Protein AF-A0A4W5REM6-F1 (afdb_monomer_lite)

Radius of gyration: 26.36 Å; chains: 1; bounding box: 73×65×70 Å

Organism: NCBI:txid62062

Sequence (400 aa):
MSTVNQCFFTDKALYVVIWNLALGEEAVASLQSWLLNIEARAPNSAVVVVGTHLDLIDTKFRTERVATLRAYILALCRSPSGARASGYPDITWKHLHEVSCKTQEGLDGLKRLIFQVACYMKDNSSSSASGHKLVGRLIPKSYLTLQQAVLDERGRRDSEDEVQYLTDTQLDLVIEQNPGSDIRDYEDLQTAISFLIETGTLLHFPDTSHGLCTLYFLCPVWLSECLERIIHLKSSRSVAWNGVIRAEDLRMLLVGTGFTQQTEEQYFQFLAKFEIALPVASDSYLLPHLLPPKPAMDIHGFRQETANTIQRLFKMSFVPAGFWERFIARMLISLTEMDLQSFEPKRNAKSERRRTTVIYSFAGSGSQQRNRCSTFRVRRRQTIYWREGLLVTFDGGYLR

Structure (mmCIF, N/CA/C/O backbone):
data_AF-A0A4W5REM6-F1
#
_entry.id   AF-A0A4W5REM6-F1
#
loop_
_atom_site.group_PDB
_atom_site.id
_atom_site.type_symbol
_atom_site.label_atom_id
_atom_site.label_alt_id
_atom_site.label_comp_id
_atom_site.label_asym_id
_atom_site.label_entity_id
_atom_site.label_seq_id
_atom_site.pdbx_PDB_ins_code
_atom_site.Cartn_x
_atom_site.Cartn_y
_atom_site.Cartn_z
_atom_site.occupancy
_atom_site.B_iso_or_equiv
_atom_site.auth_seq_id
_atom_site.auth_comp_id
_atom_site.auth_asym_id
_atom_site.auth_atom_id
_atom_site.pdbx_PDB_model_num
ATOM 1 N N . MET A 1 1 ? -3.409 -4.889 -9.148 1.00 39.50 1 MET A N 1
ATOM 2 C CA . MET A 1 1 ? -2.389 -5.117 -8.100 1.00 39.50 1 MET A CA 1
ATOM 3 C C . MET A 1 1 ? -1.877 -3.831 -7.428 1.00 39.50 1 MET A C 1
ATOM 5 O O . MET A 1 1 ? -1.510 -3.910 -6.271 1.00 39.50 1 MET A O 1
ATOM 9 N N . SER A 1 2 ? -1.824 -2.647 -8.065 1.00 51.25 2 SER A N 1
ATOM 10 C CA . SER A 1 2 ? -1.124 -1.473 -7.480 1.00 51.25 2 SER A CA 1
ATOM 11 C C . SER A 1 2 ? -1.948 -0.531 -6.580 1.00 51.25 2 SER A C 1
ATOM 13 O O . SER A 1 2 ? -1.358 0.316 -5.895 1.00 51.25 2 SER A O 1
ATOM 15 N N . THR A 1 3 ? -3.282 -0.629 -6.598 1.00 52.09 3 THR A N 1
ATOM 16 C CA . THR A 1 3 ? -4.188 0.311 -5.915 1.00 52.09 3 THR A CA 1
ATOM 17 C C . THR A 1 3 ? -4.436 -0.033 -4.450 1.00 52.09 3 THR A C 1
ATOM 19 O O . THR A 1 3 ? -4.282 0.855 -3.620 1.00 52.09 3 THR A O 1
ATOM 22 N N . VAL A 1 4 ? -4.695 -1.307 -4.125 1.00 54.19 4 VAL A N 1
ATOM 23 C CA . VAL A 1 4 ? -4.955 -1.783 -2.746 1.00 54.19 4 VAL A CA 1
ATOM 24 C C . VAL A 1 4 ? -3.804 -1.491 -1.802 1.00 54.19 4 VAL A C 1
ATOM 26 O O . VAL A 1 4 ? -4.020 -1.012 -0.699 1.00 54.19 4 VAL A O 1
ATOM 29 N N . ASN A 1 5 ? -2.567 -1.749 -2.236 1.00 62.09 5 ASN A N 1
ATOM 30 C CA . ASN A 1 5 ? -1.439 -1.746 -1.308 1.00 62.09 5 ASN A CA 1
ATOM 31 C C . ASN A 1 5 ? -1.240 -0.390 -0.616 1.00 62.09 5 ASN A C 1
ATOM 33 O O . ASN A 1 5 ? -0.608 -0.356 0.427 1.00 62.09 5 ASN A O 1
ATOM 37 N N . GLN A 1 6 ? -1.770 0.712 -1.166 1.00 67.19 6 GLN A N 1
ATOM 38 C CA . GLN A 1 6 ? -1.641 2.053 -0.589 1.00 67.19 6 GLN A CA 1
ATOM 39 C C . GLN A 1 6 ? -2.099 2.150 0.860 1.00 67.19 6 GLN A C 1
ATOM 41 O O . GLN A 1 6 ? -1.419 2.812 1.636 1.00 67.19 6 GLN A O 1
ATOM 46 N N . CYS A 1 7 ? -3.200 1.493 1.227 1.00 71.62 7 CYS A N 1
ATOM 47 C CA . CYS A 1 7 ? -3.720 1.564 2.591 1.00 71.62 7 CYS A CA 1
ATOM 48 C C . CYS A 1 7 ? -2.921 0.714 3.592 1.00 71.62 7 CYS A C 1
ATOM 50 O O . CYS A 1 7 ? -3.198 0.783 4.782 1.00 71.62 7 CYS A O 1
ATOM 52 N N . PHE A 1 8 ? -1.930 -0.060 3.132 1.00 78.69 8 PHE A N 1
ATOM 53 C CA . PHE A 1 8 ? -1.137 -0.972 3.962 1.00 78.69 8 PHE A CA 1
ATOM 54 C C . PHE A 1 8 ? 0.340 -0.566 4.107 1.00 78.69 8 PHE A C 1
ATOM 56 O O . PHE A 1 8 ? 1.085 -1.237 4.819 1.00 78.69 8 PHE A O 1
ATOM 63 N N . PHE A 1 9 ? 0.791 0.510 3.449 1.00 81.19 9 PHE A N 1
ATOM 64 C CA . PHE A 1 9 ? 2.159 1.005 3.639 1.00 81.19 9 PHE A CA 1
ATOM 65 C C . PHE A 1 9 ? 2.289 1.751 4.968 1.00 81.19 9 PHE A C 1
ATOM 67 O O . PHE A 1 9 ? 1.507 2.645 5.275 1.00 81.19 9 PHE A O 1
ATOM 74 N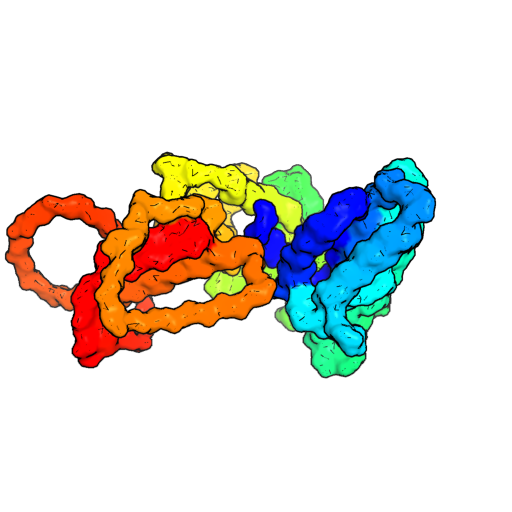 N . THR A 1 10 ? 3.334 1.415 5.716 1.00 83.00 10 THR A N 1
ATOM 75 C CA . THR A 1 10 ? 3.762 2.119 6.926 1.00 83.00 10 THR A CA 1
ATOM 76 C C . THR A 1 10 ? 5.280 2.275 6.949 1.00 83.00 10 THR A C 1
ATOM 78 O O . THR A 1 10 ? 6.017 1.414 6.457 1.00 83.00 10 THR A O 1
ATOM 81 N N . ASP A 1 11 ? 5.747 3.371 7.547 1.00 84.19 11 ASP A N 1
ATOM 82 C CA . ASP A 1 11 ? 7.165 3.649 7.803 1.00 84.19 11 ASP A CA 1
ATOM 83 C C . ASP A 1 11 ? 7.784 2.681 8.822 1.00 84.19 11 ASP A C 1
ATOM 85 O O . ASP A 1 11 ? 9.000 2.523 8.879 1.00 84.19 11 ASP A O 1
ATOM 89 N N . LYS A 1 12 ? 6.954 2.001 9.617 1.00 84.88 12 LYS A N 1
ATOM 90 C CA . LYS A 1 12 ? 7.396 1.113 10.701 1.00 84.88 12 LYS A CA 1
ATOM 91 C C . LYS A 1 12 ? 7.455 -0.363 10.278 1.00 84.88 12 LYS A C 1
ATOM 93 O O . LYS A 1 12 ? 7.620 -1.238 11.121 1.00 84.88 12 LYS A O 1
ATOM 98 N N . ALA A 1 13 ? 7.378 -0.638 8.973 1.00 88.38 13 ALA A N 1
ATOM 99 C CA . ALA A 1 13 ? 7.500 -1.974 8.388 1.00 88.38 13 ALA A CA 1
ATOM 100 C C . ALA A 1 13 ? 8.866 -2.211 7.721 1.00 88.38 13 ALA A C 1
ATOM 102 O O . ALA A 1 13 ? 9.543 -1.285 7.267 1.00 88.38 13 ALA A O 1
ATOM 103 N N . LEU A 1 14 ? 9.249 -3.488 7.647 1.00 92.25 14 LEU A N 1
ATOM 104 C CA . LEU A 1 14 ? 10.382 -3.974 6.866 1.00 92.25 14 LEU A CA 1
ATOM 105 C C . LEU A 1 14 ? 9.873 -4.530 5.533 1.00 92.25 14 LEU A C 1
ATOM 107 O O . LEU A 1 14 ? 9.180 -5.546 5.508 1.00 92.25 14 LEU A O 1
ATOM 111 N N . TYR A 1 15 ? 10.255 -3.904 4.423 1.00 93.94 15 TYR A N 1
ATOM 112 C CA . TYR A 1 15 ? 9.898 -4.367 3.084 1.00 93.94 15 TYR A CA 1
ATOM 113 C C . TYR A 1 15 ? 10.987 -5.282 2.532 1.00 93.94 15 TYR A C 1
ATOM 115 O O . TYR A 1 15 ? 12.151 -4.896 2.422 1.00 93.94 15 TYR A O 1
ATOM 123 N N . VAL A 1 16 ? 10.603 -6.498 2.145 1.00 95.62 16 VAL A N 1
ATOM 124 C CA . VAL A 1 16 ? 11.501 -7.461 1.501 1.00 95.62 16 VAL A CA 1
ATOM 125 C C . VAL A 1 16 ? 11.163 -7.520 0.015 1.00 95.62 16 VAL A C 1
ATOM 127 O O . VAL A 1 16 ? 10.128 -8.056 -0.375 1.00 95.62 16 VAL A O 1
ATOM 130 N N . VAL A 1 17 ? 12.031 -6.954 -0.822 1.00 95.00 17 VAL A N 1
ATOM 131 C CA . VAL A 1 17 ? 11.848 -6.917 -2.276 1.00 95.00 17 VAL A CA 1
ATOM 132 C C . VAL A 1 17 ? 12.582 -8.095 -2.898 1.00 95.00 17 VAL A C 1
ATOM 134 O O . VAL A 1 17 ? 13.808 -8.165 -2.856 1.00 95.00 17 VAL A O 1
ATOM 137 N N . ILE A 1 18 ? 11.828 -9.025 -3.475 1.00 94.75 18 ILE A N 1
ATOM 138 C CA . ILE A 1 18 ? 12.358 -10.274 -4.027 1.00 94.75 18 ILE A CA 1
ATOM 139 C C . ILE A 1 18 ? 12.437 -10.163 -5.549 1.00 94.75 18 ILE A C 1
ATOM 141 O O . ILE A 1 18 ? 11.486 -9.716 -6.188 1.00 94.75 18 ILE A O 1
ATOM 145 N N . TRP A 1 19 ? 13.547 -10.601 -6.143 1.00 94.62 19 TRP A N 1
ATOM 146 C CA . TRP A 1 19 ? 13.726 -10.582 -7.595 1.00 94.62 19 TRP A CA 1
ATOM 147 C C . TRP A 1 19 ? 14.533 -11.769 -8.109 1.00 94.62 19 TRP A C 1
ATOM 149 O O . TRP A 1 19 ? 15.313 -12.374 -7.381 1.00 94.62 19 TRP A O 1
ATOM 159 N N . ASN A 1 20 ? 14.340 -12.115 -9.379 1.00 93.88 20 ASN A N 1
ATOM 160 C CA . ASN A 1 20 ? 15.003 -13.254 -10.003 1.00 93.88 20 ASN A CA 1
ATOM 161 C C . ASN A 1 20 ? 16.355 -12.850 -10.611 1.00 93.88 20 ASN A C 1
ATOM 163 O O . ASN A 1 20 ? 16.393 -12.130 -11.609 1.00 93.88 20 ASN A O 1
ATOM 167 N N . LEU A 1 21 ? 17.450 -13.378 -10.055 1.00 92.56 21 LEU A N 1
ATOM 168 C CA . LEU A 1 21 ? 18.812 -13.114 -10.529 1.00 92.56 21 LEU A CA 1
ATOM 169 C C . LEU A 1 21 ? 19.062 -13.621 -11.960 1.00 92.56 21 LEU A C 1
ATOM 171 O O . LEU A 1 21 ? 19.895 -13.067 -12.683 1.00 92.56 21 LEU A O 1
ATOM 175 N N . ALA A 1 22 ? 18.348 -14.667 -12.391 1.00 90.62 22 ALA A N 1
ATOM 176 C CA . ALA A 1 22 ? 18.522 -15.265 -13.713 1.00 90.62 22 ALA A CA 1
ATOM 177 C C . ALA A 1 22 ? 18.131 -14.303 -14.847 1.00 90.62 22 ALA A C 1
ATOM 179 O O . ALA A 1 22 ? 18.726 -14.362 -15.924 1.00 90.62 22 ALA A O 1
ATOM 180 N N . LEU A 1 23 ? 17.198 -13.383 -14.577 1.00 91.19 23 LEU A N 1
ATOM 181 C CA . LEU A 1 23 ? 16.719 -12.366 -15.520 1.00 91.19 23 LEU A CA 1
ATOM 182 C C . LEU A 1 23 ? 17.695 -11.187 -15.693 1.00 91.19 23 LEU A C 1
ATOM 184 O O . LEU A 1 23 ? 17.519 -10.368 -16.588 1.00 91.19 23 LEU A O 1
ATOM 188 N N . GLY A 1 24 ? 18.734 -11.094 -14.857 1.00 89.25 24 GLY A N 1
ATOM 189 C CA . GLY A 1 24 ? 19.790 -10.093 -15.006 1.00 89.25 24 GLY A CA 1
ATOM 190 C C . GLY A 1 24 ? 19.289 -8.645 -14.927 1.00 89.25 24 GLY A C 1
ATOM 191 O O . GLY A 1 24 ? 18.502 -8.296 -14.048 1.00 89.25 24 GLY A O 1
ATOM 192 N N . GLU A 1 25 ? 19.777 -7.797 -15.834 1.00 87.50 25 GLU A N 1
ATOM 193 C CA . GLU A 1 25 ? 19.532 -6.346 -15.843 1.00 87.50 25 GLU A CA 1
ATOM 194 C C . GLU A 1 25 ? 18.055 -5.968 -16.009 1.00 87.50 25 GLU A C 1
ATOM 196 O O . GLU A 1 25 ? 17.591 -5.013 -15.386 1.00 87.50 25 GLU A O 1
ATOM 201 N N . GLU A 1 26 ? 17.285 -6.742 -16.777 1.00 88.31 26 GLU A N 1
ATOM 202 C CA . GLU A 1 26 ? 15.853 -6.483 -16.974 1.00 88.31 26 GLU A CA 1
ATOM 203 C C . GLU A 1 26 ? 15.082 -6.547 -15.651 1.00 88.31 26 GLU A C 1
ATOM 205 O O . GLU A 1 26 ? 14.210 -5.718 -15.373 1.00 88.31 26 GLU A O 1
ATOM 210 N N . ALA A 1 27 ? 15.442 -7.490 -14.777 1.00 87.88 27 ALA A N 1
ATOM 211 C CA . ALA A 1 27 ? 14.821 -7.572 -13.464 1.00 87.88 27 ALA A CA 1
ATOM 212 C C . ALA A 1 27 ? 15.249 -6.420 -12.544 1.00 87.88 27 ALA A C 1
ATOM 214 O O . ALA A 1 27 ? 14.431 -5.965 -11.743 1.00 87.88 27 ALA A O 1
ATOM 215 N N . VAL A 1 28 ? 16.458 -5.873 -12.701 1.00 87.56 28 VAL A N 1
ATOM 216 C CA . VAL A 1 28 ? 16.877 -4.656 -11.984 1.00 87.56 28 VAL A CA 1
ATOM 217 C C . VAL A 1 28 ? 16.039 -3.445 -12.412 1.00 87.56 28 VAL A C 1
ATOM 219 O O . VAL A 1 28 ? 15.609 -2.666 -11.561 1.00 87.56 28 VAL A O 1
ATOM 222 N N . ALA A 1 29 ? 15.700 -3.322 -13.698 1.00 84.75 29 ALA A N 1
ATOM 223 C CA . ALA A 1 29 ? 14.772 -2.288 -14.161 1.00 84.75 29 ALA A CA 1
ATOM 224 C C . ALA A 1 29 ? 13.367 -2.457 -13.548 1.00 84.75 29 ALA A C 1
ATOM 226 O O . ALA A 1 29 ? 12.722 -1.479 -13.168 1.00 84.75 29 ALA A O 1
ATOM 227 N N . SER A 1 30 ? 12.900 -3.698 -13.370 1.00 85.69 30 SER A N 1
ATOM 228 C CA . SER A 1 30 ? 11.620 -3.955 -12.696 1.00 85.69 30 SER A CA 1
ATOM 229 C C . SER A 1 30 ? 11.650 -3.586 -11.202 1.00 85.69 30 SER A C 1
ATOM 231 O O . SER A 1 30 ? 10.684 -3.008 -10.694 1.00 85.69 30 SER A O 1
ATOM 233 N N . LEU A 1 31 ? 12.776 -3.834 -10.514 1.00 89.00 31 LEU A N 1
ATOM 234 C CA . LEU A 1 31 ? 12.992 -3.483 -9.104 1.00 89.00 31 LEU A CA 1
ATOM 235 C C . LEU A 1 31 ? 12.849 -1.984 -8.858 1.00 89.00 31 LEU A C 1
ATOM 237 O O . LEU A 1 31 ? 12.263 -1.584 -7.853 1.00 89.00 31 LEU A O 1
ATOM 241 N N . GLN A 1 32 ? 13.352 -1.164 -9.784 1.00 88.50 32 GLN A N 1
ATOM 242 C CA . GLN A 1 32 ? 13.285 0.291 -9.690 1.00 88.50 32 GLN A CA 1
ATOM 243 C C . GLN A 1 32 ? 11.854 0.767 -9.399 1.00 88.50 32 GLN A C 1
ATOM 245 O O . GLN A 1 32 ? 11.642 1.574 -8.496 1.00 88.50 32 GLN A O 1
ATOM 250 N N . SER A 1 33 ? 10.858 0.221 -10.103 1.00 84.88 33 SER A N 1
ATOM 251 C CA . SER A 1 33 ? 9.455 0.609 -9.915 1.00 84.88 33 SER A CA 1
ATOM 252 C C . SER A 1 33 ? 8.919 0.307 -8.509 1.00 84.88 33 SER A C 1
ATOM 254 O O . SER A 1 33 ? 8.161 1.105 -7.955 1.00 84.88 33 SER A O 1
ATOM 256 N N . TRP A 1 34 ? 9.342 -0.808 -7.906 1.00 88.31 34 TRP A N 1
ATOM 257 C CA . TRP A 1 34 ? 8.954 -1.206 -6.553 1.00 88.31 34 TRP A CA 1
ATOM 258 C C . TRP A 1 34 ? 9.628 -0.348 -5.489 1.00 88.31 34 TRP A C 1
ATOM 260 O O . TRP A 1 34 ? 8.954 0.120 -4.574 1.00 88.31 34 TRP A O 1
ATOM 270 N N . LEU A 1 35 ? 10.930 -0.091 -5.631 1.00 90.94 35 LEU A N 1
ATOM 271 C CA . LEU A 1 35 ? 11.695 0.729 -4.687 1.00 90.94 35 LEU A CA 1
ATOM 272 C C . LEU A 1 35 ? 11.157 2.158 -4.611 1.00 90.94 35 LEU A C 1
ATOM 274 O O . LEU A 1 35 ? 10.958 2.688 -3.522 1.00 90.94 35 LEU A O 1
ATOM 278 N N . LEU A 1 36 ? 10.858 2.752 -5.765 1.00 88.25 36 LEU A N 1
ATOM 279 C CA . LEU A 1 36 ? 10.294 4.098 -5.848 1.00 88.25 36 LEU A CA 1
ATOM 280 C C . LEU A 1 36 ? 8.858 4.154 -5.299 1.00 88.25 36 LEU A C 1
ATOM 282 O O . LEU A 1 36 ? 8.441 5.172 -4.755 1.00 88.25 36 LEU A O 1
ATOM 286 N N . ASN A 1 37 ? 8.092 3.063 -5.418 1.00 86.25 37 ASN A N 1
ATOM 287 C CA . ASN A 1 37 ? 6.751 2.967 -4.838 1.00 86.25 37 ASN A CA 1
ATOM 288 C C . ASN A 1 37 ? 6.793 2.902 -3.304 1.00 86.25 37 ASN A C 1
ATOM 290 O O . ASN A 1 37 ? 6.009 3.594 -2.657 1.00 86.25 37 ASN A O 1
ATOM 294 N N . ILE A 1 38 ? 7.721 2.111 -2.748 1.00 88.94 38 ILE A N 1
ATOM 295 C CA . ILE A 1 38 ? 7.969 2.045 -1.302 1.00 88.94 38 ILE A CA 1
ATOM 296 C C . ILE A 1 38 ? 8.394 3.424 -0.797 1.00 88.94 38 ILE A C 1
ATOM 298 O O . ILE A 1 38 ? 7.758 3.938 0.113 1.00 88.94 38 ILE A O 1
ATOM 302 N N . GLU A 1 39 ? 9.382 4.067 -1.429 1.00 88.44 39 GLU A N 1
ATOM 303 C CA . GLU A 1 39 ? 9.843 5.403 -1.024 1.00 88.44 39 GLU A CA 1
ATOM 304 C C . GLU A 1 39 ? 8.711 6.434 -1.023 1.00 88.44 39 GLU A C 1
ATOM 306 O O . GLU A 1 39 ? 8.561 7.205 -0.080 1.00 88.44 39 GLU A O 1
ATOM 311 N N . ALA A 1 40 ? 7.899 6.453 -2.082 1.00 84.44 40 ALA A N 1
ATOM 312 C CA . ALA A 1 40 ? 6.832 7.435 -2.230 1.00 84.44 40 ALA A CA 1
ATOM 313 C C . ALA A 1 40 ? 5.734 7.311 -1.158 1.00 84.44 40 ALA A C 1
ATOM 315 O O . ALA A 1 40 ? 4.941 8.239 -1.005 1.00 84.44 40 ALA A O 1
ATOM 316 N N . ARG A 1 41 ? 5.643 6.169 -0.461 1.00 82.31 41 ARG A N 1
ATOM 317 C CA . ARG A 1 41 ? 4.576 5.866 0.508 1.00 82.31 41 ARG A CA 1
ATOM 318 C C . ARG A 1 41 ? 5.085 5.701 1.938 1.00 82.31 41 ARG A C 1
ATOM 320 O O . ARG A 1 41 ? 4.367 6.047 2.866 1.00 82.31 41 ARG A O 1
ATOM 327 N N . ALA A 1 42 ? 6.289 5.168 2.097 1.00 87.31 42 ALA A N 1
ATOM 328 C CA . ALA A 1 42 ? 6.931 4.868 3.368 1.00 87.31 42 ALA A CA 1
ATOM 329 C C . ALA A 1 42 ? 8.441 5.207 3.301 1.00 87.31 42 ALA A C 1
ATOM 331 O O . ALA A 1 42 ? 9.286 4.302 3.303 1.00 87.31 42 ALA A O 1
ATOM 332 N N . PRO A 1 43 ? 8.810 6.499 3.196 1.00 86.19 43 PRO A N 1
ATOM 333 C CA . PRO A 1 43 ? 10.192 6.944 2.975 1.00 86.19 43 PRO A CA 1
ATOM 334 C C . PRO A 1 43 ? 11.156 6.633 4.133 1.00 86.19 43 PRO A C 1
ATOM 336 O O . PRO A 1 43 ? 12.376 6.660 3.937 1.00 86.19 43 PRO A O 1
ATOM 339 N N . ASN A 1 44 ? 10.645 6.355 5.338 1.00 84.50 44 ASN A N 1
ATOM 340 C CA . ASN A 1 44 ? 11.465 5.998 6.503 1.00 84.50 44 ASN A CA 1
ATOM 341 C C . ASN A 1 44 ? 11.536 4.488 6.751 1.00 84.50 44 ASN A C 1
ATOM 343 O O . ASN A 1 44 ? 12.210 4.053 7.687 1.00 84.50 44 ASN A O 1
ATOM 347 N N . SER A 1 45 ? 10.858 3.692 5.927 1.00 89.44 45 SER A N 1
ATOM 348 C CA . SER A 1 45 ? 10.855 2.245 6.079 1.00 89.44 45 SER A CA 1
ATOM 349 C C . SER A 1 45 ? 12.193 1.597 5.739 1.00 89.44 45 SER A C 1
ATOM 351 O O . SER A 1 45 ? 12.986 2.090 4.931 1.00 89.44 45 SER A O 1
ATOM 353 N N . ALA A 1 46 ? 12.443 0.445 6.360 1.00 91.88 46 ALA A N 1
ATOM 354 C CA . ALA A 1 46 ? 13.598 -0.373 6.033 1.00 91.88 46 ALA A CA 1
ATOM 355 C C . ALA A 1 46 ? 13.289 -1.262 4.824 1.00 91.88 46 ALA A C 1
ATOM 357 O O . ALA A 1 46 ? 12.213 -1.854 4.735 1.00 91.88 46 ALA A O 1
ATOM 358 N N . VAL A 1 47 ? 14.257 -1.396 3.915 1.00 95.12 47 VAL A N 1
ATOM 359 C CA . VAL A 1 47 ? 14.117 -2.215 2.705 1.00 95.12 47 VAL A CA 1
ATOM 360 C C . VAL A 1 47 ? 15.291 -3.179 2.581 1.00 95.12 47 VAL A C 1
ATOM 362 O O . VAL A 1 47 ? 16.451 -2.772 2.633 1.00 95.12 47 VAL A O 1
ATOM 365 N N . VAL A 1 48 ? 14.987 -4.461 2.391 1.00 96.81 48 VAL A N 1
ATOM 366 C CA . VAL A 1 48 ? 15.953 -5.525 2.087 1.00 96.81 48 VAL A CA 1
ATOM 367 C C . VAL A 1 48 ? 15.665 -6.043 0.686 1.00 96.81 48 VAL A C 1
ATOM 369 O O . VAL A 1 48 ? 14.522 -6.362 0.365 1.00 96.81 48 VAL A O 1
ATOM 372 N N . VAL A 1 49 ? 16.695 -6.140 -0.153 1.00 96.75 49 VAL A N 1
ATOM 373 C CA . VAL A 1 49 ? 16.561 -6.640 -1.527 1.00 96.75 49 VAL A CA 1
ATOM 374 C C . VAL A 1 49 ? 17.155 -8.039 -1.602 1.00 96.75 49 VAL A C 1
ATOM 376 O O . VAL A 1 49 ? 18.338 -8.241 -1.319 1.00 96.75 49 VAL A O 1
ATOM 379 N N . VAL A 1 50 ? 16.323 -9.006 -1.985 1.00 96.94 50 VAL A N 1
ATOM 380 C CA . VAL A 1 50 ? 16.661 -10.429 -2.006 1.00 96.94 50 VAL A CA 1
ATOM 381 C C . VAL A 1 50 ? 16.678 -10.950 -3.435 1.00 96.94 50 VAL A C 1
ATOM 383 O O . VAL A 1 50 ? 15.639 -11.051 -4.087 1.00 96.94 50 VAL A O 1
ATOM 386 N N . GLY A 1 51 ? 17.865 -11.306 -3.918 1.00 96.00 51 GLY A N 1
ATOM 387 C CA . GLY A 1 51 ? 18.033 -12.006 -5.186 1.00 96.00 51 GLY A CA 1
ATOM 388 C C . GLY A 1 51 ? 17.765 -13.497 -5.012 1.00 96.00 51 GLY A C 1
ATOM 389 O O . GLY A 1 51 ? 18.427 -14.156 -4.223 1.00 96.00 51 GLY A O 1
ATOM 390 N N . THR A 1 52 ? 16.805 -14.044 -5.742 1.00 95.38 52 THR A N 1
ATOM 391 C CA . THR A 1 52 ? 16.474 -15.472 -5.734 1.00 95.38 52 THR A CA 1
ATOM 392 C C . THR A 1 52 ? 16.979 -16.174 -7.001 1.00 95.38 52 THR A C 1
ATOM 394 O O . THR A 1 52 ? 17.434 -15.512 -7.936 1.00 95.38 52 THR A O 1
ATOM 397 N N . HIS A 1 53 ? 16.870 -17.504 -7.057 1.00 94.69 53 HIS A N 1
ATOM 398 C CA . HIS A 1 53 ? 17.380 -18.359 -8.138 1.00 94.69 53 HIS A CA 1
ATOM 399 C C . HIS A 1 53 ? 18.904 -18.287 -8.321 1.00 94.69 53 HIS A C 1
ATOM 401 O O . HIS A 1 53 ? 19.416 -18.365 -9.441 1.00 94.69 53 HIS A O 1
ATOM 407 N N . LEU A 1 54 ? 19.653 -18.157 -7.222 1.00 93.19 54 LEU A N 1
ATOM 408 C CA . LEU A 1 54 ? 21.120 -18.187 -7.248 1.00 93.19 54 LEU A CA 1
ATOM 409 C C . LEU A 1 54 ? 21.678 -19.474 -7.893 1.00 93.19 54 LEU A C 1
ATOM 411 O O . LEU A 1 54 ? 22.739 -19.457 -8.521 1.00 93.19 54 LEU A O 1
ATOM 415 N N . ASP A 1 55 ? 20.937 -20.576 -7.779 1.00 92.19 55 ASP A N 1
ATOM 416 C CA . ASP A 1 55 ? 21.236 -21.876 -8.378 1.00 92.19 55 ASP A CA 1
ATOM 417 C C . ASP A 1 55 ? 21.187 -21.896 -9.913 1.00 92.19 55 ASP A C 1
ATOM 419 O O . ASP A 1 55 ? 21.827 -22.754 -10.519 1.00 92.19 55 ASP A O 1
ATOM 423 N N . LEU A 1 56 ? 20.491 -20.946 -10.547 1.00 91.94 56 LEU A N 1
ATOM 424 C CA . LEU A 1 56 ? 20.439 -20.821 -12.009 1.00 91.94 56 LEU A CA 1
ATOM 425 C C . LEU A 1 56 ? 21.633 -20.050 -12.591 1.00 91.94 56 LEU A C 1
ATOM 427 O O . LEU A 1 56 ? 21.790 -19.980 -13.810 1.00 91.94 56 LEU A O 1
ATOM 431 N N . ILE A 1 57 ? 22.480 -19.463 -11.743 1.00 89.69 57 ILE A N 1
ATOM 432 C CA . ILE A 1 57 ? 23.703 -18.792 -12.181 1.00 89.69 57 ILE A CA 1
ATOM 433 C C . ILE A 1 57 ? 24.839 -19.813 -12.258 1.00 89.69 57 ILE A C 1
ATOM 435 O O . ILE A 1 57 ? 25.097 -20.524 -11.282 1.00 89.69 57 ILE A O 1
ATOM 439 N N . ASP A 1 58 ? 25.548 -19.842 -13.391 1.00 86.75 58 ASP A N 1
ATOM 440 C CA . ASP A 1 58 ? 26.735 -20.683 -13.591 1.00 86.75 58 ASP A CA 1
ATOM 441 C C . ASP A 1 58 ? 27.750 -20.472 -12.455 1.00 86.75 58 ASP A C 1
ATOM 443 O O . ASP A 1 58 ? 28.138 -19.341 -12.150 1.00 86.75 58 ASP A O 1
ATOM 447 N N . THR A 1 59 ? 28.184 -21.573 -11.834 1.00 85.88 59 THR A N 1
ATOM 448 C CA . THR A 1 59 ? 29.137 -21.585 -10.718 1.00 85.88 59 THR A CA 1
ATOM 449 C C . THR A 1 59 ? 30.437 -20.864 -11.056 1.00 85.88 59 THR A C 1
ATOM 451 O O . THR A 1 59 ? 31.011 -20.237 -10.169 1.00 85.88 59 THR A O 1
ATOM 454 N N . LYS A 1 60 ? 30.881 -20.910 -12.321 1.00 87.06 60 LYS A N 1
ATOM 455 C CA . LYS A 1 60 ? 32.154 -20.317 -12.761 1.00 87.06 60 LYS A CA 1
ATOM 456 C C . LYS A 1 60 ? 32.171 -18.793 -12.664 1.00 87.06 60 LYS A C 1
ATOM 458 O O . LYS A 1 60 ? 33.182 -18.228 -12.271 1.00 87.06 60 LYS A O 1
ATOM 463 N N . PHE A 1 61 ? 31.051 -18.144 -12.983 1.00 86.50 61 PHE A N 1
ATOM 464 C CA . PHE A 1 61 ? 30.935 -16.680 -13.050 1.00 86.50 61 PHE A CA 1
ATOM 465 C C . PHE A 1 61 ? 29.986 -16.108 -11.992 1.00 86.50 61 PHE A C 1
ATOM 467 O O . PHE A 1 61 ? 29.645 -14.926 -12.030 1.00 86.50 61 PHE A O 1
ATOM 474 N N . ARG A 1 62 ? 29.527 -16.933 -11.040 1.00 88.81 62 ARG A N 1
ATOM 475 C CA . ARG A 1 62 ? 28.508 -16.542 -10.059 1.00 88.81 62 ARG A CA 1
ATOM 476 C C . ARG A 1 62 ? 28.913 -15.315 -9.258 1.00 88.81 62 ARG A C 1
ATOM 478 O O . ARG A 1 62 ? 28.128 -14.379 -9.158 1.00 88.81 62 ARG A O 1
ATOM 485 N N . THR A 1 63 ? 30.129 -15.307 -8.721 1.00 90.38 63 THR A N 1
ATOM 486 C CA . THR A 1 63 ? 30.633 -14.203 -7.895 1.00 90.38 63 THR A CA 1
ATOM 487 C C . THR A 1 63 ? 30.676 -12.894 -8.676 1.00 90.38 63 THR A C 1
ATOM 489 O O . THR A 1 63 ? 30.191 -11.875 -8.190 1.00 90.38 63 THR A O 1
ATOM 492 N N . GLU A 1 64 ? 31.198 -12.929 -9.903 1.00 92.06 64 GLU A N 1
ATOM 493 C CA . GLU A 1 64 ? 31.303 -11.757 -10.776 1.00 92.06 64 GLU A CA 1
ATOM 494 C C . GLU A 1 64 ? 29.920 -11.244 -11.178 1.00 92.06 64 GLU A C 1
ATOM 496 O O . GLU A 1 64 ? 29.623 -10.063 -11.017 1.00 92.06 64 GLU A O 1
ATOM 501 N N . ARG A 1 65 ? 29.027 -12.139 -11.616 1.00 91.25 65 ARG A N 1
ATOM 502 C CA . ARG A 1 65 ? 27.670 -11.767 -12.029 1.00 91.25 65 ARG A CA 1
ATOM 503 C C . ARG A 1 65 ? 26.860 -11.188 -10.872 1.00 91.25 65 ARG A C 1
ATOM 505 O O . ARG A 1 65 ? 26.200 -10.169 -11.053 1.00 91.25 65 ARG A O 1
ATOM 512 N N . VAL A 1 66 ? 26.923 -11.790 -9.683 1.00 93.00 66 VAL A N 1
ATOM 513 C CA . VAL A 1 66 ? 26.249 -11.259 -8.486 1.00 93.00 66 VAL A CA 1
ATOM 514 C C . VAL A 1 66 ? 26.833 -9.901 -8.090 1.00 93.00 66 VAL A C 1
ATOM 516 O O . VAL A 1 66 ? 26.074 -8.988 -7.772 1.00 93.00 66 VAL A O 1
ATOM 519 N N . ALA A 1 67 ? 28.156 -9.723 -8.159 1.00 93.19 67 ALA A N 1
ATOM 520 C CA . ALA A 1 67 ? 28.791 -8.437 -7.878 1.00 93.19 67 ALA A CA 1
ATOM 521 C C . ALA A 1 67 ? 28.331 -7.337 -8.851 1.00 93.19 67 ALA A C 1
ATOM 523 O O . ALA A 1 67 ? 27.967 -6.249 -8.403 1.00 93.19 67 ALA A O 1
ATOM 524 N N . THR A 1 68 ? 28.264 -7.631 -10.153 1.00 93.81 68 THR A N 1
ATOM 525 C CA . THR A 1 68 ? 27.748 -6.701 -11.171 1.00 93.81 68 THR A CA 1
ATOM 526 C C . THR A 1 68 ? 26.292 -6.323 -10.902 1.00 93.81 68 THR A C 1
ATOM 528 O O . THR A 1 68 ? 25.943 -5.144 -10.892 1.00 93.81 68 THR A O 1
ATOM 531 N N . LEU A 1 69 ? 25.439 -7.305 -10.604 1.00 93.31 69 LEU A N 1
ATOM 532 C CA . LEU A 1 69 ? 24.026 -7.064 -10.305 1.00 93.31 69 LEU A CA 1
ATOM 533 C C . LEU A 1 69 ? 23.828 -6.223 -9.035 1.00 93.31 69 LEU A C 1
ATOM 535 O O . LEU A 1 69 ? 23.015 -5.297 -9.022 1.00 93.31 69 LEU A O 1
ATOM 539 N N . ARG A 1 70 ? 24.611 -6.485 -7.981 1.00 94.19 70 ARG A N 1
ATOM 540 C CA . ARG A 1 70 ? 24.635 -5.648 -6.772 1.00 94.19 70 ARG A CA 1
ATOM 541 C C . ARG A 1 70 ? 25.064 -4.218 -7.087 1.00 94.19 70 ARG A C 1
ATOM 543 O O . ARG A 1 70 ? 24.457 -3.283 -6.569 1.00 94.19 70 ARG A O 1
ATOM 550 N N . ALA A 1 71 ? 26.076 -4.039 -7.936 1.00 92.94 71 ALA A N 1
ATOM 551 C CA . ALA A 1 71 ? 26.541 -2.718 -8.345 1.00 92.94 71 ALA A CA 1
ATOM 552 C C . ALA A 1 71 ? 25.446 -1.932 -9.081 1.00 92.94 71 ALA A C 1
ATOM 554 O O . ALA A 1 71 ? 25.264 -0.752 -8.791 1.00 92.94 71 ALA A O 1
ATOM 555 N N . TYR A 1 72 ? 24.661 -2.581 -9.949 1.00 92.88 72 TYR A N 1
ATOM 556 C CA . TYR A 1 72 ? 23.518 -1.934 -10.602 1.00 92.88 72 TYR A CA 1
ATOM 557 C C . TYR A 1 72 ? 22.436 -1.496 -9.615 1.00 92.88 72 TYR A C 1
ATOM 559 O O . TYR A 1 72 ? 21.972 -0.362 -9.697 1.00 92.88 72 TYR A O 1
ATOM 567 N N . ILE A 1 73 ? 22.081 -2.331 -8.634 1.00 92.88 73 ILE A N 1
ATOM 568 C CA . ILE A 1 73 ? 21.113 -1.940 -7.594 1.00 92.88 73 ILE A CA 1
ATOM 569 C C . ILE A 1 73 ? 21.643 -0.755 -6.776 1.00 92.88 73 ILE A C 1
ATOM 571 O O . ILE A 1 73 ? 20.920 0.209 -6.528 1.00 92.88 73 ILE A O 1
ATOM 575 N N . LEU A 1 74 ? 22.919 -0.787 -6.380 1.00 93.31 74 LEU A N 1
ATOM 576 C CA . LEU A 1 74 ? 23.530 0.312 -5.632 1.00 93.31 74 LEU A CA 1
ATOM 577 C C . LEU A 1 74 ? 23.593 1.603 -6.456 1.00 93.31 74 LEU A C 1
ATOM 579 O O . LEU A 1 74 ? 23.352 2.666 -5.896 1.00 93.31 74 LEU A O 1
ATOM 583 N N . ALA A 1 75 ? 23.850 1.520 -7.763 1.00 91.75 75 ALA A N 1
ATOM 584 C CA . ALA A 1 75 ? 23.852 2.675 -8.658 1.00 91.75 75 ALA A CA 1
ATOM 585 C C . ALA A 1 75 ? 22.466 3.332 -8.799 1.00 91.75 75 ALA A C 1
ATOM 587 O O . ALA A 1 75 ? 22.391 4.531 -9.056 1.00 91.75 75 ALA A O 1
ATOM 588 N N . LEU A 1 76 ? 21.374 2.583 -8.598 1.00 90.19 76 LEU A N 1
ATOM 589 C CA . LEU A 1 76 ? 20.024 3.154 -8.517 1.00 90.19 76 LEU A CA 1
ATOM 590 C C . LEU A 1 76 ? 19.808 3.901 -7.195 1.00 90.19 76 LEU A C 1
ATOM 592 O O . LEU A 1 76 ? 19.298 5.019 -7.185 1.00 90.19 76 LEU A O 1
ATOM 596 N N . CYS A 1 77 ? 20.196 3.287 -6.075 1.00 91.25 77 CYS A N 1
ATOM 597 C CA . CYS A 1 77 ? 19.878 3.795 -4.739 1.00 91.25 77 CYS A CA 1
ATOM 598 C C . CYS A 1 77 ? 20.904 4.791 -4.174 1.00 91.25 77 CYS A C 1
ATOM 600 O O . CYS A 1 77 ? 20.652 5.383 -3.121 1.00 91.25 77 CYS A O 1
ATOM 602 N N . ARG A 1 78 ? 22.066 4.973 -4.816 1.00 91.69 78 ARG A N 1
ATOM 603 C CA . ARG A 1 78 ? 23.169 5.805 -4.309 1.00 91.69 78 ARG A CA 1
ATOM 604 C C . ARG A 1 78 ? 23.713 6.762 -5.357 1.00 91.69 78 ARG A C 1
ATOM 606 O O . ARG A 1 78 ? 23.852 6.426 -6.526 1.00 91.69 78 ARG A O 1
ATOM 613 N N . SER A 1 79 ? 24.084 7.957 -4.906 1.00 88.88 79 SER A N 1
ATOM 614 C CA . SER A 1 79 ? 24.870 8.891 -5.709 1.00 88.88 79 SER A CA 1
ATOM 615 C C . SER A 1 79 ? 26.320 8.399 -5.865 1.00 88.88 79 SER A C 1
ATOM 617 O O . SER A 1 79 ? 26.788 7.595 -5.053 1.00 88.88 79 SER A O 1
ATOM 619 N N . PRO A 1 80 ? 27.096 8.946 -6.822 1.00 83.94 80 PRO A N 1
ATOM 620 C CA . PRO A 1 80 ? 28.531 8.660 -6.937 1.00 83.94 80 PRO A CA 1
ATOM 621 C C . PRO A 1 80 ? 29.340 8.970 -5.665 1.00 83.94 80 PRO A C 1
ATOM 623 O O . PRO A 1 80 ? 30.402 8.398 -5.454 1.00 83.94 80 PRO A O 1
ATOM 626 N N . SER A 1 81 ? 28.833 9.855 -4.797 1.00 84.31 81 SER A N 1
ATOM 627 C CA . SER A 1 81 ? 29.425 10.168 -3.489 1.00 84.31 81 SER A CA 1
ATOM 628 C C . SER A 1 81 ? 29.078 9.160 -2.382 1.00 84.31 81 SER A C 1
ATOM 630 O O . SER A 1 81 ? 29.529 9.322 -1.252 1.00 84.31 81 SER A O 1
ATOM 632 N N . GLY A 1 82 ? 28.263 8.140 -2.671 1.00 83.38 82 GLY A N 1
ATOM 633 C CA . GLY A 1 82 ? 27.797 7.142 -1.703 1.00 83.38 82 GLY A CA 1
ATOM 634 C C . GLY A 1 82 ? 26.616 7.595 -0.835 1.00 83.38 82 GLY A C 1
ATOM 635 O O . GLY A 1 82 ? 26.147 6.831 0.011 1.00 83.38 82 GLY A O 1
ATOM 636 N N . ALA A 1 83 ? 26.098 8.810 -1.041 1.00 88.06 83 ALA A N 1
ATOM 637 C CA . ALA A 1 83 ? 24.902 9.292 -0.356 1.00 88.06 83 ALA A CA 1
ATOM 638 C C . ALA A 1 83 ? 23.636 8.612 -0.908 1.00 88.06 83 ALA A C 1
ATOM 640 O O . ALA A 1 83 ? 23.625 8.118 -2.037 1.00 88.06 83 ALA A O 1
ATOM 641 N N . ARG A 1 84 ? 22.562 8.577 -0.108 1.00 89.31 84 ARG A N 1
ATOM 642 C CA . ARG A 1 84 ? 21.237 8.101 -0.545 1.00 89.31 84 ARG A CA 1
ATOM 643 C C . ARG A 1 84 ? 20.787 8.902 -1.771 1.00 89.31 84 ARG A C 1
ATOM 645 O O . ARG A 1 84 ? 20.796 10.132 -1.737 1.00 89.31 84 ARG A O 1
ATOM 652 N N . ALA A 1 85 ? 20.419 8.214 -2.848 1.00 87.12 85 ALA A N 1
ATOM 653 C CA . ALA A 1 85 ? 19.851 8.857 -4.025 1.00 87.12 85 ALA A CA 1
ATOM 654 C C . ALA A 1 85 ? 18.448 9.392 -3.706 1.00 87.12 85 ALA A C 1
ATOM 656 O O . ALA A 1 85 ? 17.659 8.738 -3.025 1.00 87.12 85 ALA A O 1
ATOM 657 N N . SER A 1 86 ? 18.132 10.585 -4.211 1.00 83.38 86 SER A N 1
ATOM 658 C CA . SER A 1 86 ? 16.810 11.186 -4.017 1.00 83.38 86 SER A CA 1
ATOM 659 C C . SER A 1 86 ? 15.723 10.316 -4.652 1.00 83.38 86 SER A C 1
ATOM 661 O O . SER A 1 86 ? 15.848 9.916 -5.811 1.00 83.38 86 SER A O 1
ATOM 663 N N . GLY A 1 87 ? 14.663 10.032 -3.894 1.00 83.38 87 GLY A N 1
ATOM 664 C CA . GLY A 1 87 ? 13.543 9.210 -4.344 1.00 83.38 87 GLY A CA 1
ATOM 665 C C . GLY A 1 87 ? 13.742 7.701 -4.192 1.00 83.38 87 GLY A C 1
ATOM 666 O O . GLY A 1 87 ? 12.840 6.967 -4.579 1.00 83.38 87 GLY A O 1
ATOM 667 N N . TYR A 1 88 ? 14.848 7.229 -3.607 1.00 88.88 88 TYR A N 1
ATOM 668 C CA . TYR A 1 88 ? 15.069 5.806 -3.326 1.00 88.88 88 TYR A CA 1
ATOM 669 C C . TYR A 1 88 ? 15.218 5.518 -1.827 1.00 88.88 88 TYR A C 1
ATOM 671 O O . TYR A 1 88 ? 15.775 6.353 -1.106 1.00 88.88 88 TYR A O 1
ATOM 679 N N . PRO A 1 89 ? 14.843 4.306 -1.371 1.00 90.06 89 PRO A N 1
ATOM 680 C CA . PRO A 1 89 ? 15.107 3.869 -0.005 1.00 90.06 89 PRO A CA 1
ATOM 681 C C . PRO A 1 89 ? 16.610 3.803 0.299 1.00 90.06 89 PRO A C 1
ATOM 683 O O . PRO A 1 89 ? 17.437 3.610 -0.598 1.00 90.06 89 PRO A O 1
ATOM 686 N N . ASP A 1 90 ? 16.978 3.921 1.578 1.00 90.25 90 ASP A N 1
ATOM 687 C CA . ASP A 1 90 ? 18.373 3.935 2.045 1.00 90.25 90 ASP A CA 1
ATOM 688 C C . ASP A 1 90 ? 19.039 2.538 2.001 1.00 90.25 90 ASP A C 1
ATOM 690 O O . ASP A 1 90 ? 19.447 1.970 3.010 1.00 90.25 90 ASP A O 1
ATOM 694 N N . ILE A 1 91 ? 19.194 1.966 0.805 1.00 92.31 91 ILE A N 1
ATOM 695 C CA . ILE A 1 91 ? 19.743 0.617 0.594 1.00 92.31 91 ILE A CA 1
ATOM 696 C C . ILE A 1 91 ? 21.268 0.675 0.470 1.00 92.31 91 ILE A C 1
ATOM 698 O O . ILE A 1 91 ? 21.821 1.486 -0.270 1.00 92.31 91 ILE A O 1
ATOM 702 N N . THR A 1 92 ? 21.972 -0.184 1.201 1.00 91.50 92 THR A N 1
ATOM 703 C CA . THR A 1 92 ? 23.440 -0.351 1.140 1.00 91.50 92 THR A CA 1
ATOM 704 C C . THR A 1 92 ? 23.770 -1.807 0.843 1.00 91.50 92 THR A C 1
ATOM 706 O O . THR A 1 92 ? 22.883 -2.656 0.876 1.00 91.50 92 THR A O 1
ATOM 709 N N . TRP A 1 93 ? 25.051 -2.129 0.646 1.00 88.88 93 TRP A N 1
ATOM 710 C CA . TRP A 1 93 ? 25.512 -3.512 0.479 1.00 88.88 93 TRP A CA 1
ATOM 711 C C . TRP A 1 93 ? 25.066 -4.450 1.614 1.00 88.88 93 TRP A C 1
ATOM 713 O O . TRP A 1 93 ? 24.897 -5.640 1.382 1.00 88.88 93 TRP A O 1
ATOM 723 N N . LYS A 1 94 ? 24.831 -3.917 2.823 1.00 91.00 94 LYS A N 1
ATOM 724 C CA . LYS A 1 94 ? 24.362 -4.689 3.983 1.00 91.00 94 LYS A CA 1
ATOM 725 C C . LYS A 1 94 ? 22.921 -5.169 3.839 1.00 91.00 94 LYS A C 1
ATOM 727 O O . LYS A 1 94 ? 22.533 -6.075 4.552 1.00 91.00 94 LYS A O 1
ATOM 732 N N . HIS A 1 95 ? 22.143 -4.559 2.951 1.00 93.69 95 HIS A N 1
ATOM 733 C CA . HIS A 1 95 ? 20.727 -4.853 2.740 1.00 93.69 95 HIS A CA 1
ATOM 734 C C . HIS A 1 95 ? 20.484 -5.743 1.509 1.00 93.69 95 HIS A C 1
ATOM 736 O O . HIS A 1 95 ? 19.332 -5.998 1.163 1.00 93.69 95 HIS A O 1
ATOM 742 N N . LEU A 1 96 ? 21.552 -6.179 0.828 1.00 95.44 96 LEU A N 1
ATOM 743 C CA . LEU A 1 96 ? 21.489 -7.008 -0.374 1.00 95.44 96 LEU A CA 1
ATOM 744 C C . LEU A 1 96 ? 21.896 -8.439 -0.042 1.00 95.44 96 LEU A C 1
ATOM 746 O O . LEU A 1 96 ? 23.009 -8.677 0.436 1.00 95.44 96 LEU A O 1
ATOM 750 N N . HIS A 1 97 ? 21.024 -9.395 -0.344 1.00 96.25 97 HIS A N 1
ATOM 751 C CA . HIS A 1 97 ? 21.292 -10.798 -0.054 1.00 96.25 97 HIS A CA 1
ATOM 752 C C . HIS A 1 97 ? 20.766 -11.717 -1.148 1.00 96.25 97 HIS A C 1
ATOM 754 O O . HIS A 1 97 ? 19.697 -11.480 -1.699 1.00 96.25 97 HIS A O 1
ATOM 760 N N . GLU A 1 98 ? 21.500 -12.778 -1.461 1.00 95.69 98 GLU A N 1
ATOM 761 C CA . GLU A 1 98 ? 21.113 -13.745 -2.484 1.00 95.69 98 GLU A CA 1
ATOM 762 C C . GLU A 1 98 ? 20.818 -15.107 -1.866 1.00 95.69 98 GLU A C 1
ATOM 764 O O . GLU A 1 98 ? 21.467 -15.537 -0.909 1.00 95.69 98 GLU A O 1
ATOM 769 N N . VAL A 1 99 ? 19.825 -15.787 -2.431 1.00 96.69 99 VAL A N 1
ATOM 770 C CA . VAL A 1 99 ? 19.383 -17.108 -1.998 1.00 96.69 99 VAL A CA 1
ATOM 771 C C . VAL A 1 99 ? 19.172 -18.041 -3.184 1.00 96.69 99 VAL A C 1
ATOM 773 O O . VAL A 1 99 ? 18.757 -17.640 -4.276 1.00 96.69 99 VAL A O 1
ATOM 776 N N . SER A 1 100 ? 19.443 -19.317 -2.950 1.00 94.25 100 SER A N 1
ATOM 777 C CA . SER A 1 100 ? 19.127 -20.406 -3.870 1.00 94.25 100 SER A CA 1
ATOM 778 C C . SER A 1 100 ? 17.790 -21.037 -3.501 1.00 94.25 100 SER A C 1
ATOM 780 O O . SER A 1 100 ? 17.569 -21.400 -2.343 1.00 94.25 100 SER A O 1
ATOM 782 N N . CYS A 1 101 ? 16.918 -21.225 -4.492 1.00 90.38 101 CYS A N 1
ATOM 783 C CA . CYS A 1 101 ? 15.630 -21.892 -4.288 1.00 90.38 101 CYS A CA 1
ATOM 784 C C . CYS A 1 101 ? 15.800 -23.401 -4.091 1.00 90.38 101 CYS A C 1
ATOM 786 O O . CYS A 1 101 ? 15.001 -24.032 -3.403 1.00 90.38 101 CYS A O 1
ATOM 788 N N . LYS A 1 102 ? 16.835 -23.983 -4.711 1.00 92.06 102 LYS A N 1
ATOM 789 C CA . LYS A 1 102 ? 17.041 -25.434 -4.768 1.00 92.06 102 LYS A CA 1
ATOM 790 C C . LYS A 1 102 ? 17.955 -25.956 -3.667 1.00 92.06 102 LYS A C 1
ATOM 792 O O . LYS A 1 102 ? 17.680 -26.993 -3.077 1.00 92.06 102 LYS A O 1
ATOM 797 N N . THR A 1 103 ? 19.060 -25.259 -3.416 1.00 90.12 103 THR A N 1
ATOM 798 C CA . THR A 1 103 ? 20.085 -25.687 -2.446 1.00 90.12 103 THR A CA 1
ATOM 799 C C . THR A 1 103 ? 19.885 -25.070 -1.067 1.00 90.12 103 THR A C 1
ATOM 801 O O . THR A 1 103 ? 20.613 -25.423 -0.147 1.00 90.12 103 THR A O 1
ATOM 804 N N . GLN A 1 104 ? 18.934 -24.134 -0.924 1.00 91.94 104 GLN A N 1
ATOM 805 C CA . GLN A 1 104 ? 18.730 -23.314 0.279 1.00 91.94 104 GLN A CA 1
ATOM 806 C C . GLN A 1 104 ? 19.974 -22.513 0.708 1.00 91.94 104 GLN A C 1
ATOM 808 O O . GLN A 1 104 ? 20.026 -21.956 1.808 1.00 91.94 104 GLN A O 1
ATOM 813 N N . GLU A 1 105 ? 20.969 -22.406 -0.175 1.00 93.88 105 GLU A N 1
ATOM 814 C CA . GLU A 1 105 ? 22.143 -21.566 0.023 1.00 93.88 105 GLU A CA 1
ATOM 815 C C . GLU A 1 105 ? 21.708 -20.122 0.288 1.00 93.88 105 GLU A C 1
ATOM 817 O O . GLU A 1 105 ? 20.807 -19.596 -0.366 1.00 93.88 105 GLU A O 1
ATOM 822 N N . GLY A 1 106 ? 22.334 -19.491 1.281 1.00 92.62 106 GLY A N 1
ATOM 823 C CA . GLY A 1 106 ? 22.040 -18.117 1.676 1.00 92.62 106 GLY A CA 1
ATOM 824 C C . GLY A 1 106 ? 20.840 -17.956 2.616 1.00 92.62 106 GLY A C 1
ATOM 825 O O . GLY A 1 106 ? 20.733 -16.901 3.237 1.00 92.62 106 GLY A O 1
ATOM 826 N N . LEU A 1 107 ? 19.984 -18.964 2.819 1.00 94.44 107 LEU A N 1
ATOM 827 C CA . LEU A 1 107 ? 18.753 -18.803 3.608 1.00 94.44 107 LEU A CA 1
ATOM 828 C C . LEU A 1 107 ? 19.011 -18.403 5.074 1.00 94.44 107 LEU A C 1
ATOM 830 O O . LEU A 1 107 ? 18.370 -17.491 5.592 1.00 94.44 107 LEU A O 1
ATOM 834 N N . ASP A 1 108 ? 19.987 -19.016 5.745 1.00 95.75 108 ASP A N 1
ATOM 835 C CA . ASP A 1 108 ? 20.328 -18.645 7.130 1.00 95.75 108 ASP A CA 1
ATOM 836 C C . ASP A 1 108 ? 21.039 -17.287 7.227 1.00 95.75 108 ASP A C 1
ATOM 838 O O . ASP A 1 108 ? 20.985 -16.610 8.257 1.00 95.75 108 ASP A O 1
ATOM 842 N N . GLY A 1 109 ? 21.696 -16.856 6.147 1.00 95.88 109 GLY A N 1
ATOM 843 C CA . GLY A 1 109 ? 22.182 -15.484 6.009 1.00 95.88 109 GLY A CA 1
ATOM 844 C C . GLY A 1 109 ? 21.020 -14.494 5.949 1.00 95.88 109 GLY A C 1
ATOM 845 O O . GLY A 1 109 ? 21.021 -13.514 6.689 1.00 95.88 109 GLY A O 1
ATOM 846 N N . LEU A 1 110 ? 19.988 -14.809 5.161 1.00 96.19 110 LEU A N 1
ATOM 847 C CA . LEU A 1 110 ? 18.791 -13.983 5.030 1.00 96.19 110 LEU A CA 1
ATOM 848 C C . LEU A 1 110 ? 18.038 -13.849 6.359 1.00 96.19 110 LEU A C 1
ATOM 850 O O . LEU A 1 110 ? 17.678 -12.739 6.740 1.00 96.19 110 LEU A O 1
ATOM 854 N N . LYS A 1 111 ? 17.852 -14.949 7.103 1.00 96.19 111 LYS A N 1
ATOM 855 C CA . LYS A 1 111 ? 17.223 -14.914 8.439 1.00 96.19 111 LYS A CA 1
ATOM 856 C C . LYS A 1 111 ? 17.962 -13.963 9.384 1.00 96.19 111 LYS A C 1
ATOM 858 O O . LYS A 1 111 ? 17.337 -13.132 10.041 1.00 96.19 111 LYS A O 1
ATOM 863 N N . ARG A 1 112 ? 19.298 -14.058 9.423 1.00 96.56 112 ARG A N 1
ATOM 864 C CA . ARG A 1 112 ? 20.144 -13.171 10.236 1.00 96.56 112 ARG A CA 1
ATOM 865 C C . ARG A 1 112 ? 20.053 -11.721 9.777 1.00 96.56 112 ARG A C 1
ATOM 867 O O . ARG A 1 112 ? 19.971 -10.840 10.624 1.00 96.56 112 ARG A O 1
ATOM 874 N N . LEU A 1 113 ? 20.023 -11.481 8.467 1.00 96.25 113 LEU A N 1
ATOM 875 C CA . LEU A 1 113 ? 19.881 -10.141 7.911 1.00 96.25 113 LEU A CA 1
ATOM 876 C C . LEU A 1 113 ? 18.540 -9.507 8.296 1.00 96.25 113 LEU A C 1
ATOM 878 O O . LEU A 1 113 ? 18.528 -8.387 8.795 1.00 96.25 113 LEU A O 1
ATOM 882 N N . ILE A 1 114 ? 17.427 -10.221 8.115 1.00 95.56 114 ILE A N 1
ATOM 883 C CA . ILE A 1 114 ? 16.087 -9.742 8.487 1.00 95.56 114 ILE A CA 1
ATOM 884 C C . ILE A 1 114 ? 16.048 -9.392 9.977 1.00 95.56 114 ILE A C 1
ATOM 886 O O . ILE A 1 114 ? 15.636 -8.290 10.338 1.00 95.56 114 ILE A O 1
ATOM 890 N N . PHE A 1 115 ? 16.547 -10.288 10.835 1.00 94.62 115 PHE A N 1
ATOM 891 C CA . PHE A 1 115 ? 16.637 -10.047 12.275 1.00 94.62 115 PHE A CA 1
ATOM 892 C C . PHE A 1 115 ? 17.490 -8.814 12.602 1.00 94.62 115 PHE A C 1
ATOM 894 O O . PHE A 1 115 ? 17.095 -7.974 13.412 1.00 94.62 115 PHE A O 1
ATOM 901 N N . GLN A 1 116 ? 18.647 -8.678 11.951 1.00 93.62 116 GLN A N 1
ATOM 902 C CA . GLN A 1 116 ? 19.554 -7.557 12.155 1.00 93.62 116 GLN A CA 1
ATOM 903 C C . GLN A 1 116 ? 18.893 -6.236 11.755 1.00 93.62 116 GLN A C 1
ATOM 905 O O . GLN A 1 116 ? 18.889 -5.299 12.550 1.00 93.62 116 GLN A O 1
ATOM 910 N N . VAL A 1 117 ? 18.322 -6.157 10.552 1.00 93.06 117 VAL A N 1
ATOM 911 C CA . VAL A 1 117 ? 17.670 -4.940 10.052 1.00 93.06 117 VAL A CA 1
ATOM 912 C C . VAL A 1 117 ? 16.507 -4.555 10.958 1.00 93.06 117 VAL A C 1
ATOM 914 O O . VAL A 1 117 ? 16.464 -3.409 11.398 1.00 93.06 117 VAL A O 1
ATOM 917 N N . ALA A 1 118 ? 15.647 -5.506 11.336 1.00 91.25 118 ALA A N 1
ATOM 918 C CA . ALA A 1 118 ? 14.550 -5.263 12.272 1.00 91.25 118 ALA A CA 1
ATOM 919 C C . ALA A 1 118 ? 15.041 -4.674 13.611 1.00 91.25 118 ALA A C 1
ATOM 921 O O . ALA A 1 118 ? 14.475 -3.704 14.110 1.00 91.25 118 ALA A O 1
ATOM 922 N N . CYS A 1 119 ? 16.156 -5.178 14.155 1.00 89.94 119 CYS A N 1
ATOM 923 C CA . CYS A 1 119 ? 16.771 -4.652 15.381 1.00 89.94 119 CYS A CA 1
ATOM 924 C C . CYS A 1 119 ? 17.359 -3.231 15.250 1.00 89.94 119 CYS A C 1
ATOM 926 O O . CYS A 1 119 ? 17.613 -2.577 16.268 1.00 89.94 119 CYS A O 1
ATOM 928 N N . TYR A 1 120 ? 17.644 -2.763 14.032 1.00 88.00 120 TYR A N 1
ATOM 929 C CA . TYR A 1 120 ? 18.195 -1.428 13.768 1.00 88.00 120 TYR A CA 1
ATOM 930 C C . TYR A 1 120 ? 17.160 -0.422 13.259 1.00 88.00 120 TYR A C 1
ATOM 932 O O . TYR A 1 120 ? 17.500 0.759 13.160 1.00 88.00 120 TYR A O 1
ATOM 940 N N . MET A 1 121 ? 15.925 -0.849 12.979 1.00 88.56 121 MET A N 1
ATOM 941 C CA . MET A 1 121 ? 14.831 0.058 12.636 1.00 88.56 121 MET A CA 1
ATOM 942 C C . MET A 1 121 ? 14.581 1.049 13.777 1.00 88.56 121 MET A C 1
ATOM 944 O O . MET A 1 121 ? 14.564 0.679 14.957 1.00 88.56 121 MET A O 1
ATOM 948 N N . LYS A 1 122 ? 14.395 2.319 13.416 1.00 84.50 122 LYS A N 1
ATOM 949 C CA . LYS A 1 122 ? 14.190 3.427 14.350 1.00 84.50 122 LYS A CA 1
ATOM 950 C C . LYS A 1 122 ? 12.850 4.088 14.099 1.00 84.50 122 LYS A C 1
ATOM 952 O O . LYS A 1 122 ? 12.393 4.147 12.961 1.00 84.50 122 LYS A O 1
ATOM 957 N N . ASP A 1 123 ? 12.267 4.616 15.164 1.00 77.31 123 ASP A N 1
ATOM 958 C CA . ASP A 1 123 ? 11.145 5.529 15.058 1.00 77.31 123 ASP A CA 1
ATOM 959 C C . ASP A 1 123 ? 11.652 6.946 14.760 1.00 77.31 123 ASP A C 1
ATOM 961 O O . ASP A 1 123 ? 12.353 7.551 15.576 1.00 77.31 123 ASP A O 1
ATOM 965 N N . ASN A 1 124 ? 11.315 7.453 13.575 1.00 68.50 124 ASN A N 1
ATOM 966 C CA . ASN A 1 124 ? 11.657 8.806 13.134 1.00 68.50 124 ASN A CA 1
ATOM 967 C C . ASN A 1 124 ? 10.527 9.818 13.401 1.00 68.50 124 ASN A C 1
ATOM 969 O O . ASN A 1 124 ? 10.653 10.977 13.013 1.00 68.50 124 ASN A O 1
ATOM 973 N N . SER A 1 125 ? 9.422 9.409 14.039 1.00 61.75 125 SER A N 1
ATOM 974 C CA . SER A 1 125 ? 8.294 10.306 14.342 1.00 61.75 125 SER A CA 1
ATOM 975 C C . SER A 1 125 ? 8.586 11.313 15.460 1.00 61.75 125 SER A C 1
ATOM 977 O O . SER A 1 125 ? 7.919 12.340 15.559 1.00 61.75 125 SER A O 1
ATOM 979 N N . SER A 1 126 ? 9.611 11.067 16.278 1.00 54.03 126 SER A N 1
ATOM 980 C CA . SER A 1 126 ? 10.046 11.984 17.333 1.00 54.03 126 SER A CA 1
ATOM 981 C C . SER A 1 126 ? 11.179 12.881 16.827 1.00 54.03 126 SER A C 1
ATOM 983 O O . SER A 1 126 ? 12.221 12.390 16.403 1.00 54.03 126 SER A O 1
ATOM 985 N N . SER A 1 127 ? 11.029 14.201 16.949 1.00 45.28 127 SER A N 1
ATOM 986 C CA . SER A 1 127 ? 12.016 15.244 16.602 1.00 45.28 127 SER A CA 1
ATOM 987 C C . SER A 1 127 ? 13.333 15.202 17.406 1.00 45.28 127 SER A C 1
ATOM 989 O O . SER A 1 127 ? 14.148 16.122 17.339 1.00 45.28 127 SER A O 1
ATOM 991 N N . SER A 1 128 ? 13.560 14.138 18.172 1.00 48.47 128 SER A N 1
ATOM 992 C CA . SER A 1 128 ? 14.784 13.882 18.920 1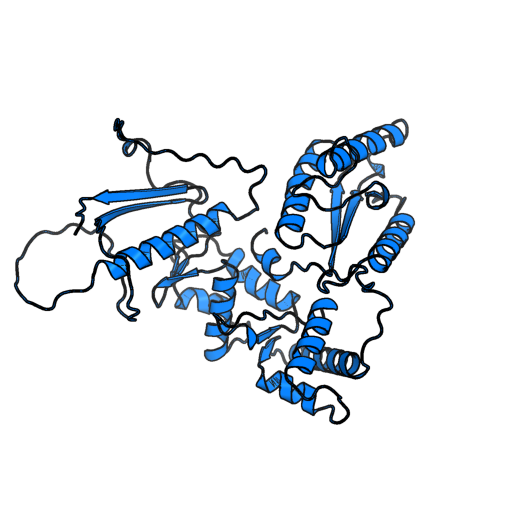.00 48.47 128 SER A CA 1
ATOM 993 C C . SER A 1 128 ? 15.847 13.316 17.978 1.00 48.47 128 SER A C 1
ATOM 995 O O . SER A 1 128 ? 15.643 12.285 17.343 1.00 48.47 128 SER A O 1
ATOM 997 N N . ALA A 1 129 ? 17.022 13.948 17.930 1.00 46.69 129 ALA A N 1
ATOM 998 C CA . ALA A 1 129 ? 18.150 13.584 17.059 1.00 46.69 129 ALA A CA 1
ATOM 999 C C . ALA A 1 129 ? 18.682 12.137 17.233 1.00 46.69 129 ALA A C 1
ATOM 1001 O O . ALA A 1 129 ? 19.530 11.681 16.465 1.00 46.69 129 ALA A O 1
ATOM 1002 N N . SER A 1 130 ? 18.174 11.393 18.219 1.00 49.75 130 SER A N 1
ATOM 1003 C CA . SER A 1 130 ? 18.388 9.961 18.409 1.00 49.75 130 SER A CA 1
ATOM 1004 C C . SER A 1 130 ? 17.050 9.212 18.366 1.00 49.75 130 SER A C 1
ATOM 1006 O O . SER A 1 130 ? 16.462 8.935 19.409 1.00 49.75 130 SER A O 1
ATOM 1008 N N . GLY A 1 131 ? 16.564 8.875 17.169 1.00 60.75 131 GLY A N 1
ATOM 1009 C CA . GLY A 1 131 ? 15.384 8.015 17.021 1.00 60.75 131 GLY A CA 1
ATOM 1010 C C . GLY A 1 131 ? 15.539 6.726 17.838 1.00 60.75 131 GLY A C 1
ATOM 1011 O O . GLY A 1 131 ? 16.578 6.053 17.761 1.00 60.75 131 GLY A O 1
ATOM 1012 N N . HIS A 1 132 ? 14.536 6.409 18.658 1.00 72.50 132 HIS A N 1
ATOM 1013 C CA . HIS A 1 132 ? 14.535 5.206 19.486 1.00 72.50 132 HIS A CA 1
ATOM 1014 C C . HIS A 1 132 ? 14.358 3.969 18.601 1.00 72.50 132 HIS A C 1
ATOM 1016 O O . HIS A 1 132 ? 13.637 3.999 17.604 1.00 72.50 132 HIS A O 1
ATOM 1022 N N . LYS A 1 133 ? 15.033 2.868 18.944 1.00 83.38 133 LYS A N 1
ATOM 1023 C CA . LYS A 1 133 ? 14.848 1.597 18.231 1.00 83.38 133 LYS A CA 1
ATOM 1024 C C . LYS A 1 133 ? 13.424 1.088 18.442 1.00 83.38 133 LYS A C 1
ATOM 1026 O O . LYS A 1 133 ? 12.919 1.157 19.560 1.00 83.38 133 LYS A O 1
ATOM 1031 N N . LEU A 1 134 ? 12.818 0.533 17.393 1.00 83.38 134 LEU A N 1
ATOM 1032 C CA . LEU A 1 134 ? 11.502 -0.107 17.502 1.00 83.38 134 LEU A CA 1
ATOM 1033 C C . LEU A 1 134 ? 11.579 -1.355 18.389 1.00 83.38 134 LEU A C 1
ATOM 1035 O O . LEU A 1 134 ? 10.760 -1.551 19.284 1.00 83.38 134 LEU A O 1
ATOM 1039 N N . VAL A 1 135 ? 12.609 -2.176 18.174 1.00 85.31 135 VAL A N 1
ATOM 1040 C CA . VAL A 1 135 ? 12.874 -3.373 18.978 1.00 85.31 135 VAL A CA 1
ATOM 1041 C C . VAL A 1 135 ? 13.610 -2.992 20.262 1.00 85.31 135 VAL A C 1
ATOM 1043 O O . VAL A 1 135 ? 14.624 -2.292 20.229 1.00 85.31 135 VAL A O 1
ATOM 1046 N N . GLY A 1 136 ? 13.119 -3.502 21.393 1.00 82.69 136 GLY A N 1
ATOM 1047 C CA . GLY A 1 136 ? 13.703 -3.275 22.719 1.00 82.69 136 GLY A CA 1
ATOM 1048 C C . GLY A 1 136 ? 13.206 -2.013 23.426 1.00 82.69 136 GLY A C 1
ATOM 1049 O O . GLY A 1 136 ? 13.668 -1.727 24.529 1.00 82.69 136 GLY A O 1
ATOM 1050 N N . ARG A 1 137 ? 12.268 -1.266 22.827 1.00 85.94 137 ARG A N 1
ATOM 1051 C CA . ARG A 1 137 ? 11.576 -0.178 23.525 1.00 85.94 137 ARG A CA 1
ATOM 1052 C C . ARG A 1 137 ? 10.732 -0.734 24.673 1.00 85.94 137 ARG A C 1
ATOM 1054 O O . ARG A 1 137 ? 10.120 -1.795 24.543 1.00 85.94 137 ARG A O 1
ATOM 1061 N N . LEU A 1 138 ? 10.685 -0.000 25.779 1.00 87.50 138 LEU A N 1
ATOM 1062 C CA . LEU A 1 138 ? 9.756 -0.294 26.864 1.00 87.50 138 LEU A CA 1
ATOM 1063 C C . LEU A 1 138 ? 8.361 0.165 26.441 1.00 87.50 138 LEU A C 1
ATOM 1065 O O . LEU A 1 138 ? 8.202 1.285 25.961 1.00 87.50 138 LEU A O 1
ATOM 1069 N N . ILE A 1 139 ? 7.375 -0.710 26.607 1.00 89.56 139 ILE A N 1
ATOM 1070 C CA . ILE A 1 139 ? 5.966 -0.424 26.333 1.00 89.56 139 ILE A CA 1
ATOM 1071 C C . ILE A 1 139 ? 5.149 -0.647 27.609 1.00 89.56 139 ILE A C 1
ATOM 1073 O O . ILE A 1 139 ? 5.467 -1.570 28.370 1.00 89.56 139 ILE A O 1
ATOM 1077 N N . PRO A 1 140 ? 4.116 0.172 27.867 1.00 91.81 140 PRO A N 1
ATOM 1078 C CA . PRO A 1 140 ? 3.195 -0.062 28.969 1.00 91.81 140 PRO A CA 1
ATOM 1079 C C . PRO A 1 140 ? 2.546 -1.446 28.880 1.00 91.81 140 PRO A C 1
ATOM 1081 O O . PRO A 1 140 ? 2.201 -1.929 27.800 1.00 91.81 140 PRO A O 1
ATOM 1084 N N . LYS A 1 141 ? 2.354 -2.094 30.034 1.00 91.94 141 LYS A N 1
ATOM 1085 C CA . LYS A 1 141 ? 1.708 -3.415 30.098 1.00 91.94 141 LYS A CA 1
ATOM 1086 C C . LYS A 1 141 ? 0.265 -3.362 29.587 1.00 91.94 141 LYS A C 1
ATOM 1088 O O . LYS A 1 141 ? -0.191 -4.316 28.968 1.00 91.94 141 LYS A O 1
ATOM 1093 N N . SER A 1 142 ? -0.428 -2.251 29.816 1.00 93.00 142 SER A N 1
ATOM 1094 C CA . SER A 1 142 ? -1.780 -1.993 29.315 1.00 93.00 142 SER A CA 1
ATOM 1095 C C . SER A 1 142 ? -1.896 -2.112 27.799 1.00 93.00 142 SER A C 1
ATOM 1097 O O . SER A 1 142 ? -2.890 -2.642 27.319 1.00 93.00 142 SER A O 1
ATOM 1099 N N . TYR A 1 143 ? -0.869 -1.709 27.043 1.00 93.50 143 TYR A N 1
ATOM 1100 C CA . TYR A 1 143 ? -0.885 -1.777 25.580 1.00 93.50 143 TYR A CA 1
ATOM 1101 C C . TYR A 1 143 ? -0.853 -3.228 25.100 1.00 93.50 143 TYR A C 1
ATOM 1103 O O . TYR A 1 143 ? -1.536 -3.580 24.144 1.00 93.50 143 TYR A O 1
ATOM 1111 N N . LEU A 1 144 ? -0.099 -4.087 25.795 1.00 92.94 144 LEU A N 1
ATOM 1112 C CA . LEU A 1 144 ? -0.071 -5.528 25.537 1.00 92.94 144 LEU A CA 1
ATOM 1113 C C . LEU A 1 144 ? -1.388 -6.201 25.931 1.00 92.94 144 LEU A C 1
ATOM 1115 O O . LEU A 1 144 ? -1.870 -7.069 25.210 1.00 92.94 144 LEU A O 1
ATOM 1119 N N . THR A 1 145 ? -1.987 -5.791 27.050 1.00 93.75 145 THR A N 1
ATOM 1120 C CA . THR A 1 145 ? -3.312 -6.281 27.449 1.00 93.75 145 THR A CA 1
ATOM 1121 C C . THR A 1 145 ? -4.370 -5.898 26.414 1.00 93.75 145 THR A C 1
ATOM 1123 O O . THR A 1 145 ? -5.145 -6.754 25.999 1.00 93.75 145 THR A O 1
ATOM 1126 N N . LEU A 1 146 ? -4.370 -4.644 25.946 1.00 94.12 146 LEU A N 1
ATOM 1127 C CA . LEU A 1 146 ? -5.272 -4.182 24.893 1.00 94.12 146 LEU A CA 1
ATOM 1128 C C . LEU A 1 146 ? -5.022 -4.927 23.577 1.00 94.12 146 LEU A C 1
ATOM 1130 O O . LEU A 1 146 ? -5.972 -5.355 22.934 1.00 94.12 146 LEU A O 1
ATOM 1134 N N . GLN A 1 147 ? -3.757 -5.135 23.198 1.00 94.69 147 GLN A N 1
ATOM 1135 C CA . GLN A 1 147 ? -3.396 -5.929 22.024 1.00 94.69 147 GLN A CA 1
ATOM 1136 C C . GLN A 1 147 ? -4.003 -7.332 22.092 1.00 94.69 147 GLN A C 1
ATOM 1138 O O . GLN A 1 147 ? -4.601 -7.783 21.118 1.00 94.69 147 GLN A O 1
ATOM 1143 N N . GLN A 1 148 ? -3.877 -8.006 23.238 1.00 94.81 148 GLN A N 1
ATOM 1144 C CA . GLN A 1 148 ? -4.458 -9.330 23.426 1.00 94.81 148 GLN A CA 1
ATOM 1145 C C . GLN A 1 148 ? -5.988 -9.287 23.350 1.00 94.81 148 GLN A C 1
ATOM 1147 O O . GLN A 1 148 ? -6.568 -10.093 22.634 1.00 94.81 148 GLN A O 1
ATOM 1152 N N . ALA A 1 149 ? -6.634 -8.311 23.992 1.00 94.50 149 ALA A N 1
ATOM 1153 C CA . ALA A 1 149 ? -8.088 -8.157 23.942 1.00 94.50 149 ALA A CA 1
ATOM 1154 C C . ALA A 1 149 ? -8.606 -7.923 22.507 1.00 94.50 149 ALA A C 1
AT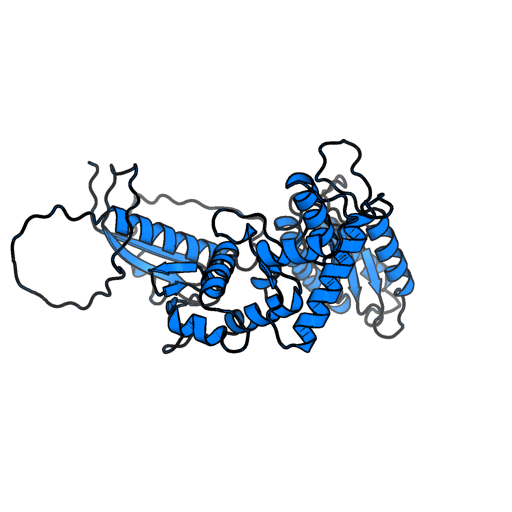OM 1156 O O . ALA A 1 149 ? -9.607 -8.505 22.101 1.00 94.50 149 ALA A O 1
ATOM 1157 N N . VAL A 1 150 ? -7.885 -7.132 21.706 1.00 94.81 150 VAL A N 1
ATOM 1158 C CA . VAL A 1 150 ? -8.184 -6.900 20.282 1.00 94.81 150 VAL A CA 1
ATOM 1159 C C . VAL A 1 150 ? -8.009 -8.179 19.452 1.00 94.81 150 VAL A C 1
ATOM 1161 O O . VAL A 1 150 ? -8.810 -8.442 18.554 1.00 94.81 150 VAL A O 1
ATOM 1164 N N . LEU A 1 151 ? -6.991 -8.996 19.745 1.00 94.81 151 LEU A N 1
ATOM 1165 C CA . LEU A 1 151 ? -6.786 -10.293 19.088 1.00 94.81 151 LEU A CA 1
ATOM 1166 C C . LEU A 1 151 ? -7.866 -11.315 19.464 1.00 94.81 151 LEU A C 1
ATOM 1168 O O . LEU A 1 151 ? -8.333 -12.051 18.593 1.00 94.81 151 LEU A O 1
ATOM 1172 N N . ASP A 1 152 ? -8.279 -11.343 20.728 1.00 94.44 152 ASP A N 1
ATOM 1173 C CA . ASP A 1 152 ? -9.343 -12.222 21.211 1.00 94.44 152 ASP A CA 1
ATOM 1174 C C . ASP A 1 152 ? -10.691 -11.824 20.588 1.00 94.44 152 ASP A C 1
ATOM 1176 O O . ASP A 1 152 ? -11.417 -12.683 20.089 1.00 94.44 152 ASP A O 1
ATOM 1180 N N . GLU A 1 153 ? -10.985 -10.521 20.509 1.00 94.94 153 GLU A N 1
ATOM 1181 C CA . GLU A 1 153 ? -12.184 -9.994 19.845 1.00 94.94 153 GLU A CA 1
ATOM 1182 C C . GLU A 1 153 ? -12.185 -10.293 18.339 1.00 94.94 153 GLU A C 1
ATOM 1184 O O . GLU A 1 153 ? -13.218 -10.661 17.778 1.00 94.94 153 GLU A O 1
ATOM 1189 N N . ARG A 1 154 ? -11.023 -10.213 17.678 1.00 94.56 154 ARG A N 1
ATOM 1190 C CA . ARG A 1 154 ? -10.864 -10.661 16.287 1.00 94.56 154 ARG A CA 1
ATOM 1191 C C . ARG A 1 154 ? -11.212 -12.145 16.139 1.00 94.56 154 ARG A C 1
ATOM 1193 O O . ARG A 1 154 ? -11.962 -12.499 15.235 1.00 94.56 154 ARG A O 1
ATOM 1200 N N . GLY A 1 155 ? -10.673 -13.002 17.008 1.00 94.19 155 GLY A N 1
ATOM 1201 C CA . GLY A 1 155 ? -10.936 -14.444 16.982 1.00 94.19 155 GLY A CA 1
ATOM 1202 C C . GLY A 1 155 ? -12.403 -14.786 17.248 1.00 94.19 155 GLY A C 1
ATOM 1203 O O . GLY A 1 155 ? -12.979 -15.616 16.547 1.00 94.19 155 GLY A O 1
ATOM 1204 N N . ARG A 1 156 ? -13.032 -14.097 18.206 1.00 95.38 156 ARG A N 1
ATOM 1205 C CA . ARG A 1 156 ? -14.465 -14.221 18.496 1.00 95.38 156 ARG A CA 1
ATOM 1206 C C . ARG A 1 156 ? -15.304 -13.884 17.261 1.00 95.38 156 ARG A C 1
ATOM 1208 O O . ARG A 1 156 ? -16.109 -14.707 16.831 1.00 95.38 156 ARG A O 1
ATOM 1215 N N . ARG A 1 157 ? -15.056 -12.725 16.641 1.00 93.12 157 ARG A N 1
ATOM 1216 C CA . ARG A 1 157 ? -15.764 -12.272 15.431 1.00 93.12 157 ARG A CA 1
ATOM 1217 C C . ARG A 1 157 ? -15.586 -13.211 14.248 1.00 93.12 157 ARG A C 1
ATOM 1219 O O . ARG A 1 157 ? -16.541 -13.453 13.526 1.00 93.12 157 ARG A O 1
ATOM 1226 N N . ASP A 1 158 ? -14.384 -13.752 14.062 1.00 91.69 158 ASP A N 1
ATOM 1227 C CA . ASP A 1 158 ? -14.108 -14.737 13.008 1.00 91.69 158 ASP A CA 1
ATOM 1228 C C . ASP A 1 158 ? -14.930 -16.023 13.214 1.00 91.69 158 ASP A C 1
ATOM 1230 O O . ASP A 1 158 ? -15.495 -16.564 12.269 1.00 91.69 158 ASP A O 1
ATOM 1234 N N . SER A 1 159 ? -15.083 -16.473 14.466 1.00 92.56 159 SER A N 1
ATOM 1235 C CA . SER A 1 159 ? -15.890 -17.659 14.792 1.00 92.56 159 SER A CA 1
ATOM 1236 C C . SER A 1 159 ? -17.403 -17.451 14.655 1.00 92.56 159 SER A C 1
ATOM 1238 O O . SER A 1 159 ? -18.134 -18.410 14.405 1.00 92.56 159 SER A O 1
ATOM 1240 N N . GLU A 1 160 ? -17.866 -16.211 14.811 1.00 91.88 160 GLU A N 1
ATOM 1241 C CA . GLU A 1 160 ? -19.278 -15.823 14.732 1.00 91.88 160 GLU A CA 1
ATOM 1242 C C . GLU A 1 160 ? -19.677 -15.274 13.346 1.00 91.88 160 GLU A C 1
ATOM 1244 O O . GLU A 1 160 ? -20.830 -14.891 13.159 1.00 91.88 160 GLU A O 1
ATOM 1249 N N . ASP A 1 161 ? -18.755 -15.267 12.373 1.00 86.88 161 ASP A N 1
ATOM 1250 C CA . ASP A 1 161 ? -18.939 -14.693 11.026 1.00 86.88 161 ASP A CA 1
ATOM 1251 C C . ASP A 1 161 ? -19.343 -13.199 11.056 1.00 86.88 161 ASP A C 1
ATOM 1253 O O . ASP A 1 161 ? -20.155 -12.709 10.268 1.00 86.88 161 ASP A O 1
ATOM 1257 N N . GLU A 1 162 ? -18.774 -12.451 12.008 1.00 89.00 162 GLU A N 1
ATOM 1258 C CA . GLU A 1 162 ? -18.983 -11.013 12.172 1.00 89.00 162 GLU A CA 1
ATOM 1259 C C . GLU A 1 162 ? -17.951 -10.176 11.395 1.00 89.00 162 GLU A C 1
ATOM 1261 O O . GLU A 1 162 ? -16.834 -10.597 11.077 1.00 89.00 162 GLU A O 1
ATOM 1266 N N . VAL A 1 163 ? -18.308 -8.911 11.148 1.00 89.31 163 VAL A N 1
ATOM 1267 C CA . VAL A 1 163 ? -17.413 -7.928 10.523 1.00 89.31 163 VAL A CA 1
ATOM 1268 C C . VAL A 1 163 ? -16.124 -7.725 11.320 1.00 89.31 163 VAL A C 1
ATOM 1270 O O . VAL A 1 163 ? -16.135 -7.584 12.544 1.00 89.31 163 VAL A O 1
ATOM 1273 N N . GLN A 1 164 ? -15.006 -7.621 10.601 1.00 91.94 164 GLN A N 1
ATOM 1274 C CA . GLN A 1 164 ? -13.657 -7.553 11.172 1.00 91.94 164 GLN A CA 1
ATOM 1275 C C . GLN A 1 164 ? -13.180 -6.112 11.434 1.00 91.94 164 GLN A C 1
ATOM 1277 O O . GLN A 1 164 ? -12.017 -5.773 11.194 1.00 91.94 164 GLN A O 1
ATOM 1282 N N . TYR A 1 165 ? -14.070 -5.244 11.918 1.00 90.44 165 TYR A N 1
ATOM 1283 C CA . TYR A 1 165 ? -13.731 -3.898 12.390 1.00 90.44 165 TYR A CA 1
ATOM 1284 C C . TYR A 1 165 ? -14.502 -3.542 13.666 1.00 90.44 165 TYR A C 1
ATOM 1286 O O . TYR A 1 165 ? -15.563 -4.105 13.938 1.00 90.44 165 TYR A O 1
ATOM 1294 N N . LEU A 1 166 ? -13.979 -2.577 14.423 1.00 91.69 166 LEU A N 1
ATOM 1295 C CA . LEU A 1 166 ? -14.633 -1.963 15.578 1.00 91.69 166 LEU A CA 1
ATOM 1296 C C . LEU A 1 166 ? -14.992 -0.507 15.279 1.00 91.69 166 LEU A C 1
ATOM 1298 O O . LEU A 1 166 ? -14.278 0.185 14.553 1.00 91.69 166 LEU A O 1
ATOM 1302 N N . THR A 1 167 ? -16.090 -0.054 15.872 1.00 89.94 167 THR A N 1
ATOM 1303 C CA . THR A 1 167 ? -16.412 1.371 16.043 1.00 89.94 167 THR A CA 1
ATOM 1304 C C . THR A 1 167 ? -15.810 1.908 17.342 1.00 89.94 167 THR A C 1
ATOM 1306 O O . THR A 1 167 ? -15.466 1.106 18.211 1.00 89.94 167 THR A O 1
ATOM 1309 N N . ASP A 1 168 ? -15.754 3.233 17.523 1.00 89.25 168 ASP A N 1
ATOM 1310 C CA . ASP A 1 168 ? -15.317 3.866 18.786 1.00 89.25 168 ASP A CA 1
ATOM 1311 C C . ASP A 1 168 ? -15.996 3.230 20.007 1.00 89.25 168 ASP A C 1
ATOM 1313 O O . ASP A 1 168 ? -15.335 2.729 20.908 1.00 89.25 168 ASP A O 1
ATOM 1317 N N . THR A 1 169 ? -17.328 3.113 19.969 1.00 89.62 169 THR A N 1
ATOM 1318 C CA . THR A 1 169 ? -18.103 2.532 21.078 1.00 89.62 169 THR A CA 1
ATOM 1319 C C . THR A 1 169 ? -17.735 1.080 21.385 1.00 89.62 169 THR A C 1
ATOM 1321 O O . THR A 1 169 ? -17.756 0.665 22.538 1.00 89.62 169 THR A O 1
ATOM 1324 N N . GLN A 1 170 ? -17.396 0.285 20.367 1.00 92.00 170 GLN A N 1
ATOM 1325 C CA . GLN A 1 170 ? -17.008 -1.112 20.560 1.00 92.00 170 GLN A CA 1
ATOM 1326 C C . GLN A 1 170 ? -15.568 -1.226 21.055 1.00 92.00 170 GLN A C 1
ATOM 1328 O O . GLN A 1 170 ? -15.268 -2.113 21.848 1.00 92.00 170 GLN A O 1
ATOM 1333 N N . LEU A 1 171 ? -14.686 -0.332 20.608 1.00 92.44 171 LEU A N 1
ATOM 1334 C CA . LEU A 1 171 ? -13.324 -0.243 21.113 1.00 92.44 171 LEU A CA 1
ATOM 1335 C C . LEU A 1 171 ? -13.315 0.160 22.594 1.00 92.44 171 LEU A C 1
ATOM 1337 O O . LEU A 1 171 ? -12.612 -0.473 23.379 1.00 92.44 171 LEU A O 1
ATOM 1341 N N . ASP A 1 172 ? -14.137 1.135 22.983 1.00 90.69 172 ASP A N 1
ATOM 1342 C CA . ASP A 1 172 ? -14.291 1.551 24.380 1.00 90.69 172 ASP A CA 1
ATOM 1343 C C . ASP A 1 172 ? -14.737 0.374 25.257 1.00 90.69 172 ASP A C 1
ATOM 1345 O O . ASP A 1 172 ? -14.134 0.120 26.297 1.00 90.69 172 ASP A O 1
ATOM 1349 N N . LEU A 1 173 ? -15.700 -0.435 24.795 1.00 91.31 173 LEU A N 1
ATOM 1350 C CA . LEU A 1 173 ? -16.120 -1.652 25.502 1.00 91.31 173 LEU A CA 1
ATOM 1351 C C . LEU A 1 173 ? -14.974 -2.661 25.683 1.00 91.31 173 LEU A C 1
ATOM 1353 O O . LEU A 1 173 ? -14.855 -3.271 26.744 1.00 91.31 173 LEU A O 1
ATOM 1357 N N . VAL A 1 174 ? -14.114 -2.840 24.675 1.00 91.50 174 VAL A N 1
ATOM 1358 C CA . VAL A 1 174 ? -12.933 -3.722 24.769 1.00 91.50 174 VAL A CA 1
ATOM 1359 C C . VAL A 1 174 ? -11.917 -3.184 25.786 1.00 91.50 174 VAL A C 1
ATOM 1361 O O . VAL A 1 174 ? -11.277 -3.958 26.502 1.00 91.50 174 VAL A O 1
ATOM 1364 N N . ILE A 1 175 ? -11.779 -1.862 25.895 1.00 89.62 175 ILE A N 1
ATOM 1365 C CA . ILE A 1 175 ? -10.908 -1.223 26.890 1.00 89.62 175 ILE A CA 1
ATOM 1366 C C . ILE A 1 175 ? -11.504 -1.373 28.298 1.00 89.62 175 ILE A C 1
ATOM 1368 O O . ILE A 1 175 ? -10.788 -1.747 29.230 1.00 89.62 175 ILE A O 1
ATOM 1372 N N . GLU A 1 176 ? -12.813 -1.159 28.452 1.00 87.38 176 GLU A N 1
ATOM 1373 C CA . GLU A 1 176 ? -13.543 -1.270 29.723 1.00 87.38 176 GLU A CA 1
ATOM 1374 C C . GLU A 1 176 ? -13.534 -2.689 30.311 1.00 87.38 176 GLU A C 1
ATOM 1376 O O . GLU A 1 176 ? -13.555 -2.846 31.535 1.00 87.38 176 GLU A O 1
ATOM 1381 N N . GLN A 1 177 ? -13.419 -3.730 29.475 1.00 84.81 177 GLN A N 1
ATOM 1382 C CA . GLN A 1 177 ? -13.217 -5.115 29.932 1.00 84.81 177 GLN A CA 1
ATOM 1383 C C . GLN A 1 177 ? -11.965 -5.277 30.814 1.00 84.81 177 GLN A C 1
ATOM 1385 O O . GLN A 1 177 ? -11.872 -6.231 31.587 1.00 84.81 177 GLN A O 1
ATOM 1390 N N . ASN A 1 178 ? -11.019 -4.335 30.741 1.00 83.69 178 ASN A N 1
ATOM 1391 C CA . ASN A 1 178 ? -9.790 -4.320 31.522 1.00 83.69 178 ASN A CA 1
ATOM 1392 C C . ASN A 1 178 ? -9.744 -3.109 32.477 1.00 83.69 178 ASN A C 1
ATOM 1394 O O . ASN A 1 178 ? -9.001 -2.157 32.235 1.00 83.69 178 ASN A O 1
ATOM 1398 N N . PRO A 1 179 ? -10.438 -3.151 33.634 1.00 75.50 179 PRO A N 1
ATOM 1399 C CA . PRO A 1 179 ? -10.516 -2.020 34.571 1.00 75.50 179 PRO A CA 1
ATOM 1400 C C . PRO A 1 179 ? -9.173 -1.644 35.226 1.00 75.50 179 PRO A C 1
ATOM 1402 O O . PRO A 1 179 ? -9.055 -0.593 35.851 1.00 75.50 179 PRO A O 1
ATOM 1405 N N . GLY A 1 180 ? -8.149 -2.496 35.100 1.00 79.50 180 GLY A N 1
ATOM 1406 C CA . GLY A 1 180 ? -6.775 -2.209 35.521 1.00 79.50 180 GLY A CA 1
ATOM 1407 C C . GLY A 1 180 ? -5.934 -1.453 34.486 1.00 79.50 180 GLY A C 1
ATOM 1408 O O . GLY A 1 180 ? -4.737 -1.283 34.716 1.00 79.50 180 GLY A O 1
ATOM 1409 N N . SER A 1 181 ? -6.512 -1.056 33.347 1.00 84.88 181 SER A N 1
ATOM 1410 C CA . SER A 1 181 ? -5.815 -0.291 32.313 1.00 84.88 181 SER A CA 1
ATOM 1411 C C . SER A 1 181 ? -5.481 1.126 32.797 1.00 84.88 181 SER A C 1
ATOM 1413 O O . SER A 1 181 ? -6.261 1.770 33.504 1.00 84.88 181 SER A O 1
ATOM 1415 N N . ASP A 1 182 ? -4.301 1.615 32.424 1.00 86.00 182 ASP A N 1
ATOM 1416 C CA . ASP A 1 182 ? -3.881 3.005 32.629 1.00 86.00 182 ASP A CA 1
ATOM 1417 C C . ASP A 1 182 ? -4.330 3.931 31.484 1.00 86.00 182 ASP A C 1
ATOM 1419 O O . ASP A 1 182 ? -4.237 5.142 31.639 1.00 86.00 182 ASP A O 1
ATOM 1423 N N . ILE A 1 183 ? -4.886 3.382 30.396 1.00 88.62 183 ILE A N 1
ATOM 1424 C CA . ILE A 1 183 ? -5.442 4.133 29.263 1.00 88.62 183 ILE A CA 1
ATOM 1425 C C . ILE A 1 183 ? -6.760 4.771 29.705 1.00 88.62 183 ILE A C 1
ATOM 1427 O O . ILE A 1 183 ? -7.770 4.076 29.829 1.00 88.62 183 ILE A O 1
ATOM 1431 N N . ARG A 1 184 ? -6.744 6.076 29.992 1.00 84.75 184 ARG A N 1
ATOM 1432 C CA . ARG A 1 184 ? -7.916 6.787 30.538 1.00 84.75 184 ARG A CA 1
ATOM 1433 C C . ARG A 1 184 ? -8.338 7.996 29.733 1.00 84.75 184 ARG A C 1
ATOM 1435 O O . ARG A 1 184 ? -9.519 8.336 29.745 1.00 84.75 184 ARG A O 1
ATOM 1442 N N . ASP A 1 185 ? -7.387 8.669 29.102 1.00 87.44 185 ASP A N 1
ATOM 1443 C CA . ASP A 1 185 ? -7.659 9.843 28.293 1.00 87.44 185 ASP A CA 1
ATOM 1444 C C . ASP A 1 185 ? -7.476 9.561 26.796 1.00 87.44 185 ASP A C 1
ATOM 1446 O O . ASP A 1 185 ? -7.076 8.476 26.362 1.00 87.44 185 ASP A O 1
ATOM 1450 N N . TYR A 1 186 ? -7.843 10.555 25.991 1.00 86.19 186 TYR A N 1
ATOM 1451 C CA . TYR A 1 186 ? -7.766 10.462 24.540 1.00 86.19 186 TYR A CA 1
ATOM 1452 C C . TYR A 1 186 ? -6.320 10.315 24.044 1.00 86.19 186 TYR A C 1
ATOM 1454 O O . TYR A 1 186 ? -6.081 9.570 23.098 1.00 86.19 186 TYR A O 1
ATOM 1462 N N . GLU A 1 187 ? -5.354 10.987 24.674 1.00 88.25 187 GLU A N 1
ATOM 1463 C CA . GLU A 1 187 ? -3.947 10.976 24.247 1.00 88.25 187 GLU A CA 1
ATOM 1464 C C . GLU A 1 187 ? -3.289 9.612 24.520 1.00 88.25 187 GLU A C 1
ATOM 1466 O O . GLU A 1 187 ? -2.585 9.065 23.661 1.00 88.25 187 GLU A O 1
ATOM 1471 N N . ASP A 1 188 ? -3.584 9.016 25.676 1.00 89.94 188 ASP A N 1
ATOM 1472 C CA . ASP A 1 188 ? -3.187 7.659 26.038 1.00 89.94 188 ASP A CA 1
ATOM 1473 C C . ASP A 1 188 ? -3.754 6.649 25.039 1.00 89.94 188 ASP A C 1
ATOM 1475 O O . ASP A 1 188 ? -3.032 5.766 24.561 1.00 89.94 188 ASP A O 1
ATOM 1479 N N . LEU A 1 189 ? -5.035 6.803 24.675 1.00 90.44 189 LEU A N 1
ATOM 1480 C CA . LEU A 1 189 ? -5.686 5.949 23.687 1.00 90.44 189 LEU A CA 1
ATOM 1481 C C . LEU A 1 189 ? -5.030 6.091 22.312 1.00 90.44 189 LEU A C 1
ATOM 1483 O O . LEU A 1 189 ? -4.703 5.079 21.696 1.00 90.44 189 LEU A O 1
ATOM 1487 N N . GLN A 1 190 ? -4.777 7.313 21.834 1.00 89.88 190 GLN A N 1
ATOM 1488 C CA . GLN A 1 190 ? -4.102 7.517 20.547 1.00 89.88 190 GLN A CA 1
ATOM 1489 C C . GLN A 1 190 ? -2.709 6.876 20.526 1.00 89.88 190 GLN A C 1
ATOM 1491 O O . GLN A 1 190 ? -2.318 6.268 19.527 1.00 89.88 190 GLN A O 1
ATOM 1496 N N . THR A 1 191 ? -1.975 6.942 21.638 1.00 89.81 191 THR A N 1
ATOM 1497 C CA . THR A 1 191 ? -0.650 6.319 21.753 1.00 89.81 191 THR A CA 1
ATOM 1498 C C . THR A 1 191 ? -0.742 4.788 21.744 1.00 89.81 191 THR A C 1
ATOM 1500 O O . THR A 1 191 ? 0.039 4.122 21.055 1.00 89.81 191 THR A O 1
ATOM 1503 N N . ALA A 1 192 ? -1.732 4.216 22.435 1.00 92.56 192 ALA A N 1
ATOM 1504 C CA . ALA A 1 192 ? -2.007 2.782 22.410 1.00 92.56 192 ALA A CA 1
ATOM 1505 C C . ALA A 1 192 ? -2.441 2.301 21.013 1.00 92.56 192 ALA A C 1
ATOM 1507 O O . ALA A 1 192 ? -1.942 1.286 20.525 1.00 92.56 192 ALA A O 1
ATOM 1508 N N . ILE A 1 193 ? -3.304 3.051 20.322 1.00 91.88 193 ILE A N 1
ATOM 1509 C CA . ILE A 1 193 ? -3.724 2.752 18.947 1.00 91.88 193 ILE A CA 1
ATOM 1510 C C . ILE A 1 193 ? -2.542 2.835 17.985 1.00 91.88 193 ILE A C 1
ATOM 1512 O O . ILE A 1 193 ? -2.362 1.918 17.183 1.00 91.88 193 ILE A O 1
ATOM 1516 N N . SER A 1 194 ? -1.678 3.850 18.104 1.00 89.12 194 SER A N 1
ATOM 1517 C CA . SER A 1 194 ? -0.429 3.907 17.334 1.00 89.12 194 SER A CA 1
ATOM 1518 C C . SER A 1 194 ? 0.393 2.640 17.554 1.00 89.12 194 SER A C 1
ATOM 1520 O O . SER A 1 194 ? 0.796 1.998 16.590 1.00 89.12 194 SER A O 1
ATOM 1522 N N . PHE A 1 195 ? 0.568 2.195 18.801 1.00 90.44 195 PHE A N 1
ATOM 1523 C CA . PHE A 1 195 ? 1.251 0.932 19.093 1.00 90.44 195 PHE A CA 1
ATOM 1524 C C . PHE A 1 195 ? 0.599 -0.290 18.406 1.00 90.44 195 PHE A C 1
ATOM 1526 O O . PHE A 1 195 ? 1.308 -1.151 17.872 1.00 90.44 195 PHE A O 1
ATOM 1533 N N . LEU A 1 196 ? -0.733 -0.377 18.360 1.00 91.56 196 LEU A N 1
ATOM 1534 C CA . LEU A 1 196 ? -1.429 -1.471 17.668 1.00 91.56 196 LEU A CA 1
ATOM 1535 C C . LEU A 1 196 ? -1.256 -1.421 16.142 1.00 91.56 196 LEU A C 1
ATOM 1537 O O . LEU A 1 196 ? -1.077 -2.473 15.523 1.00 91.56 196 LEU A O 1
ATOM 1541 N N . ILE A 1 197 ? -1.247 -0.224 15.548 1.00 88.25 197 ILE A N 1
ATOM 1542 C CA . ILE A 1 197 ? -0.945 -0.016 14.121 1.00 88.25 197 ILE A CA 1
ATOM 1543 C C . ILE A 1 197 ? 0.485 -0.457 13.810 1.00 88.25 197 ILE A C 1
ATOM 1545 O O . ILE A 1 197 ? 0.747 -1.146 12.826 1.00 88.25 197 ILE A O 1
ATOM 1549 N N . GLU A 1 198 ? 1.425 -0.102 14.678 1.00 85.50 198 GLU A N 1
ATOM 1550 C CA . GLU A 1 198 ? 2.843 -0.418 14.523 1.00 85.50 198 GLU A CA 1
ATOM 1551 C C . GLU A 1 198 ? 3.153 -1.904 14.596 1.00 85.50 198 GLU A C 1
ATOM 1553 O O . GLU A 1 198 ? 4.024 -2.397 13.883 1.00 85.50 198 GLU A O 1
ATOM 1558 N N . THR A 1 199 ? 2.443 -2.616 15.465 1.00 87.50 199 THR A N 1
ATOM 1559 C CA . THR A 1 199 ? 2.551 -4.073 15.581 1.00 87.50 199 THR A CA 1
ATOM 1560 C C . THR A 1 199 ? 1.783 -4.806 14.481 1.00 87.50 199 THR A C 1
ATOM 1562 O O . THR A 1 199 ? 1.916 -6.022 14.366 1.00 87.50 199 THR A O 1
ATOM 1565 N N . GLY A 1 200 ? 0.991 -4.091 13.672 1.00 86.69 200 GLY A N 1
ATOM 1566 C CA . GLY A 1 200 ? 0.124 -4.674 12.649 1.00 86.69 200 GLY A CA 1
ATOM 1567 C C . GLY A 1 200 ? -1.067 -5.447 13.222 1.00 86.69 200 GLY A C 1
ATOM 1568 O O . GLY A 1 200 ? -1.687 -6.225 12.500 1.00 86.69 200 GLY A O 1
ATOM 1569 N N . THR A 1 201 ? -1.379 -5.254 14.507 1.00 90.56 201 THR A N 1
ATOM 1570 C CA . THR A 1 201 ? -2.545 -5.870 15.165 1.00 90.56 201 THR A CA 1
ATOM 1571 C C . THR A 1 201 ? -3.837 -5.225 14.681 1.00 90.56 201 THR A C 1
ATOM 1573 O O . THR A 1 201 ? -4.857 -5.891 14.538 1.00 90.56 201 THR A O 1
ATOM 1576 N N . LEU A 1 202 ? -3.774 -3.919 14.429 1.00 90.25 202 LEU A N 1
ATOM 1577 C CA . LEU A 1 202 ? -4.902 -3.090 14.051 1.00 90.25 202 LEU A CA 1
ATOM 1578 C C . LEU A 1 202 ? -4.519 -2.226 12.855 1.00 90.25 202 LEU A C 1
ATOM 1580 O O . LEU A 1 202 ? -3.374 -1.803 12.729 1.00 90.25 202 LEU A O 1
ATOM 1584 N N . LEU A 1 203 ? -5.480 -1.923 11.996 1.00 89.44 203 LEU A N 1
ATOM 1585 C CA . LEU A 1 203 ? -5.332 -0.925 10.951 1.00 89.44 203 LEU A CA 1
ATOM 1586 C C . LEU A 1 203 ? -6.350 0.189 11.188 1.00 89.44 203 LEU A C 1
ATOM 1588 O O . LEU A 1 203 ? -7.553 -0.052 11.240 1.00 89.44 203 LEU A O 1
ATOM 1592 N N . HIS A 1 204 ? -5.863 1.415 11.338 1.00 88.56 204 HIS A N 1
ATOM 1593 C CA . HIS A 1 204 ? -6.685 2.589 11.618 1.00 88.56 204 HIS A CA 1
ATOM 1594 C C . HIS A 1 204 ? -6.155 3.799 10.855 1.00 88.56 204 HIS A C 1
ATOM 1596 O O . HIS A 1 204 ? -4.952 3.919 10.607 1.00 88.56 204 HIS A O 1
ATOM 1602 N N . PHE A 1 205 ? -7.073 4.677 10.458 1.00 84.38 205 PHE A N 1
ATOM 1603 C CA . PHE A 1 205 ? -6.771 5.865 9.675 1.00 84.38 205 PHE A CA 1
ATOM 1604 C C . PHE A 1 205 ? -7.273 7.096 10.431 1.00 84.38 205 PHE A C 1
ATOM 1606 O O . PHE A 1 205 ? -8.485 7.313 10.472 1.00 84.38 205 PHE A O 1
ATOM 1613 N N . PRO A 1 206 ? -6.382 7.933 10.994 1.00 75.00 206 PRO A N 1
ATOM 1614 C CA . PRO A 1 206 ? -6.756 9.093 11.806 1.00 75.00 206 PRO A CA 1
ATOM 1615 C C . PRO A 1 206 ? -7.239 10.275 10.944 1.00 75.00 206 PRO A C 1
ATOM 1617 O O . PRO A 1 206 ? -6.825 11.417 11.128 1.00 75.00 206 PRO A O 1
ATOM 1620 N N . ASP A 1 207 ? -8.091 10.008 9.952 1.00 74.75 207 ASP A N 1
ATOM 1621 C CA . ASP A 1 207 ? -8.652 11.018 9.065 1.00 74.75 207 ASP A CA 1
ATOM 1622 C C . ASP A 1 207 ? -10.073 11.400 9.485 1.00 74.75 207 ASP A C 1
ATOM 1624 O O . ASP A 1 207 ? -11.029 10.633 9.339 1.00 74.75 207 ASP A O 1
ATOM 1628 N N . THR A 1 208 ? -10.203 12.632 9.968 1.00 66.94 208 THR A N 1
ATOM 1629 C CA . THR A 1 208 ? -11.463 13.234 10.411 1.00 66.94 208 THR A CA 1
ATOM 1630 C C . THR A 1 208 ? -12.363 13.688 9.264 1.00 66.94 208 THR A C 1
ATOM 1632 O O . THR A 1 208 ? -13.562 13.854 9.469 1.00 66.94 208 THR A O 1
ATOM 1635 N N . SER A 1 209 ? -11.836 13.875 8.049 1.00 61.62 209 SER A N 1
ATOM 1636 C CA . SER A 1 209 ? -12.597 14.457 6.929 1.00 61.62 209 SER A CA 1
ATOM 1637 C C . SER A 1 209 ? -13.698 13.546 6.374 1.00 61.62 209 SER A C 1
ATOM 1639 O O . SER A 1 209 ? -14.626 14.018 5.717 1.00 61.62 209 SER A O 1
ATOM 1641 N N . HIS A 1 210 ? -13.621 12.251 6.673 1.00 62.25 210 HIS A N 1
ATOM 1642 C CA . HIS A 1 210 ? -14.480 11.225 6.097 1.00 62.25 210 HIS A CA 1
ATOM 1643 C C . HIS A 1 210 ? -14.976 10.211 7.134 1.00 62.25 210 HIS A C 1
ATOM 1645 O O . HIS A 1 210 ? -15.294 9.097 6.759 1.00 62.25 210 HIS A O 1
ATOM 1651 N N . GLY A 1 211 ? -14.975 10.534 8.434 1.00 66.75 211 GLY A N 1
ATOM 1652 C CA . GLY A 1 211 ? -15.470 9.617 9.477 1.00 66.75 211 GLY A CA 1
ATOM 1653 C C . GLY A 1 211 ? -14.700 8.292 9.600 1.00 66.75 211 GLY A C 1
ATOM 1654 O O . GLY A 1 211 ? -15.135 7.393 10.307 1.00 66.75 211 GLY A O 1
ATOM 1655 N N . LEU A 1 212 ? -13.548 8.161 8.934 1.00 74.25 212 LEU A N 1
ATOM 1656 C CA . LEU A 1 212 ? -12.706 6.961 8.971 1.00 74.25 212 LEU A CA 1
ATOM 1657 C C . LEU A 1 212 ? -11.944 6.817 10.277 1.00 74.25 212 LEU A C 1
ATOM 1659 O O . LEU A 1 212 ? -11.556 5.710 10.638 1.00 74.25 212 LEU A O 1
ATOM 1663 N N . CYS A 1 213 ? -11.777 7.923 10.998 1.00 79.00 213 CYS A N 1
ATOM 1664 C CA . CYS A 1 213 ? -11.187 7.924 12.324 1.00 79.00 213 CYS A CA 1
ATOM 1665 C C . CYS A 1 213 ? -11.976 7.092 13.343 1.00 79.00 213 CYS A C 1
ATOM 1667 O O . CYS A 1 213 ? -11.399 6.760 14.370 1.00 79.00 213 CYS A O 1
ATOM 1669 N N . THR A 1 214 ? -13.237 6.741 13.063 1.00 83.12 214 THR A N 1
ATOM 1670 C CA . THR A 1 214 ? -14.087 5.959 13.972 1.00 83.12 214 THR A CA 1
ATOM 1671 C C . THR A 1 214 ? -14.116 4.465 13.638 1.00 83.12 214 THR A C 1
ATOM 1673 O O . THR A 1 214 ? -14.913 3.730 14.218 1.00 83.12 214 THR A O 1
ATOM 1676 N N . LEU A 1 215 ? -13.346 4.017 12.636 1.00 87.00 215 LEU A N 1
ATOM 1677 C CA . LEU A 1 215 ? -13.286 2.621 12.200 1.00 87.00 215 LEU A CA 1
ATOM 1678 C C . LEU A 1 215 ? -11.896 2.029 12.429 1.00 87.00 215 LEU A C 1
ATOM 1680 O O . LEU A 1 215 ? -10.897 2.487 11.875 1.00 87.00 215 LEU A O 1
ATOM 1684 N N . TYR A 1 216 ? -11.861 0.945 13.194 1.00 91.00 216 TYR A N 1
ATOM 1685 C CA . TYR A 1 216 ? -10.650 0.226 13.567 1.00 91.00 216 TYR A CA 1
ATOM 1686 C C . TYR A 1 216 ? -10.688 -1.175 12.954 1.00 91.00 216 TYR A C 1
ATOM 1688 O O . TYR A 1 216 ? -11.376 -2.062 13.454 1.00 91.00 216 TYR A O 1
ATOM 1696 N N . PHE A 1 217 ? -9.965 -1.396 11.859 1.00 91.44 217 PHE A N 1
ATOM 1697 C CA . PHE A 1 217 ? -9.935 -2.687 11.171 1.00 91.44 217 PHE A CA 1
ATOM 1698 C C . PHE A 1 217 ? -9.056 -3.686 11.936 1.00 91.44 217 PHE A C 1
ATOM 1700 O O . PHE A 1 217 ? -7.853 -3.478 12.093 1.00 91.44 217 PHE A O 1
ATOM 1707 N N . LEU A 1 218 ? -9.648 -4.796 12.374 1.00 92.94 218 LEU A N 1
ATOM 1708 C CA . LEU A 1 218 ? -8.993 -5.858 13.150 1.00 92.94 218 LEU A CA 1
ATOM 1709 C C . LEU A 1 218 ? -8.196 -6.828 12.273 1.00 92.94 218 LEU A C 1
ATOM 1711 O O . LEU A 1 218 ? -7.261 -7.484 12.730 1.00 92.94 218 LEU A O 1
ATOM 1715 N N . CYS A 1 219 ? -8.586 -6.953 11.003 1.00 89.81 219 CYS A N 1
ATOM 1716 C CA . CYS A 1 219 ? -7.999 -7.908 10.075 1.00 89.81 219 CYS A CA 1
ATOM 1717 C C . CYS A 1 219 ? -7.686 -7.240 8.723 1.00 89.81 219 CYS A C 1
ATOM 1719 O O . CYS A 1 219 ? -8.583 -7.057 7.895 1.00 89.81 219 CYS A O 1
ATOM 1721 N N . PRO A 1 220 ? -6.407 -6.918 8.447 1.00 85.69 220 PRO A N 1
ATOM 1722 C CA . PRO A 1 220 ? -5.980 -6.403 7.144 1.00 85.69 220 PRO A CA 1
ATOM 1723 C C . PRO A 1 220 ? -6.289 -7.352 5.976 1.00 85.69 220 PRO A C 1
ATOM 1725 O O . PRO A 1 220 ? -6.560 -6.894 4.869 1.00 85.69 220 PRO A O 1
ATOM 1728 N N . VAL A 1 221 ? -6.272 -8.669 6.223 1.00 87.25 221 VAL A N 1
ATOM 1729 C CA . VAL A 1 221 ? -6.578 -9.696 5.210 1.00 87.25 221 VAL A CA 1
ATOM 1730 C C . VAL A 1 221 ? -8.040 -9.601 4.780 1.00 87.25 221 VAL A C 1
ATOM 1732 O O . VAL A 1 221 ? -8.309 -9.469 3.591 1.00 87.25 221 VAL A O 1
ATOM 1735 N N . TRP A 1 222 ? -8.965 -9.543 5.738 1.00 88.31 222 TRP A N 1
ATOM 1736 C CA . TRP A 1 222 ? -10.393 -9.366 5.465 1.00 88.31 222 TRP A CA 1
ATOM 1737 C C . TRP A 1 222 ? -10.676 -8.068 4.694 1.00 88.31 222 TRP A C 1
ATOM 1739 O O . TRP A 1 222 ? -11.437 -8.062 3.725 1.00 88.31 222 TRP A O 1
ATOM 1749 N N . LEU A 1 223 ? -10.011 -6.963 5.059 1.00 88.00 223 LEU A N 1
ATOM 1750 C CA . LEU A 1 223 ? -10.136 -5.709 4.310 1.00 88.00 223 LEU A CA 1
ATOM 1751 C C . LEU A 1 223 ? -9.617 -5.869 2.873 1.00 88.00 223 LEU A C 1
ATOM 1753 O O . LEU A 1 223 ? -10.240 -5.382 1.932 1.00 88.00 223 LEU A O 1
ATOM 1757 N N . SER A 1 224 ? -8.498 -6.571 2.684 1.00 86.62 224 SER A N 1
ATOM 1758 C CA . SER A 1 224 ? -7.963 -6.862 1.353 1.00 86.62 224 SER A CA 1
ATOM 1759 C C . SER A 1 224 ? -8.945 -7.678 0.508 1.00 86.62 224 SER A C 1
ATOM 1761 O O . SER A 1 224 ? -9.137 -7.348 -0.659 1.00 86.62 224 SER A O 1
ATOM 1763 N N . GLU A 1 225 ? -9.600 -8.689 1.080 1.00 87.00 225 GLU A N 1
ATOM 1764 C CA . GLU A 1 225 ? -10.628 -9.494 0.400 1.00 87.00 225 GLU A CA 1
ATOM 1765 C C . GLU A 1 225 ? -11.842 -8.642 -0.007 1.00 87.00 225 GLU A C 1
ATOM 1767 O O . GLU A 1 225 ? -12.354 -8.764 -1.124 1.00 87.00 225 GLU A O 1
ATOM 1772 N N . CYS A 1 226 ? -12.264 -7.709 0.855 1.00 86.31 226 CYS A N 1
ATOM 1773 C CA . CYS A 1 226 ? -13.317 -6.743 0.531 1.00 86.31 226 CYS A CA 1
ATOM 1774 C C . CYS A 1 226 ? -12.928 -5.852 -0.663 1.00 86.31 226 CYS A C 1
ATOM 1776 O O . CYS A 1 226 ? -13.745 -5.594 -1.553 1.00 86.31 226 CYS A O 1
ATOM 1778 N N . LEU A 1 227 ? -11.671 -5.400 -0.716 1.00 88.19 227 LEU A N 1
ATOM 1779 C CA . LEU A 1 227 ? -11.163 -4.555 -1.801 1.00 88.19 227 LEU A CA 1
ATOM 1780 C C . LEU A 1 227 ? -10.921 -5.333 -3.096 1.00 88.19 227 LEU A C 1
ATOM 1782 O O . LEU A 1 227 ? -11.080 -4.779 -4.189 1.00 88.19 227 LEU A O 1
ATOM 1786 N N . GLU A 1 228 ? -10.570 -6.614 -2.996 1.00 86.50 228 GLU A N 1
ATOM 1787 C CA . GLU A 1 228 ? -10.337 -7.490 -4.141 1.00 86.50 228 GLU A CA 1
ATOM 1788 C C . GLU A 1 228 ? -11.584 -7.581 -5.027 1.00 86.50 228 GLU A C 1
ATOM 1790 O O . GLU A 1 228 ? -11.480 -7.416 -6.246 1.00 86.50 228 GLU A O 1
ATOM 1795 N N . ARG A 1 229 ? -12.776 -7.717 -4.429 1.00 86.00 229 ARG A N 1
ATOM 1796 C CA . ARG A 1 229 ? -14.055 -7.760 -5.164 1.00 86.00 229 ARG A CA 1
ATOM 1797 C C . ARG A 1 229 ? -14.268 -6.532 -6.054 1.00 86.00 229 ARG A C 1
ATOM 1799 O O . ARG A 1 229 ? -14.754 -6.659 -7.176 1.00 86.00 229 ARG A O 1
ATOM 1806 N N . ILE A 1 230 ? -13.870 -5.352 -5.580 1.00 88.12 230 ILE A N 1
ATOM 1807 C CA . ILE A 1 230 ? -14.005 -4.088 -6.319 1.00 88.12 230 ILE A CA 1
ATOM 1808 C C . ILE A 1 230 ? -12.974 -3.999 -7.443 1.00 88.12 230 ILE A C 1
ATOM 1810 O O . ILE A 1 230 ? -13.279 -3.503 -8.520 1.00 88.12 230 ILE A O 1
ATOM 1814 N N . ILE A 1 231 ? -11.755 -4.480 -7.212 1.00 84.38 231 ILE A N 1
ATOM 1815 C CA . ILE A 1 231 ? -10.626 -4.296 -8.139 1.00 84.38 231 ILE A CA 1
ATOM 1816 C C . ILE A 1 231 ? -10.584 -5.352 -9.236 1.00 84.38 231 ILE A C 1
ATOM 1818 O O . ILE A 1 231 ? -10.065 -5.097 -10.325 1.00 84.38 231 ILE A O 1
ATOM 1822 N N . HIS A 1 232 ? -11.136 -6.531 -8.963 1.00 86.44 232 HIS A N 1
ATOM 1823 C CA . HIS A 1 232 ? -11.349 -7.573 -9.961 1.00 86.44 232 HIS A CA 1
ATOM 1824 C C . HIS A 1 232 ? -12.592 -7.328 -10.817 1.00 86.44 232 HIS A C 1
ATOM 1826 O O . HIS A 1 232 ? -12.809 -8.052 -11.798 1.00 86.44 232 HIS A O 1
ATOM 1832 N N . LEU A 1 233 ? -13.380 -6.297 -10.494 1.00 86.94 233 LEU A N 1
ATOM 1833 C CA . LEU A 1 233 ? -14.468 -5.860 -11.346 1.00 86.94 233 LEU A CA 1
ATOM 1834 C C . LEU A 1 233 ? -13.918 -5.545 -12.742 1.00 86.94 233 LEU A C 1
ATOM 1836 O O . LEU A 1 233 ? -12.846 -4.969 -12.908 1.00 86.94 233 LEU A O 1
ATOM 1840 N N . LYS A 1 234 ? -14.650 -5.954 -13.775 1.00 84.94 234 LYS A N 1
ATOM 1841 C CA . LYS A 1 234 ? -14.328 -5.628 -15.166 1.00 84.94 234 LYS A CA 1
ATOM 1842 C C . LYS A 1 234 ? -15.325 -4.602 -15.670 1.00 84.94 234 LYS A C 1
ATOM 1844 O O . LYS A 1 234 ? -16.511 -4.690 -15.360 1.00 84.94 234 LYS A O 1
ATOM 1849 N N . SER A 1 235 ? -14.854 -3.669 -16.495 1.00 80.56 235 SER A N 1
ATOM 1850 C CA . SER A 1 235 ? -15.734 -2.713 -17.164 1.00 80.56 235 SER A CA 1
ATOM 1851 C C . SER A 1 235 ? -16.806 -3.467 -17.955 1.00 80.56 235 SER A C 1
ATOM 1853 O O . SER A 1 235 ? -16.495 -4.319 -18.790 1.00 80.56 235 SER A O 1
ATOM 1855 N N . SER A 1 236 ? -18.071 -3.153 -17.698 1.00 80.62 236 SER A N 1
ATOM 1856 C CA . SER A 1 236 ? -19.223 -3.767 -18.355 1.00 80.62 236 SER A CA 1
ATOM 1857 C C . SER A 1 236 ? -20.299 -2.712 -18.593 1.00 80.62 236 SER A C 1
ATOM 1859 O O . SER A 1 236 ? -20.407 -1.741 -17.851 1.00 80.62 236 SER A O 1
ATOM 1861 N N . ARG A 1 237 ? -21.114 -2.880 -19.641 1.00 72.44 237 ARG A N 1
ATOM 1862 C CA . ARG A 1 237 ? -22.215 -1.940 -19.931 1.00 72.44 237 ARG A CA 1
ATOM 1863 C C . ARG A 1 237 ? -23.293 -1.918 -18.851 1.00 72.44 237 ARG A C 1
ATOM 1865 O O . ARG A 1 237 ? -23.993 -0.920 -18.750 1.00 72.44 237 ARG A O 1
ATOM 1872 N N . SER A 1 238 ? -23.446 -3.013 -18.113 1.00 75.06 238 SER A N 1
ATOM 1873 C CA . SER A 1 238 ? -24.507 -3.189 -17.126 1.00 75.06 238 SER A CA 1
ATOM 1874 C C . SER A 1 238 ? -24.116 -2.748 -15.720 1.00 75.06 238 SER A C 1
ATOM 1876 O O . SER A 1 238 ? -24.997 -2.308 -15.003 1.00 75.06 238 SER A O 1
ATOM 1878 N N . VAL A 1 239 ? -22.837 -2.859 -15.339 1.00 79.19 239 VAL A N 1
ATOM 1879 C CA . VAL A 1 239 ? -22.380 -2.621 -13.954 1.00 79.19 239 VAL A CA 1
ATOM 1880 C C . VAL A 1 239 ? -21.431 -1.427 -13.870 1.00 79.19 239 VAL A C 1
ATOM 1882 O O . VAL A 1 239 ? -21.626 -0.530 -13.062 1.00 79.19 239 VAL A O 1
ATOM 1885 N N . ALA A 1 240 ? -20.395 -1.385 -14.713 1.00 81.31 240 ALA A N 1
ATOM 1886 C CA . ALA A 1 240 ? -19.364 -0.348 -14.644 1.00 81.31 240 ALA A CA 1
ATOM 1887 C C . ALA A 1 240 ? -18.988 0.159 -16.040 1.00 81.31 240 ALA A C 1
ATOM 1889 O O . ALA A 1 240 ? -18.062 -0.349 -16.688 1.00 81.31 240 ALA A O 1
ATOM 1890 N N . TRP A 1 241 ? -19.716 1.170 -16.516 1.00 82.38 241 TRP A N 1
ATOM 1891 C CA . TRP A 1 241 ? -19.537 1.727 -17.854 1.00 82.38 241 TRP A CA 1
ATOM 1892 C C . TRP A 1 241 ? -18.569 2.910 -17.829 1.00 82.38 241 TRP A C 1
ATOM 1894 O O . TRP A 1 241 ? -18.776 3.880 -17.105 1.00 82.38 241 TRP A O 1
ATOM 1904 N N . ASN A 1 242 ? -17.495 2.837 -18.625 1.00 83.88 242 ASN A N 1
ATOM 1905 C CA . ASN A 1 242 ? -16.412 3.836 -18.659 1.00 83.88 242 ASN A CA 1
ATOM 1906 C C . ASN A 1 242 ? -15.803 4.153 -17.278 1.00 83.88 242 ASN A C 1
ATOM 1908 O O . ASN A 1 242 ? -15.293 5.244 -17.047 1.00 83.88 242 ASN A O 1
ATOM 1912 N N . GLY A 1 243 ? -15.863 3.186 -16.364 1.00 86.56 243 GLY A N 1
ATOM 1913 C CA . GLY A 1 243 ? -15.383 3.317 -14.994 1.00 86.56 243 GLY A CA 1
ATOM 1914 C C . GLY A 1 243 ? -16.383 3.913 -14.010 1.00 86.56 243 GLY A C 1
ATOM 1915 O O . GLY A 1 243 ? -16.068 3.969 -12.829 1.00 86.56 243 GLY A O 1
ATOM 1916 N N . VAL A 1 244 ? -17.583 4.301 -14.444 1.00 89.69 244 VAL A N 1
ATOM 1917 C CA . VAL A 1 244 ? -18.650 4.752 -13.543 1.00 89.69 244 VAL A CA 1
ATOM 1918 C C . VAL A 1 244 ? -19.528 3.567 -13.145 1.00 89.69 244 VAL A C 1
ATOM 1920 O O . VAL A 1 244 ? -20.033 2.857 -14.016 1.00 89.69 244 VAL A O 1
ATOM 1923 N N . ILE A 1 245 ? -19.712 3.383 -11.840 1.00 92.38 245 ILE A N 1
ATOM 1924 C CA . ILE A 1 245 ? -20.591 2.391 -11.209 1.00 92.38 245 ILE A CA 1
ATOM 1925 C C . ILE A 1 245 ? -21.668 3.117 -10.391 1.00 92.38 245 ILE A C 1
ATOM 1927 O O . ILE A 1 245 ? -21.409 4.188 -9.834 1.00 92.38 245 ILE A O 1
ATOM 1931 N N . ARG A 1 246 ? -22.883 2.569 -10.323 1.00 91.75 246 ARG A N 1
ATOM 1932 C CA . ARG A 1 246 ? -23.942 3.108 -9.454 1.00 91.75 246 ARG A CA 1
ATOM 1933 C C . ARG A 1 246 ? -23.733 2.674 -8.009 1.00 91.75 246 ARG A C 1
ATOM 1935 O O . ARG A 1 246 ? -23.115 1.641 -7.764 1.00 91.75 246 ARG A O 1
ATOM 1942 N N . ALA A 1 247 ? -24.267 3.424 -7.047 1.00 90.19 247 ALA A N 1
ATOM 1943 C CA . ALA A 1 247 ? -24.140 3.022 -5.648 1.00 90.19 247 ALA A CA 1
ATOM 1944 C C . ALA A 1 247 ? -24.861 1.689 -5.378 1.00 90.19 247 ALA A C 1
ATOM 1946 O O . ALA A 1 247 ? -24.336 0.869 -4.639 1.00 90.19 247 ALA A O 1
ATOM 1947 N N . GLU A 1 248 ? -26.006 1.426 -6.024 1.00 90.19 248 GLU A N 1
ATOM 1948 C CA . GLU A 1 248 ? -26.695 0.122 -5.962 1.00 90.19 248 GLU A CA 1
ATOM 1949 C C . GLU A 1 248 ? -25.786 -1.050 -6.368 1.00 90.19 248 GLU A C 1
ATOM 1951 O O . GLU A 1 248 ? -25.649 -2.019 -5.627 1.00 90.19 248 GLU A O 1
ATOM 1956 N N . ASP A 1 249 ? -25.087 -0.929 -7.495 1.00 90.50 249 ASP A N 1
ATOM 1957 C CA . ASP A 1 249 ? -24.195 -1.969 -8.005 1.00 90.50 249 ASP A CA 1
ATOM 1958 C C . ASP A 1 249 ? -22.937 -2.115 -7.141 1.00 90.50 249 ASP A C 1
ATOM 1960 O O . ASP A 1 249 ? -22.440 -3.221 -6.930 1.00 90.50 249 ASP A O 1
ATOM 1964 N N . LEU A 1 250 ? -22.426 -1.001 -6.609 1.00 89.50 250 LEU A N 1
ATOM 1965 C CA . LEU A 1 250 ? -21.295 -1.006 -5.687 1.00 89.50 250 LEU A CA 1
ATOM 1966 C C . LEU A 1 250 ? -21.660 -1.700 -4.364 1.00 89.50 250 LEU A C 1
ATOM 1968 O O . LEU A 1 250 ? -20.865 -2.490 -3.858 1.00 89.50 250 LEU A O 1
ATOM 1972 N N . ARG A 1 251 ? -22.877 -1.480 -3.846 1.00 89.56 251 ARG A N 1
ATOM 1973 C CA . ARG A 1 251 ? -23.422 -2.183 -2.670 1.00 89.56 251 ARG A CA 1
ATOM 1974 C C . ARG A 1 251 ? -23.517 -3.681 -2.884 1.00 89.56 251 ARG A C 1
ATOM 1976 O O . ARG A 1 251 ? -23.198 -4.444 -1.978 1.00 89.56 251 ARG A O 1
ATOM 1983 N N . MET A 1 252 ? -23.892 -4.115 -4.087 1.00 88.44 252 MET A N 1
ATOM 1984 C CA . MET A 1 252 ? -23.956 -5.543 -4.406 1.00 88.44 252 MET A CA 1
ATOM 1985 C C . MET A 1 252 ? -22.602 -6.249 -4.239 1.00 88.44 252 MET A C 1
ATOM 1987 O O . MET A 1 252 ? -22.577 -7.437 -3.929 1.00 88.44 252 MET A O 1
ATOM 1991 N N . LEU A 1 253 ? -21.477 -5.534 -4.371 1.00 86.56 253 LEU A N 1
ATOM 1992 C CA . LEU A 1 253 ? -20.138 -6.092 -4.124 1.00 86.56 253 LEU A CA 1
ATOM 1993 C C . LEU A 1 253 ? -19.844 -6.316 -2.628 1.00 86.56 253 LEU A C 1
ATOM 1995 O O . LEU A 1 253 ? -18.995 -7.145 -2.289 1.00 86.56 253 LEU A O 1
ATOM 1999 N N . LEU A 1 254 ? -20.562 -5.612 -1.749 1.00 84.31 254 LEU A N 1
ATOM 2000 C CA . LEU A 1 254 ? -20.476 -5.723 -0.288 1.00 84.31 254 LEU A CA 1
ATOM 2001 C C . LEU A 1 254 ? -21.428 -6.775 0.288 1.00 84.31 254 LEU A C 1
ATOM 2003 O O . LEU A 1 254 ? -21.369 -7.092 1.474 1.00 84.31 254 LEU A O 1
ATOM 2007 N N . VAL A 1 255 ? -22.300 -7.362 -0.533 1.00 84.25 255 VAL A N 1
ATOM 2008 C CA . VAL A 1 255 ? -23.177 -8.442 -0.075 1.00 84.25 255 VAL A CA 1
ATOM 2009 C C . VAL A 1 255 ? -22.321 -9.614 0.414 1.00 84.25 255 VAL A C 1
ATOM 2011 O O . VAL A 1 255 ? -21.387 -10.064 -0.257 1.00 84.25 255 VAL A O 1
ATOM 2014 N N . GLY A 1 256 ? -22.620 -10.091 1.623 1.00 77.69 256 GLY A N 1
ATOM 2015 C CA . GLY A 1 256 ? -21.862 -11.159 2.273 1.00 77.69 256 GLY A CA 1
ATOM 2016 C C . GLY A 1 256 ? -20.515 -10.730 2.861 1.00 77.69 256 GLY A C 1
ATOM 2017 O O . GLY A 1 256 ? -19.698 -11.597 3.134 1.00 77.69 256 GLY A O 1
ATOM 2018 N N . THR A 1 257 ? -20.238 -9.429 3.025 1.00 78.62 257 THR A N 1
ATOM 2019 C CA . THR A 1 257 ? -19.128 -8.965 3.884 1.00 78.62 257 THR A CA 1
ATOM 2020 C C . THR A 1 257 ? -19.595 -8.587 5.293 1.00 78.62 257 THR A C 1
ATOM 2022 O O . THR A 1 257 ? -18.764 -8.335 6.152 1.00 78.62 257 THR A O 1
ATOM 2025 N N . GLY A 1 258 ? -20.909 -8.507 5.537 1.00 77.19 258 GLY A N 1
ATOM 2026 C CA . GLY A 1 258 ? -21.480 -8.156 6.843 1.00 77.19 258 GLY A CA 1
ATOM 2027 C C . GLY A 1 258 ? -21.631 -6.652 7.113 1.00 77.19 258 GLY A C 1
ATOM 2028 O O . GLY A 1 258 ? -22.073 -6.280 8.198 1.00 77.19 258 GLY A O 1
ATOM 2029 N N . PHE A 1 259 ? -21.309 -5.769 6.155 1.00 81.88 259 PHE A N 1
ATOM 2030 C CA . PHE A 1 259 ? -21.535 -4.328 6.331 1.00 81.88 259 PHE A CA 1
ATOM 2031 C C . PHE A 1 259 ? -23.024 -4.016 6.541 1.00 81.88 259 PHE A C 1
ATOM 2033 O O . PHE A 1 259 ? -23.885 -4.428 5.765 1.00 81.88 259 PHE A O 1
ATOM 2040 N N . THR A 1 260 ? -23.314 -3.228 7.575 1.00 80.38 260 THR A N 1
ATOM 2041 C CA . THR A 1 260 ? -24.629 -2.607 7.787 1.00 80.38 260 THR A CA 1
ATOM 2042 C C . THR A 1 260 ? -24.764 -1.331 6.955 1.00 80.38 260 THR A C 1
ATOM 2044 O O . THR A 1 260 ? -23.759 -0.758 6.535 1.00 80.38 260 THR A O 1
ATOM 2047 N N . GLN A 1 261 ? -25.988 -0.823 6.788 1.00 77.19 261 GLN A N 1
ATOM 2048 C CA . GLN A 1 261 ? -26.250 0.405 6.026 1.00 77.19 261 GLN A CA 1
ATOM 2049 C C . GLN A 1 261 ? -25.469 1.628 6.548 1.00 77.19 261 GLN A C 1
ATOM 2051 O O . GLN A 1 261 ? -25.004 2.438 5.756 1.00 77.19 261 GLN A O 1
ATOM 2056 N N . GLN A 1 262 ? -25.283 1.757 7.868 1.00 73.81 262 GLN A N 1
ATOM 2057 C CA . GLN A 1 262 ? -24.527 2.875 8.457 1.00 73.81 262 GLN A CA 1
ATOM 2058 C C . GLN A 1 262 ? -23.023 2.759 8.175 1.00 73.81 262 GLN A C 1
ATOM 2060 O O . GLN A 1 262 ? -22.353 3.731 7.842 1.00 73.81 262 GLN A O 1
ATOM 2065 N N . THR A 1 263 ? -22.490 1.547 8.279 1.00 78.19 263 THR A N 1
ATOM 2066 C CA . THR A 1 263 ? -21.057 1.271 8.107 1.00 78.19 263 THR A CA 1
ATOM 2067 C C . THR A 1 263 ? -20.643 1.198 6.639 1.00 78.19 263 THR A C 1
ATOM 2069 O O . THR A 1 263 ? -19.478 1.385 6.304 1.00 78.19 263 THR A O 1
ATOM 2072 N N . GLU A 1 264 ? -21.603 0.961 5.746 1.00 84.94 264 GLU A N 1
ATOM 2073 C CA . GLU A 1 264 ? -21.416 1.021 4.299 1.00 84.94 264 GLU A CA 1
ATOM 2074 C C . GLU A 1 264 ? -20.990 2.424 3.845 1.00 84.94 264 GLU A C 1
ATOM 2076 O O . GLU A 1 264 ? -20.055 2.561 3.057 1.00 84.94 264 GLU A O 1
ATOM 2081 N N . GLU A 1 265 ? -21.618 3.474 4.383 1.00 83.62 265 GLU A N 1
ATOM 2082 C CA . GLU A 1 265 ? -21.260 4.858 4.058 1.00 83.62 265 GLU A CA 1
ATOM 2083 C C . GLU A 1 265 ? -19.818 5.174 4.473 1.00 83.62 265 GLU A C 1
ATOM 2085 O O . GLU A 1 265 ? -19.063 5.771 3.699 1.00 83.62 265 GLU A O 1
ATOM 2090 N N . GLN A 1 266 ? -19.405 4.697 5.650 1.00 81.44 266 GLN A N 1
ATOM 2091 C CA . GLN A 1 266 ? -18.026 4.815 6.126 1.00 81.44 266 GLN A CA 1
ATOM 2092 C C . GLN A 1 266 ? -17.051 4.016 5.248 1.00 81.44 266 GLN A C 1
ATOM 2094 O O . GLN A 1 266 ? -15.945 4.470 4.954 1.00 81.44 266 GLN A O 1
ATOM 2099 N N . TYR A 1 267 ? -17.459 2.849 4.750 1.00 85.00 267 TYR A N 1
ATOM 2100 C CA . TYR A 1 267 ? -16.654 2.094 3.794 1.00 85.00 267 TYR A CA 1
ATOM 2101 C C . TYR A 1 267 ? -16.537 2.812 2.437 1.00 85.00 267 TYR A C 1
ATOM 2103 O O . TYR A 1 267 ? -15.463 2.853 1.842 1.00 85.00 267 TYR A O 1
ATOM 2111 N N . PHE A 1 268 ? -17.588 3.461 1.939 1.00 87.31 268 PHE A N 1
ATOM 2112 C CA . PHE A 1 268 ? -17.493 4.276 0.720 1.00 87.31 268 PHE A CA 1
ATOM 2113 C C . PHE A 1 268 ? -16.595 5.498 0.902 1.00 87.31 268 PHE A C 1
ATOM 2115 O O . PHE A 1 268 ? -15.824 5.847 0.006 1.00 87.31 268 PHE A O 1
ATOM 2122 N N . GLN A 1 269 ? -16.637 6.106 2.082 1.00 85.25 269 GLN A N 1
ATOM 2123 C CA . GLN A 1 269 ? -15.693 7.133 2.507 1.00 85.25 269 GLN A CA 1
ATOM 2124 C C . GLN A 1 269 ? -14.245 6.613 2.512 1.00 85.25 269 GLN A C 1
ATOM 2126 O O . GLN A 1 269 ? -13.344 7.304 2.028 1.00 85.25 269 GLN A O 1
ATOM 2131 N N . PHE A 1 270 ? -14.023 5.369 2.949 1.00 86.38 270 PHE A N 1
ATOM 2132 C CA . PHE A 1 270 ? -12.720 4.699 2.893 1.00 86.38 270 PHE A CA 1
ATOM 2133 C C . PHE A 1 270 ? -12.241 4.566 1.446 1.00 86.38 270 PHE A C 1
ATOM 2135 O O . PHE A 1 270 ? -11.133 4.990 1.106 1.00 86.38 270 PHE A O 1
ATOM 2142 N N . LEU A 1 271 ? -13.097 4.051 0.562 1.00 88.81 271 LEU A N 1
ATOM 2143 C CA . LEU A 1 271 ? -12.771 3.906 -0.855 1.00 88.81 271 LEU A CA 1
ATOM 2144 C C . LEU A 1 271 ? -12.446 5.250 -1.517 1.00 88.81 271 LEU A C 1
ATOM 2146 O O . LEU A 1 271 ? -11.554 5.304 -2.366 1.00 88.81 271 LEU A O 1
ATOM 2150 N N . ALA A 1 272 ? -13.139 6.323 -1.129 1.00 87.38 272 ALA A N 1
ATOM 2151 C CA . ALA A 1 272 ? -12.882 7.665 -1.633 1.00 87.38 272 ALA A CA 1
ATOM 2152 C C . ALA A 1 272 ? -11.525 8.194 -1.156 1.00 87.38 272 ALA A C 1
ATOM 2154 O O . ALA A 1 272 ? -10.737 8.676 -1.973 1.00 87.38 272 ALA A O 1
ATOM 2155 N N . LYS A 1 273 ? -11.214 8.037 0.138 1.00 84.88 273 LYS A N 1
ATOM 2156 C CA . LYS A 1 273 ? -9.945 8.476 0.733 1.00 84.88 273 LYS A CA 1
ATOM 2157 C C . LYS A 1 273 ? -8.732 7.839 0.059 1.00 84.88 273 LYS A C 1
ATOM 2159 O O . LYS A 1 273 ? -7.740 8.521 -0.192 1.00 84.88 273 LYS A O 1
ATOM 2164 N N . PHE A 1 274 ? -8.817 6.547 -0.251 1.00 83.50 274 PHE A N 1
ATOM 2165 C CA . PHE A 1 274 ? -7.749 5.809 -0.931 1.00 83.50 274 PHE A CA 1
ATOM 2166 C C . PHE A 1 274 ? -7.825 5.880 -2.460 1.00 83.50 274 PHE A C 1
ATOM 2168 O O . PHE A 1 274 ? -7.079 5.183 -3.149 1.00 83.50 274 PHE A O 1
ATOM 2175 N N . GLU A 1 275 ? -8.703 6.731 -3.002 1.00 86.62 275 GLU A N 1
ATOM 2176 C CA . GLU A 1 275 ? -8.883 6.938 -4.441 1.00 86.62 275 GLU A CA 1
ATOM 2177 C C . GLU A 1 275 ? -9.152 5.606 -5.187 1.00 86.62 275 GLU A C 1
ATOM 2179 O O . GLU A 1 275 ? -8.694 5.386 -6.311 1.00 86.62 275 GLU A O 1
ATOM 2184 N N . ILE A 1 276 ? -9.886 4.692 -4.539 1.00 88.81 276 ILE A N 1
ATOM 2185 C CA . ILE A 1 276 ? -10.311 3.386 -5.071 1.00 88.81 276 ILE A CA 1
ATOM 2186 C C . ILE A 1 276 ? -11.664 3.520 -5.772 1.00 88.81 276 ILE A C 1
ATOM 2188 O O . ILE A 1 276 ? -11.827 3.035 -6.895 1.00 88.81 276 ILE A O 1
ATOM 2192 N N . ALA A 1 277 ? -12.611 4.202 -5.124 1.00 90.50 277 ALA A N 1
ATOM 2193 C CA . ALA A 1 277 ? -13.908 4.567 -5.678 1.00 90.50 277 ALA A CA 1
ATOM 2194 C C . ALA A 1 277 ? -14.244 5.990 -5.243 1.00 90.50 277 ALA A C 1
ATOM 2196 O O . ALA A 1 277 ? -14.392 6.263 -4.057 1.00 90.50 277 ALA A O 1
ATOM 2197 N N . LEU A 1 278 ? -14.339 6.905 -6.200 1.00 89.81 278 LEU A N 1
ATOM 2198 C CA . LEU A 1 278 ? -14.507 8.321 -5.912 1.00 89.81 278 LEU A CA 1
ATOM 2199 C C . LEU A 1 278 ? -15.944 8.764 -6.201 1.00 89.81 278 LEU A C 1
ATOM 2201 O O . LEU A 1 278 ? -16.448 8.462 -7.284 1.00 89.81 278 LEU A O 1
ATOM 2205 N N . PRO A 1 279 ? -16.612 9.481 -5.286 1.00 88.19 279 PRO A N 1
ATOM 2206 C CA . PRO A 1 279 ? -17.971 9.947 -5.514 1.00 88.19 279 PRO A CA 1
ATOM 2207 C C . PRO A 1 279 ? -17.984 10.984 -6.640 1.00 88.19 279 PRO A C 1
ATOM 2209 O O . PRO A 1 279 ? -17.202 11.934 -6.633 1.00 88.19 279 PRO A O 1
ATOM 2212 N N . VAL A 1 280 ? -18.874 10.801 -7.616 1.00 84.25 280 VAL A N 1
ATOM 2213 C CA . VAL A 1 280 ? -19.054 11.759 -8.722 1.00 84.25 280 VAL A CA 1
ATOM 2214 C C . VAL A 1 280 ? -20.413 12.453 -8.655 1.00 84.25 280 VAL A C 1
ATOM 2216 O O . VAL A 1 280 ? -20.542 13.618 -9.018 1.00 84.25 280 VAL A O 1
ATOM 2219 N N . ALA A 1 281 ? -21.429 11.740 -8.176 1.00 79.31 281 ALA A N 1
ATOM 2220 C CA . ALA A 1 281 ? -22.759 12.264 -7.893 1.00 79.31 281 ALA A CA 1
ATOM 2221 C C . ALA A 1 281 ? -23.337 11.524 -6.680 1.00 79.31 281 ALA A C 1
ATOM 2223 O O . ALA A 1 281 ? -22.718 10.586 -6.178 1.00 79.31 281 ALA A O 1
ATOM 2224 N N . SER A 1 282 ? -24.537 11.908 -6.242 1.00 77.56 282 SER A N 1
ATOM 2225 C CA . SER A 1 282 ? -25.202 11.328 -5.065 1.00 77.56 282 SER A CA 1
ATOM 2226 C C . SER A 1 282 ? -25.374 9.804 -5.114 1.00 77.56 282 SER A C 1
ATOM 2228 O O . SER A 1 282 ? -25.484 9.185 -4.066 1.00 77.56 282 SER A O 1
ATOM 2230 N N . ASP A 1 283 ? -25.406 9.203 -6.309 1.00 86.50 283 ASP A N 1
ATOM 2231 C CA . ASP A 1 283 ? -25.666 7.768 -6.503 1.00 86.50 283 ASP A CA 1
ATOM 2232 C C . ASP A 1 283 ? -24.693 7.106 -7.501 1.00 86.50 283 ASP A C 1
ATOM 2234 O O . ASP A 1 283 ? -24.989 6.082 -8.116 1.00 86.50 283 ASP A O 1
ATOM 2238 N N . SER A 1 284 ? -23.515 7.702 -7.719 1.00 89.31 284 SER A N 1
ATOM 2239 C CA . SER A 1 284 ? -22.539 7.159 -8.671 1.00 89.31 284 SER A CA 1
ATOM 2240 C C . SER A 1 284 ? -21.096 7.408 -8.260 1.00 89.31 284 SER A C 1
ATOM 2242 O O . SER A 1 284 ? -20.733 8.530 -7.890 1.00 89.31 284 SER A O 1
ATOM 2244 N N . TYR A 1 285 ? -20.266 6.386 -8.445 1.00 92.00 285 TYR A N 1
ATOM 2245 C CA . TYR A 1 285 ? -18.848 6.377 -8.118 1.00 92.00 285 TYR A CA 1
ATOM 2246 C C . TYR A 1 285 ? -18.002 6.126 -9.367 1.00 92.00 285 TYR A C 1
ATOM 2248 O O . TYR A 1 285 ? -18.380 5.362 -10.254 1.00 92.00 285 TYR A O 1
ATOM 2256 N N . LEU A 1 286 ? -16.836 6.758 -9.434 1.00 92.38 286 LEU A N 1
ATOM 2257 C CA . LEU A 1 286 ? -15.817 6.528 -10.449 1.00 92.38 286 LEU A CA 1
ATOM 2258 C C . LEU A 1 286 ? -14.749 5.600 -9.885 1.00 92.38 286 LEU A C 1
ATOM 2260 O O . LEU A 1 286 ? -14.122 5.906 -8.874 1.00 92.38 286 LEU A O 1
ATOM 2264 N N . LEU A 1 287 ? -14.517 4.494 -10.576 1.00 92.56 287 LEU A N 1
ATOM 2265 C CA . LEU A 1 287 ? -13.475 3.518 -10.299 1.00 92.56 287 LEU A CA 1
ATOM 2266 C C . LEU A 1 287 ? -12.276 3.804 -11.216 1.00 92.56 287 LEU A C 1
ATOM 2268 O O . LEU A 1 287 ? -12.330 3.465 -12.403 1.00 92.56 287 LEU A O 1
ATOM 2272 N N . PRO A 1 288 ? -11.170 4.394 -10.716 1.00 91.06 288 PRO A N 1
ATOM 2273 C CA . PRO A 1 288 ? -10.057 4.815 -11.571 1.00 91.06 288 PRO A CA 1
ATOM 2274 C C . PRO A 1 288 ? -9.427 3.658 -12.359 1.00 91.06 288 PRO A C 1
ATOM 2276 O O . PRO A 1 288 ? -9.051 3.807 -13.520 1.00 91.06 288 PRO A O 1
ATOM 2279 N N . HIS A 1 289 ? -9.381 2.461 -11.770 1.00 87.94 289 HIS A N 1
ATOM 2280 C CA . HIS A 1 289 ? -8.838 1.268 -12.426 1.00 87.94 289 HIS A CA 1
ATOM 2281 C C . HIS A 1 289 ? -9.663 0.808 -13.648 1.00 87.94 289 HIS A C 1
ATOM 2283 O O . HIS A 1 289 ? -9.153 0.076 -14.501 1.00 87.94 289 HIS A O 1
ATOM 2289 N N . LEU A 1 290 ? -10.914 1.262 -13.774 1.00 91.06 290 LEU A N 1
ATOM 2290 C CA . LEU A 1 290 ? -11.819 0.951 -14.884 1.00 91.06 290 LEU A CA 1
ATOM 2291 C C . LEU A 1 290 ? -11.926 2.066 -15.922 1.00 91.06 290 LEU A C 1
ATOM 2293 O O . LEU A 1 290 ? -12.748 1.960 -16.838 1.00 91.06 290 LEU A O 1
ATOM 2297 N N . LEU A 1 291 ? -11.090 3.104 -15.821 1.00 90.62 291 LEU A N 1
ATOM 2298 C CA . LEU A 1 291 ? -10.991 4.100 -16.880 1.00 90.62 291 LEU A CA 1
ATOM 2299 C C . LEU A 1 291 ? -10.659 3.411 -18.219 1.00 90.62 291 LEU A C 1
ATOM 2301 O O . LEU A 1 291 ? -9.877 2.448 -18.240 1.00 90.62 291 LEU A O 1
ATOM 2305 N N . PRO A 1 292 ? -11.232 3.887 -19.342 1.00 90.44 292 PRO A N 1
ATOM 2306 C CA . PRO A 1 292 ? -10.972 3.317 -20.660 1.00 90.44 292 PRO A CA 1
ATOM 2307 C C . PRO A 1 292 ? -9.474 3.325 -20.993 1.00 90.44 292 PRO A C 1
ATOM 2309 O O . PRO A 1 292 ? -8.801 4.306 -20.694 1.00 90.44 292 PRO A O 1
ATOM 2312 N N . PRO A 1 293 ? -8.914 2.291 -21.642 1.00 88.81 293 PRO A N 1
ATOM 2313 C CA . PRO A 1 293 ? -7.489 2.270 -21.984 1.00 88.81 293 PRO A CA 1
ATOM 2314 C C . PRO A 1 293 ? -7.123 3.251 -23.108 1.00 88.81 293 PRO A C 1
ATOM 2316 O O . PRO A 1 293 ? -5.964 3.624 -23.246 1.00 88.81 293 PRO A O 1
ATOM 2319 N N . LYS A 1 294 ? -8.098 3.659 -23.925 1.00 88.62 294 LYS A N 1
ATOM 2320 C CA . LYS A 1 294 ? -7.928 4.571 -25.060 1.00 88.62 294 LYS A CA 1
ATOM 2321 C C . LYS A 1 294 ? -9.062 5.595 -25.082 1.00 88.62 294 LYS A C 1
ATOM 2323 O O . LYS A 1 294 ? -10.146 5.282 -24.580 1.00 88.62 294 LYS A O 1
ATOM 2328 N N . PRO A 1 295 ? -8.842 6.786 -25.663 1.00 88.44 295 PRO A N 1
ATOM 2329 C CA . PRO A 1 295 ? -9.912 7.756 -25.844 1.00 88.44 295 PRO A CA 1
ATOM 2330 C C . PRO A 1 295 ? -11.040 7.163 -26.698 1.00 88.44 295 PRO A C 1
ATOM 2332 O O . PRO A 1 295 ? -10.800 6.383 -27.619 1.00 88.44 295 PRO A O 1
ATOM 2335 N N . ALA A 1 296 ? -12.278 7.559 -26.401 1.00 83.19 296 ALA A N 1
ATOM 2336 C CA . ALA A 1 296 ? -13.469 7.077 -27.106 1.00 83.19 296 ALA A CA 1
ATOM 2337 C C . ALA A 1 296 ? -13.555 7.543 -28.574 1.00 83.19 296 ALA A C 1
ATOM 2339 O O . ALA A 1 296 ? -14.372 7.031 -29.336 1.00 83.19 296 ALA A O 1
ATOM 2340 N N . MET A 1 297 ? -12.741 8.525 -28.966 1.00 81.75 297 MET A N 1
ATOM 2341 C CA . MET A 1 297 ? -12.664 9.067 -30.321 1.00 81.75 297 MET A CA 1
ATOM 2342 C C . MET A 1 297 ? -11.269 9.614 -30.612 1.00 81.75 297 MET A C 1
ATOM 2344 O O . MET A 1 297 ? -10.483 9.840 -29.690 1.00 81.75 297 MET A O 1
ATOM 2348 N N . ASP A 1 298 ? -10.980 9.835 -31.893 1.00 79.19 298 ASP A N 1
ATOM 2349 C CA . ASP A 1 298 ? -9.727 10.446 -32.316 1.00 79.19 298 ASP A CA 1
ATOM 2350 C C . ASP A 1 298 ? -9.628 11.893 -31.803 1.00 79.19 298 ASP A C 1
ATOM 2352 O O . ASP A 1 298 ? -10.473 12.745 -32.085 1.00 79.19 298 ASP A O 1
ATOM 2356 N N . ILE A 1 299 ? -8.579 12.151 -31.024 1.00 77.62 299 ILE A N 1
ATOM 2357 C CA . ILE A 1 299 ? -8.303 13.451 -30.417 1.00 77.62 299 ILE A CA 1
ATOM 2358 C C . ILE A 1 299 ? -7.526 14.389 -31.352 1.00 77.62 299 ILE A C 1
ATOM 2360 O O . ILE A 1 299 ? -7.447 15.588 -31.077 1.00 77.62 299 ILE A O 1
ATOM 2364 N N . HIS A 1 300 ? -6.965 13.883 -32.458 1.00 73.81 300 HIS A N 1
ATOM 2365 C CA . HIS A 1 300 ? -6.163 14.680 -33.390 1.00 73.81 300 HIS A CA 1
ATOM 2366 C C . HIS A 1 300 ? -6.973 15.816 -34.026 1.00 73.81 300 HIS A C 1
ATOM 2368 O O . HIS A 1 300 ? -6.452 16.920 -34.167 1.00 73.81 300 HIS A O 1
ATOM 2374 N N . GLY A 1 301 ? -8.266 15.603 -34.293 1.00 66.12 301 GLY A N 1
ATOM 2375 C CA . GLY A 1 301 ? -9.164 16.637 -34.823 1.00 66.12 301 GLY A CA 1
ATOM 2376 C C . GLY A 1 301 ? -9.445 17.808 -33.868 1.00 66.12 301 GLY A C 1
ATOM 2377 O O . GLY A 1 301 ? -9.933 18.846 -34.307 1.00 66.12 301 GLY A O 1
ATOM 2378 N N . PHE A 1 302 ? -9.126 17.675 -32.574 1.00 66.00 302 PHE A N 1
ATOM 2379 C CA . PHE A 1 302 ? -9.281 18.746 -31.580 1.00 66.00 302 PHE A CA 1
ATOM 2380 C C . PHE A 1 302 ? -8.014 19.578 -31.377 1.00 66.00 302 PHE A C 1
ATOM 2382 O O . PHE A 1 302 ? -8.073 20.629 -30.735 1.00 66.00 302 PHE A O 1
ATOM 2389 N N . ARG A 1 303 ? -6.869 19.149 -31.926 1.00 64.25 303 ARG A N 1
ATOM 2390 C CA . ARG A 1 303 ? -5.666 19.983 -32.001 1.00 64.25 303 ARG A CA 1
ATOM 2391 C C . ARG A 1 303 ? -5.879 21.049 -33.072 1.00 64.25 303 ARG A C 1
ATOM 2393 O O . ARG A 1 303 ? -5.388 20.929 -34.187 1.00 64.25 303 ARG A O 1
ATOM 2400 N N . GLN A 1 304 ? -6.630 22.093 -32.743 1.00 61.16 304 GLN A N 1
ATOM 2401 C CA . GLN A 1 304 ? -6.605 23.303 -33.553 1.00 61.16 304 GLN A CA 1
ATOM 2402 C C . GLN A 1 304 ? -5.211 23.922 -33.416 1.00 61.16 304 GLN A C 1
ATOM 2404 O O . GLN A 1 304 ? -4.778 24.222 -32.300 1.00 61.16 304 GLN A O 1
ATOM 2409 N N . GLU A 1 305 ? -4.511 24.101 -34.538 1.00 57.12 305 GLU A N 1
ATOM 2410 C CA . GLU A 1 305 ? -3.296 24.916 -34.635 1.00 57.12 305 GLU A CA 1
ATOM 2411 C C . GLU A 1 305 ? -3.662 26.375 -34.347 1.00 57.12 305 GLU A C 1
ATOM 2413 O O . GLU A 1 305 ? -3.861 27.201 -35.232 1.00 57.12 305 GLU A O 1
ATOM 2418 N N . THR A 1 306 ? -3.846 26.687 -33.072 1.00 61.31 306 THR A N 1
ATOM 2419 C CA . THR A 1 306 ? -4.007 28.058 -32.610 1.00 61.31 306 THR A CA 1
ATOM 2420 C C . THR A 1 306 ? -2.625 28.584 -32.255 1.00 61.31 306 THR A C 1
ATOM 2422 O O . THR A 1 306 ? -1.851 27.911 -31.581 1.00 61.31 306 THR A O 1
ATOM 2425 N N . ALA A 1 307 ? -2.294 29.802 -32.685 1.00 63.28 307 ALA A N 1
ATOM 2426 C CA . ALA A 1 307 ? -0.998 30.417 -32.380 1.00 63.28 307 ALA A CA 1
ATOM 2427 C C . ALA A 1 307 ? -0.771 30.651 -30.866 1.00 63.28 307 ALA A C 1
ATOM 2429 O O . ALA A 1 307 ? 0.351 30.902 -30.440 1.00 63.28 307 ALA A O 1
ATOM 2430 N N . ASN A 1 308 ? -1.823 30.530 -30.043 1.00 77.31 308 ASN A N 1
ATOM 2431 C CA . ASN A 1 308 ? -1.837 30.881 -28.622 1.00 77.31 308 ASN A CA 1
ATOM 2432 C C . ASN A 1 308 ? -1.978 29.650 -27.707 1.00 77.31 308 ASN A C 1
ATOM 2434 O O . ASN A 1 308 ? -2.868 29.601 -26.857 1.00 77.31 308 ASN A O 1
ATOM 2438 N N . THR A 1 309 ? -1.119 28.640 -27.861 1.00 78.50 309 THR A N 1
ATOM 2439 C CA . THR A 1 309 ? -1.103 27.487 -26.942 1.00 78.50 309 THR A CA 1
ATOM 2440 C C . THR A 1 309 ? -0.166 27.714 -25.761 1.00 78.50 309 THR A C 1
ATOM 2442 O O . THR A 1 309 ? 1.010 28.018 -25.954 1.00 78.50 309 THR A O 1
ATOM 2445 N N . ILE A 1 310 ? -0.647 27.463 -24.542 1.00 85.94 310 ILE A N 1
ATOM 2446 C CA . ILE A 1 310 ? 0.210 27.323 -23.358 1.00 85.94 310 ILE A CA 1
ATOM 2447 C C . ILE A 1 310 ? 0.421 25.834 -23.108 1.00 85.94 310 ILE A C 1
ATOM 2449 O O . ILE A 1 310 ? -0.534 25.098 -22.868 1.00 85.94 310 ILE A O 1
ATOM 2453 N N . GLN A 1 311 ? 1.675 25.395 -23.143 1.00 86.44 311 GLN A N 1
ATOM 2454 C CA . GLN A 1 311 ? 2.053 24.017 -22.848 1.00 86.44 311 GLN A CA 1
ATOM 2455 C C . GLN A 1 311 ? 2.892 23.977 -21.574 1.00 86.44 311 GLN A C 1
ATOM 2457 O O . GLN A 1 311 ? 3.766 24.818 -21.364 1.00 86.44 311 GLN A O 1
ATOM 2462 N N . ARG A 1 312 ? 2.626 22.990 -20.713 1.00 91.69 312 ARG A N 1
ATOM 2463 C CA . ARG A 1 312 ? 3.428 22.732 -19.518 1.00 91.69 312 ARG A CA 1
ATOM 2464 C C . ARG A 1 312 ? 3.875 21.284 -19.515 1.00 91.69 312 ARG A C 1
ATOM 2466 O O . ARG A 1 312 ? 3.044 20.382 -19.528 1.00 91.69 312 ARG A O 1
ATOM 2473 N N . LEU A 1 313 ? 5.188 21.089 -19.500 1.00 91.00 313 LEU A N 1
ATOM 2474 C CA . LEU A 1 313 ? 5.808 19.775 -19.453 1.00 91.00 313 LEU A CA 1
ATOM 2475 C C . LEU A 1 313 ? 6.301 19.503 -18.033 1.00 91.00 313 LEU A C 1
ATOM 2477 O O . LEU A 1 313 ? 7.084 20.279 -17.487 1.00 91.00 313 LEU A O 1
ATOM 2481 N N . PHE A 1 314 ? 5.859 18.390 -17.454 1.00 88.81 314 PHE A N 1
ATOM 2482 C CA . PHE A 1 314 ? 6.333 17.915 -16.159 1.00 88.81 314 PHE A CA 1
ATOM 2483 C C . PHE A 1 314 ? 7.275 16.737 -16.383 1.00 88.81 314 PHE A C 1
ATOM 2485 O O . PHE A 1 314 ? 6.856 15.671 -16.829 1.00 88.81 314 PHE A O 1
ATOM 2492 N N . LYS A 1 315 ? 8.563 16.930 -16.087 1.00 86.06 315 LYS A N 1
ATOM 2493 C CA . LYS A 1 315 ? 9.542 15.843 -16.111 1.00 86.06 315 LYS A CA 1
ATOM 2494 C C . LYS A 1 315 ? 9.512 15.130 -14.764 1.00 86.06 315 LYS A C 1
ATOM 2496 O O . LYS A 1 315 ? 9.977 15.678 -13.769 1.00 86.06 315 LYS A O 1
ATOM 2501 N N . MET A 1 316 ? 8.973 13.917 -14.745 1.00 81.88 316 MET A N 1
ATOM 2502 C CA . MET A 1 316 ? 8.970 13.052 -13.566 1.00 81.88 316 MET A CA 1
ATOM 2503 C C . MET A 1 316 ? 10.033 11.970 -13.750 1.00 81.88 316 MET A C 1
ATOM 2505 O O . MET A 1 316 ? 10.053 11.300 -14.779 1.00 81.88 316 MET A O 1
ATOM 2509 N N . SER A 1 317 ? 10.913 11.790 -12.763 1.00 74.00 317 SER A N 1
ATOM 2510 C CA . SER A 1 317 ? 11.886 10.684 -12.767 1.00 74.00 317 SER A CA 1
ATOM 2511 C C . SER A 1 317 ? 11.201 9.319 -12.656 1.00 74.00 317 SER A C 1
ATOM 2513 O O . SER A 1 317 ? 11.780 8.303 -13.026 1.00 74.00 317 SER A O 1
ATOM 2515 N N . PHE A 1 318 ? 9.971 9.310 -12.136 1.00 77.69 318 PHE A N 1
ATOM 2516 C CA . PHE A 1 318 ? 9.140 8.134 -11.953 1.00 77.69 318 PHE A CA 1
ATOM 2517 C C . PHE A 1 318 ? 7.673 8.516 -11.806 1.00 77.69 318 PHE A C 1
ATOM 2519 O O . PHE A 1 318 ? 7.350 9.560 -11.238 1.00 77.69 318 PHE A O 1
ATOM 2526 N N . VAL A 1 319 ? 6.797 7.638 -12.286 1.00 81.75 319 VAL A N 1
ATOM 2527 C CA . VAL A 1 319 ? 5.350 7.761 -12.135 1.00 81.75 319 VAL A CA 1
ATOM 2528 C C . VAL A 1 319 ? 4.858 6.566 -11.317 1.00 81.75 319 VAL A C 1
ATOM 2530 O O . VAL A 1 319 ? 4.945 5.434 -11.799 1.00 81.75 319 VAL A O 1
ATOM 2533 N N . PRO A 1 320 ? 4.347 6.779 -10.089 1.00 79.81 320 PRO A N 1
ATOM 2534 C CA . PRO A 1 320 ? 3.792 5.700 -9.287 1.00 79.81 320 PRO A CA 1
ATOM 2535 C C . PRO A 1 320 ? 2.654 4.978 -10.007 1.00 79.81 320 PRO A C 1
ATOM 2537 O O . PRO A 1 320 ? 1.832 5.588 -10.691 1.00 79.81 320 PRO A O 1
ATOM 2540 N N . ALA A 1 321 ? 2.561 3.666 -9.810 1.00 78.12 321 ALA A N 1
ATOM 2541 C CA . ALA A 1 321 ? 1.491 2.880 -10.407 1.00 78.12 321 ALA A CA 1
ATOM 2542 C C . ALA A 1 321 ? 0.102 3.379 -9.950 1.00 78.12 321 ALA A C 1
ATOM 2544 O O . ALA A 1 321 ? -0.159 3.566 -8.752 1.00 78.12 321 ALA A O 1
ATOM 2545 N N . GLY A 1 322 ? -0.797 3.581 -10.914 1.00 81.00 322 GLY A N 1
ATOM 2546 C CA . GLY A 1 322 ? -2.124 4.152 -10.685 1.00 81.00 322 GLY A CA 1
ATOM 2547 C C . GLY A 1 322 ? -2.152 5.686 -10.585 1.00 81.00 322 GLY A C 1
ATOM 2548 O O . GLY A 1 322 ? -3.183 6.239 -10.214 1.00 81.00 322 GLY A O 1
ATOM 2549 N N . PHE A 1 323 ? -1.024 6.387 -10.775 1.00 86.25 323 PHE A N 1
ATOM 2550 C CA . PHE A 1 323 ? -0.970 7.849 -10.648 1.00 86.25 323 PHE A CA 1
ATOM 2551 C C . PHE A 1 323 ? -1.891 8.539 -11.655 1.00 86.25 323 PHE A C 1
ATOM 2553 O O . PHE A 1 323 ? -2.684 9.389 -11.257 1.00 86.25 323 PHE A O 1
ATOM 2560 N N . TRP A 1 324 ? -1.806 8.172 -12.937 1.00 89.25 324 TRP A N 1
ATOM 2561 C CA . TRP A 1 324 ? -2.572 8.835 -13.992 1.00 89.25 324 TRP A CA 1
ATOM 2562 C C . TRP A 1 324 ? -4.066 8.611 -13.829 1.00 89.25 324 TRP A C 1
ATOM 2564 O O . TRP A 1 324 ? -4.835 9.563 -13.905 1.00 89.25 324 TRP A O 1
ATOM 2574 N N . GLU A 1 325 ? -4.473 7.386 -13.519 1.00 89.88 325 GLU A N 1
ATOM 2575 C CA . GLU A 1 325 ? -5.872 7.040 -13.332 1.00 89.88 325 GLU A CA 1
ATOM 2576 C C . GLU A 1 325 ? -6.493 7.846 -12.187 1.00 89.88 325 GLU A C 1
ATOM 2578 O O . GLU A 1 325 ? -7.569 8.425 -12.341 1.00 89.88 325 GLU A O 1
ATOM 2583 N N . ARG A 1 326 ? -5.786 7.944 -11.054 1.00 89.31 326 ARG A N 1
ATOM 2584 C CA . ARG A 1 326 ? -6.229 8.734 -9.899 1.00 89.31 326 ARG A CA 1
ATOM 2585 C C . ARG A 1 326 ? -6.213 10.231 -10.186 1.00 89.31 326 ARG A C 1
ATOM 2587 O O . ARG A 1 326 ? -7.183 10.921 -9.887 1.00 89.31 326 ARG A O 1
ATOM 2594 N N . PHE A 1 327 ? -5.151 10.735 -10.815 1.00 90.75 327 PHE A N 1
ATOM 2595 C CA . PHE A 1 327 ? -5.047 12.139 -11.206 1.00 90.75 327 PHE A CA 1
ATOM 2596 C C . PHE A 1 327 ? -6.211 12.547 -12.116 1.00 90.75 327 PHE A C 1
ATOM 2598 O O . PHE A 1 327 ? -6.871 13.554 -11.869 1.00 90.75 327 PHE A O 1
ATOM 2605 N N . ILE A 1 328 ? -6.511 11.737 -13.130 1.00 91.12 328 ILE A N 1
ATOM 2606 C CA . ILE A 1 328 ? -7.614 11.978 -14.064 1.00 91.12 328 ILE A CA 1
ATOM 2607 C C . ILE A 1 328 ? -8.952 11.918 -13.337 1.00 91.12 328 ILE A C 1
ATOM 2609 O O . ILE A 1 328 ? -9.783 12.799 -13.541 1.00 91.12 328 ILE A O 1
ATOM 2613 N N . ALA A 1 329 ? -9.150 10.939 -12.454 1.00 89.94 329 ALA A N 1
ATOM 2614 C CA . ALA A 1 329 ? -10.368 10.841 -11.663 1.00 89.94 329 ALA A CA 1
ATOM 2615 C C . ALA A 1 329 ? -10.596 12.088 -10.790 1.00 89.94 329 ALA A C 1
ATOM 2617 O O . ALA A 1 329 ? -11.685 12.659 -10.815 1.00 89.94 329 ALA A O 1
ATOM 2618 N N . ARG A 1 330 ? -9.556 12.587 -10.110 1.00 89.75 330 ARG A N 1
ATOM 2619 C CA . ARG A 1 330 ? -9.623 13.850 -9.354 1.00 89.75 330 ARG A CA 1
ATOM 2620 C C . ARG A 1 330 ? -9.947 15.038 -10.245 1.00 89.75 330 ARG A C 1
ATOM 2622 O O . ARG A 1 330 ? -10.809 15.837 -9.898 1.00 89.75 330 ARG A O 1
ATOM 2629 N N . MET A 1 331 ? -9.293 15.141 -11.402 1.00 90.31 331 MET A N 1
ATOM 2630 C CA . MET A 1 331 ? -9.567 16.215 -12.356 1.00 90.31 331 MET A CA 1
ATOM 2631 C C . MET A 1 331 ? -11.023 16.181 -12.832 1.00 90.31 331 MET A C 1
ATOM 2633 O O . MET A 1 331 ? -11.649 17.232 -12.910 1.00 90.31 331 MET A O 1
ATOM 2637 N N . LEU A 1 332 ? -11.587 15.001 -13.106 1.00 87.44 332 LEU A N 1
ATOM 2638 C CA . LEU A 1 332 ? -12.995 14.843 -13.488 1.00 87.44 332 LEU A CA 1
ATOM 2639 C C . LEU A 1 332 ? -13.957 15.301 -12.380 1.00 87.44 332 LEU A C 1
ATOM 2641 O O . LEU A 1 332 ? -14.959 15.957 -12.674 1.00 87.44 332 LEU A O 1
ATOM 2645 N N . ILE A 1 333 ? -13.642 15.004 -11.119 1.00 85.69 333 ILE A N 1
ATOM 2646 C CA . ILE A 1 333 ? -14.441 15.432 -9.962 1.00 85.69 333 ILE A CA 1
ATOM 2647 C C . ILE A 1 333 ? -14.366 16.949 -9.795 1.00 85.69 333 ILE A C 1
ATOM 2649 O O . ILE A 1 333 ? -15.403 17.607 -9.808 1.00 85.69 333 ILE A O 1
ATOM 2653 N N . SER A 1 334 ? -13.161 17.527 -9.770 1.00 85.69 334 SER A N 1
ATOM 2654 C CA . SER A 1 334 ? -12.977 18.981 -9.657 1.00 85.69 334 SER A CA 1
ATOM 2655 C C . SER A 1 334 ? -13.638 19.741 -10.805 1.00 85.69 334 SER A C 1
ATOM 2657 O O . SER A 1 334 ? -14.245 20.792 -10.611 1.00 85.69 334 SER A O 1
ATOM 2659 N N . LEU A 1 335 ? -13.574 19.196 -12.020 1.00 83.06 335 LEU A N 1
AT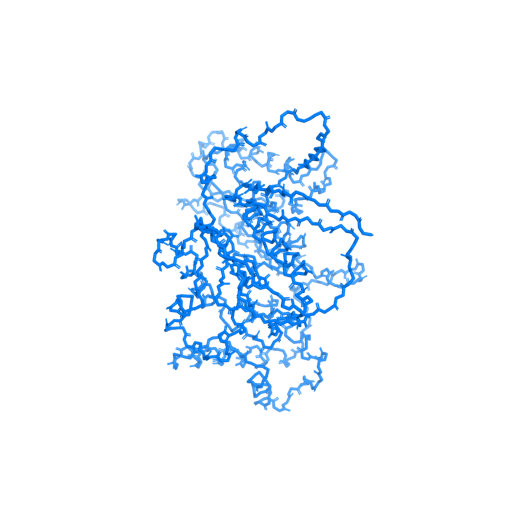OM 2660 C CA . LEU A 1 335 ? -14.306 19.730 -13.157 1.00 83.06 335 LEU A CA 1
ATOM 2661 C C . LEU A 1 335 ? -15.821 19.702 -12.888 1.00 83.06 335 LEU A C 1
ATOM 2663 O O . LEU A 1 335 ? -16.508 20.692 -13.128 1.00 83.06 335 LEU A O 1
ATOM 2667 N N . THR A 1 336 ? -16.376 18.608 -12.381 1.00 75.62 336 THR A N 1
ATOM 2668 C CA . THR A 1 336 ? -17.815 18.520 -12.067 1.00 75.62 336 THR A CA 1
ATOM 2669 C C . THR A 1 336 ? -18.239 19.555 -11.018 1.00 75.62 336 THR A C 1
ATOM 2671 O O . THR A 1 336 ? -19.247 20.240 -11.198 1.00 75.62 336 THR A O 1
ATOM 2674 N N . GLU A 1 337 ? -17.429 19.755 -9.980 1.00 75.38 337 GLU A N 1
ATOM 2675 C CA . GLU A 1 337 ? -17.655 20.788 -8.962 1.00 75.38 337 GLU A CA 1
ATOM 2676 C C . GLU A 1 337 ? -17.662 22.204 -9.562 1.00 75.38 337 GLU A C 1
ATOM 2678 O O . GLU A 1 337 ? -18.531 23.014 -9.230 1.00 75.38 337 GLU A O 1
ATOM 2683 N N . MET A 1 338 ? -16.754 22.498 -10.502 1.00 72.62 338 MET A N 1
ATOM 2684 C CA . MET A 1 338 ? -16.742 23.778 -11.224 1.00 72.62 338 MET A CA 1
ATOM 2685 C C . MET A 1 338 ? -18.026 2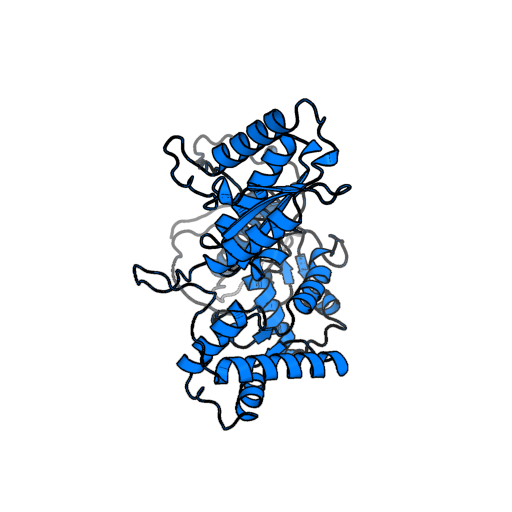4.014 -12.036 1.00 72.62 338 MET A C 1
ATOM 2687 O O . MET A 1 338 ? -18.526 25.141 -12.084 1.00 72.62 338 MET A O 1
ATOM 2691 N N . ASP A 1 339 ? -18.580 22.973 -12.668 1.00 69.81 339 ASP A N 1
ATOM 2692 C CA . ASP A 1 339 ? -19.825 23.101 -13.434 1.00 69.81 339 ASP A CA 1
ATOM 2693 C C . ASP A 1 339 ? -21.012 23.395 -12.505 1.00 69.81 339 ASP A C 1
ATOM 2695 O O . ASP A 1 339 ? -21.807 24.289 -12.804 1.00 69.81 339 ASP A O 1
ATOM 2699 N N . LEU A 1 340 ? -21.109 22.723 -11.352 1.00 63.84 340 LEU A N 1
ATOM 2700 C CA . LEU A 1 340 ? -22.169 22.967 -10.362 1.00 63.84 340 LEU A CA 1
ATOM 2701 C C . LEU A 1 340 ? -22.154 24.411 -9.837 1.00 63.84 340 LEU A C 1
ATOM 2703 O O . LEU A 1 340 ? -23.210 25.026 -9.691 1.00 63.84 340 LEU A O 1
ATOM 2707 N N . GLN A 1 341 ? -20.970 24.995 -9.638 1.00 58.06 341 GLN A N 1
ATOM 2708 C CA . GLN A 1 341 ? -20.826 26.402 -9.240 1.00 58.06 341 GLN A CA 1
ATOM 2709 C C . GLN A 1 341 ? -21.264 27.393 -10.335 1.00 58.06 341 GLN A C 1
ATOM 2711 O O . GLN A 1 341 ? -21.618 28.540 -10.041 1.00 58.06 341 GLN A O 1
ATOM 2716 N N . SER A 1 342 ? -21.256 26.981 -11.607 1.00 52.09 342 SER A N 1
ATOM 2717 C CA . SER A 1 342 ? -21.667 27.830 -12.732 1.00 52.09 342 SER A CA 1
ATOM 2718 C C . SER A 1 342 ? -23.195 27.930 -12.894 1.00 52.09 342 SER A C 1
ATOM 2720 O O . SER A 1 342 ? -23.691 28.965 -13.356 1.00 52.09 342 SER A O 1
ATOM 2722 N N . PHE A 1 343 ? -23.938 26.910 -12.441 1.00 49.06 343 PHE A N 1
ATOM 2723 C CA . PHE A 1 343 ? -25.397 26.785 -12.530 1.00 49.06 343 PHE A CA 1
ATOM 2724 C C . PHE A 1 343 ? -26.105 27.083 -11.192 1.00 49.06 343 PHE A C 1
ATOM 2726 O O . PHE A 1 343 ? -26.863 26.266 -10.679 1.00 49.06 343 PHE A O 1
ATOM 2733 N N . GLU A 1 344 ? -25.945 28.288 -10.638 1.00 40.47 344 GLU A N 1
ATOM 2734 C CA . GLU A 1 344 ? -26.978 28.843 -9.745 1.00 40.47 344 GLU A CA 1
ATOM 2735 C C . GLU A 1 344 ? -28.075 29.497 -10.612 1.00 40.47 344 GLU A C 1
ATOM 2737 O O . GLU A 1 344 ? -27.823 30.548 -11.218 1.00 40.47 344 GLU A O 1
ATOM 2742 N N . PRO A 1 345 ? -29.298 28.936 -10.720 1.00 42.09 345 PRO A N 1
ATOM 2743 C CA . PRO A 1 345 ? -30.352 29.585 -11.479 1.00 42.09 345 PRO A CA 1
ATOM 2744 C C . PRO A 1 345 ? -30.870 30.790 -10.689 1.00 42.09 345 PRO A C 1
ATOM 2746 O O . PRO A 1 345 ? -31.495 30.657 -9.635 1.00 42.09 345 PRO A O 1
ATOM 2749 N N . LYS A 1 346 ? -30.688 31.993 -11.244 1.00 35.94 346 LYS A N 1
ATOM 2750 C CA . LYS A 1 346 ? -31.588 33.104 -10.928 1.00 35.94 346 LYS A CA 1
ATOM 2751 C C . LYS A 1 346 ? -32.990 32.674 -11.348 1.00 35.94 346 LYS A C 1
ATOM 2753 O O . LYS A 1 346 ? -33.296 32.578 -12.532 1.00 35.94 346 LYS A O 1
ATOM 2758 N N . ARG A 1 347 ? -33.825 32.402 -10.353 1.00 36.50 347 ARG A N 1
ATOM 2759 C CA . ARG A 1 347 ? -35.265 32.194 -10.472 1.00 36.50 347 ARG A CA 1
ATOM 2760 C C . ARG A 1 347 ? -35.863 33.396 -11.214 1.00 36.50 347 ARG A C 1
ATOM 2762 O O . ARG A 1 347 ? -35.947 34.462 -10.621 1.00 36.50 347 ARG A O 1
ATOM 2769 N N . ASN A 1 348 ? -36.190 33.245 -12.500 1.00 31.19 348 ASN A N 1
ATOM 2770 C CA . ASN A 1 348 ? -37.233 33.999 -13.204 1.00 31.19 348 ASN A CA 1
ATOM 2771 C C . ASN A 1 348 ? -37.537 33.374 -14.575 1.00 31.19 348 ASN A C 1
ATOM 2773 O O . ASN A 1 348 ? -36.649 32.998 -15.333 1.00 31.19 348 ASN A O 1
ATOM 2777 N N . ALA A 1 349 ? -38.833 33.237 -14.839 1.00 37.84 349 ALA A N 1
ATOM 2778 C CA . ALA A 1 349 ? -39.435 32.543 -15.965 1.00 37.84 349 ALA A CA 1
ATOM 2779 C C . ALA A 1 349 ? -39.190 33.220 -17.325 1.00 37.84 349 ALA A C 1
ATOM 2781 O O . ALA A 1 349 ? -39.246 34.445 -17.416 1.00 37.84 349 ALA A O 1
ATOM 2782 N N . LYS A 1 350 ? -39.075 32.417 -18.393 1.00 30.62 350 LYS A N 1
ATOM 2783 C CA . LYS A 1 350 ? -40.020 32.393 -19.530 1.00 30.62 350 LYS A CA 1
ATOM 2784 C C . LYS A 1 350 ? -39.642 31.307 -20.548 1.00 30.62 350 LYS A C 1
ATOM 2786 O O . LYS A 1 350 ? -38.478 31.009 -20.777 1.00 30.62 350 LYS A O 1
ATOM 2791 N N . SER A 1 351 ? -40.696 30.706 -21.088 1.00 39.06 351 SER A N 1
ATOM 2792 C CA . SER A 1 351 ? -40.761 29.624 -22.072 1.00 39.06 351 SER A CA 1
ATOM 2793 C C . SER A 1 351 ? -40.161 30.004 -23.425 1.00 39.06 351 SER A C 1
ATOM 2795 O O . SER A 1 351 ? -40.555 31.030 -23.966 1.00 39.06 351 SER A O 1
ATOM 2797 N N . GLU A 1 352 ? -39.376 29.109 -24.033 1.00 30.30 352 GLU A N 1
ATOM 2798 C CA . GLU A 1 352 ? -39.291 28.985 -25.494 1.00 30.30 352 GLU A CA 1
ATOM 2799 C C . GLU A 1 352 ? -38.978 27.537 -25.923 1.00 30.30 352 GLU A C 1
ATOM 2801 O O . GLU A 1 352 ? -38.222 26.813 -25.277 1.00 30.30 352 GLU A O 1
ATOM 2806 N N . ARG A 1 353 ? -39.661 27.088 -26.984 1.00 34.19 353 ARG A N 1
ATOM 2807 C CA . ARG A 1 353 ? -39.684 25.716 -27.526 1.00 34.19 353 ARG A CA 1
ATOM 2808 C C . ARG A 1 353 ? -38.672 25.544 -28.676 1.00 34.19 353 ARG A C 1
ATOM 2810 O O . ARG A 1 353 ? -38.530 26.461 -29.475 1.00 34.19 353 ARG A O 1
ATOM 2817 N N . ARG A 1 354 ? -38.216 24.284 -28.868 1.00 32.78 354 ARG A N 1
ATOM 2818 C CA . ARG A 1 354 ? -37.438 23.660 -29.990 1.00 32.78 354 ARG A CA 1
ATOM 2819 C C . ARG A 1 354 ? -35.906 23.708 -29.805 1.00 32.78 354 ARG A C 1
ATOM 2821 O O . ARG A 1 354 ? -35.396 24.728 -29.389 1.00 32.78 354 ARG A O 1
ATOM 2828 N N . ARG A 1 355 ? -35.088 22.681 -30.094 1.00 28.62 355 ARG A N 1
ATOM 2829 C CA . ARG A 1 355 ? -35.157 21.457 -30.930 1.00 28.62 355 ARG A CA 1
ATOM 2830 C C . ARG A 1 355 ? -34.267 20.356 -30.307 1.00 28.62 355 ARG A C 1
ATOM 2832 O O . ARG A 1 355 ? -33.326 20.653 -29.584 1.00 28.62 355 ARG A O 1
ATOM 2839 N N . THR A 1 356 ? -34.581 19.104 -30.617 1.00 38.81 356 THR A N 1
ATOM 2840 C CA . THR A 1 356 ? -33.999 17.854 -30.108 1.00 38.81 356 THR A CA 1
ATOM 2841 C C . THR A 1 356 ? -32.555 17.619 -30.576 1.00 38.81 356 THR A C 1
ATOM 2843 O O . THR A 1 356 ? -32.322 17.446 -31.770 1.00 38.81 356 THR A O 1
ATOM 2846 N N . THR A 1 357 ? -31.619 17.497 -29.631 1.00 28.08 357 THR A N 1
ATOM 2847 C CA . THR A 1 357 ? -30.358 16.754 -29.798 1.00 28.08 357 THR A CA 1
ATOM 2848 C C . THR A 1 357 ? -30.017 16.119 -28.453 1.00 28.08 357 THR A C 1
ATOM 2850 O O . THR A 1 357 ? -29.925 16.813 -27.443 1.00 28.08 357 THR A O 1
ATOM 2853 N N . VAL A 1 358 ? -29.898 14.792 -28.422 1.00 31.97 358 VAL A N 1
ATOM 2854 C CA . VAL A 1 358 ? -29.598 14.020 -27.209 1.00 31.97 358 VAL A CA 1
ATOM 2855 C C . VAL A 1 358 ? -28.149 14.300 -26.807 1.00 31.97 358 VAL A C 1
ATOM 2857 O O . VAL A 1 358 ? -27.218 13.811 -27.438 1.00 31.97 358 VAL A O 1
ATOM 2860 N N . ILE A 1 359 ? -27.965 15.136 -25.786 1.00 30.38 359 ILE A N 1
ATOM 2861 C CA . ILE A 1 359 ? -26.677 15.442 -25.159 1.00 30.38 359 ILE A CA 1
ATOM 2862 C C . ILE A 1 359 ? -26.825 15.040 -23.694 1.00 30.38 359 ILE A C 1
ATOM 2864 O O . ILE A 1 359 ? -27.654 15.598 -22.978 1.00 30.38 359 ILE A O 1
ATOM 2868 N N . TYR A 1 360 ? -26.068 14.027 -23.277 1.00 29.11 360 TYR A N 1
ATOM 2869 C CA . TYR A 1 360 ? -26.073 13.494 -21.917 1.00 29.11 360 TYR A CA 1
ATOM 2870 C C . TYR A 1 360 ? -25.744 14.609 -20.912 1.00 29.11 360 TYR A C 1
ATOM 2872 O O . TYR A 1 360 ? -24.621 15.110 -20.886 1.00 29.11 360 TYR A O 1
ATOM 2880 N N . SER A 1 361 ? -26.726 15.023 -20.108 1.00 30.34 361 SER A N 1
ATOM 2881 C CA . SER A 1 361 ? -26.524 15.962 -19.003 1.00 30.34 361 SER A CA 1
ATOM 2882 C C . SER A 1 361 ? -26.243 15.193 -17.715 1.00 30.34 361 SER A C 1
ATOM 2884 O O . SER A 1 361 ? -27.004 14.300 -17.348 1.00 30.34 361 SER A O 1
ATOM 2886 N N . PHE A 1 362 ? -25.164 15.565 -17.035 1.00 36.97 362 PHE A N 1
ATOM 2887 C CA . PHE A 1 362 ? -24.563 14.855 -15.909 1.00 36.97 362 PHE A CA 1
ATOM 2888 C C . PHE A 1 362 ? -24.707 15.665 -14.605 1.00 36.97 362 PHE A C 1
ATOM 2890 O O . PHE A 1 362 ? -23.723 16.141 -14.054 1.00 36.97 362 PHE A O 1
ATOM 2897 N N . ALA A 1 363 ? -25.931 15.903 -14.125 1.00 35.25 363 ALA A N 1
ATOM 2898 C CA . ALA A 1 363 ? -26.124 16.569 -12.832 1.00 35.25 363 ALA A CA 1
ATOM 2899 C C . ALA A 1 363 ? -27.419 16.123 -12.141 1.00 35.25 363 ALA A C 1
ATOM 2901 O O . ALA A 1 363 ? -28.519 16.405 -12.618 1.00 35.25 363 ALA A O 1
ATOM 2902 N N . GLY A 1 364 ? -27.261 15.445 -11.002 1.00 30.89 364 GLY A N 1
ATOM 2903 C CA . GLY A 1 364 ? -28.286 15.276 -9.976 1.00 30.89 364 GLY A CA 1
ATOM 2904 C C . GLY A 1 364 ? -28.233 16.446 -8.993 1.00 30.89 364 GLY A C 1
ATOM 2905 O O . GLY A 1 364 ? -27.167 16.966 -8.670 1.00 30.89 364 GLY A O 1
ATOM 2906 N N . SER A 1 365 ? -29.401 16.904 -8.567 1.00 31.89 365 SER A N 1
ATOM 2907 C CA . SER A 1 365 ? -29.601 18.051 -7.688 1.00 31.89 365 SER A CA 1
ATOM 2908 C C . SER A 1 365 ? -29.325 17.726 -6.217 1.00 31.89 365 SER A C 1
ATOM 2910 O O . SER A 1 365 ? -29.995 16.856 -5.668 1.00 31.89 365 SER A O 1
ATOM 2912 N N . GLY A 1 366 ? -28.475 18.522 -5.556 1.00 31.16 366 GLY A N 1
ATOM 2913 C CA . GLY A 1 366 ? -28.600 18.795 -4.118 1.00 31.16 366 GLY A CA 1
ATOM 2914 C C . GLY A 1 366 ? -27.324 18.682 -3.282 1.00 31.16 366 GLY A C 1
ATOM 2915 O O . GLY A 1 366 ? -26.985 17.595 -2.849 1.00 31.16 366 GLY A O 1
ATOM 2916 N N . SER A 1 367 ? -26.692 19.824 -2.985 1.00 31.86 367 SER A N 1
ATOM 2917 C CA . SER A 1 367 ? -26.250 20.253 -1.639 1.00 31.86 367 SER A CA 1
ATOM 2918 C C . SER A 1 367 ? -25.393 21.520 -1.769 1.00 31.86 367 SER A C 1
ATOM 2920 O O . SER A 1 367 ? -24.391 21.535 -2.480 1.00 31.86 367 SER A O 1
ATOM 2922 N N . GLN A 1 368 ? -25.822 22.608 -1.127 1.00 37.19 368 GLN A N 1
ATOM 2923 C CA . GLN A 1 368 ? -25.218 23.940 -1.220 1.00 37.19 368 GLN A CA 1
ATOM 2924 C C . GLN A 1 368 ? -23.950 24.064 -0.363 1.00 37.19 368 GLN A C 1
ATOM 2926 O O . GLN A 1 368 ? -24.026 23.998 0.860 1.00 37.19 368 GLN A O 1
ATOM 2931 N N . GLN A 1 369 ? -22.821 24.406 -0.987 1.00 34.84 369 GLN A N 1
ATOM 2932 C CA . GLN A 1 369 ? -21.698 25.066 -0.316 1.00 34.84 369 GLN A CA 1
ATOM 2933 C C . GLN A 1 369 ? -21.309 26.322 -1.108 1.00 34.84 369 GLN A C 1
ATOM 2935 O O . GLN A 1 369 ? -20.900 26.262 -2.265 1.00 34.84 369 GLN A O 1
ATOM 2940 N N . ARG A 1 370 ? -21.481 27.491 -0.484 1.00 42.44 370 ARG A N 1
ATOM 2941 C CA . ARG A 1 370 ? -21.026 28.788 -1.001 1.00 42.44 370 ARG A CA 1
ATOM 2942 C C . ARG A 1 370 ? -19.562 28.994 -0.613 1.00 42.44 370 ARG A C 1
ATOM 2944 O O . ARG A 1 370 ? -19.296 29.036 0.584 1.00 42.44 370 ARG A O 1
ATOM 2951 N N . ASN A 1 371 ? -18.663 29.247 -1.577 1.00 42.00 371 ASN A N 1
ATOM 2952 C CA . ASN A 1 371 ? -17.861 30.487 -1.623 1.00 42.00 371 ASN A CA 1
ATOM 2953 C C . ASN A 1 371 ? -16.761 30.556 -2.711 1.00 42.00 371 ASN A C 1
ATOM 2955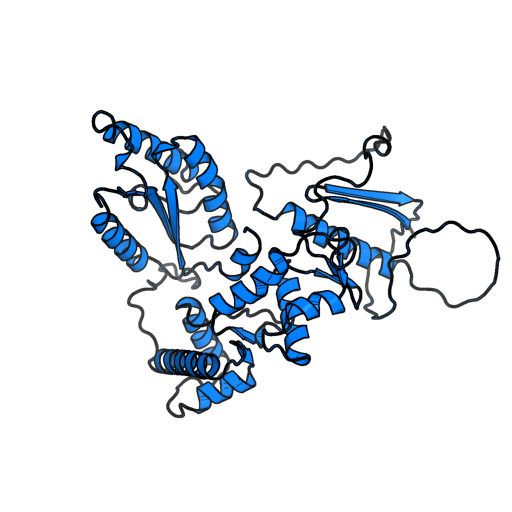 O O . ASN A 1 371 ? -15.998 29.623 -2.912 1.00 42.00 371 ASN A O 1
ATOM 2959 N N . ARG A 1 372 ? -16.644 31.783 -3.258 1.00 43.41 372 ARG A N 1
ATOM 2960 C CA . ARG A 1 372 ? -15.448 32.542 -3.705 1.00 43.41 372 ARG A CA 1
ATOM 2961 C C . ARG A 1 372 ? -14.558 31.974 -4.824 1.00 43.41 372 ARG A C 1
ATOM 2963 O O . ARG A 1 372 ? -13.498 31.443 -4.539 1.00 43.41 372 ARG A O 1
ATOM 2970 N N . CYS A 1 373 ? -14.945 32.255 -6.076 1.00 43.88 373 CYS A N 1
ATOM 2971 C CA . CYS A 1 373 ? -14.085 32.692 -7.202 1.00 43.88 373 CYS A CA 1
ATOM 2972 C C . CYS A 1 373 ? -14.931 32.730 -8.492 1.00 43.88 373 CYS A C 1
ATOM 2974 O O . CYS A 1 373 ? -15.048 31.721 -9.173 1.00 43.88 373 CYS A O 1
ATOM 2976 N N . SER A 1 374 ? -15.582 33.852 -8.839 1.00 50.78 374 SER A N 1
ATOM 2977 C CA . SER A 1 374 ? -16.483 33.890 -10.017 1.00 50.78 374 SER A CA 1
ATOM 2978 C C . SER A 1 374 ? -16.218 35.027 -11.010 1.00 50.78 374 SER A C 1
ATOM 2980 O O . SER A 1 374 ? -17.169 35.637 -11.504 1.00 50.78 374 SER A O 1
ATOM 2982 N N . THR A 1 375 ? -14.959 35.330 -11.320 1.00 53.84 375 THR A N 1
ATOM 2983 C CA . THR A 1 375 ? -14.657 36.260 -12.423 1.00 53.84 375 THR A CA 1
ATOM 2984 C C . THR A 1 375 ? -14.584 35.555 -13.771 1.00 53.84 375 THR A C 1
ATOM 2986 O O . THR A 1 375 ? -14.967 36.163 -14.755 1.00 53.84 375 THR A O 1
ATOM 2989 N N . PHE A 1 376 ? -14.209 34.273 -13.852 1.00 57.31 376 PHE A N 1
ATOM 2990 C CA . PHE A 1 376 ? -14.125 33.538 -15.121 1.00 57.31 376 PHE A CA 1
ATOM 2991 C C . PHE A 1 376 ? -15.204 32.452 -15.207 1.00 57.31 376 PHE A C 1
ATOM 2993 O O . PHE A 1 376 ? -15.197 31.503 -14.425 1.00 57.31 376 PHE A O 1
ATOM 3000 N N . ARG A 1 377 ? -16.152 32.598 -16.143 1.00 62.84 377 ARG A N 1
ATOM 3001 C CA . ARG A 1 377 ? -17.200 31.597 -16.407 1.00 62.84 377 ARG A CA 1
ATOM 3002 C C . ARG A 1 377 ? -17.075 31.080 -17.825 1.00 62.84 377 ARG A C 1
ATOM 3004 O O . ARG A 1 377 ? -17.055 31.874 -18.758 1.00 62.84 377 ARG A O 1
ATOM 3011 N N . VAL A 1 378 ? -17.040 29.762 -17.972 1.00 65.62 378 VAL A N 1
ATOM 3012 C CA . VAL A 1 378 ? -16.828 29.067 -19.243 1.00 65.62 378 VAL A CA 1
ATOM 3013 C C . VAL A 1 378 ? -17.748 27.854 -19.279 1.00 65.62 378 VAL A C 1
ATOM 3015 O O . VAL A 1 378 ? -17.858 27.148 -18.277 1.00 65.62 378 VAL A O 1
ATOM 3018 N N . ARG A 1 379 ? -18.428 27.604 -20.404 1.00 68.62 379 ARG A N 1
ATOM 3019 C CA . ARG A 1 379 ? -19.316 26.443 -20.535 1.00 68.62 379 ARG A CA 1
ATOM 3020 C C . ARG A 1 379 ? -18.530 25.259 -21.083 1.00 68.62 379 ARG A C 1
ATOM 3022 O O . ARG A 1 379 ? -17.932 25.345 -22.151 1.00 68.62 379 ARG A O 1
ATOM 3029 N N . ARG A 1 380 ? -18.545 24.129 -20.381 1.00 76.25 380 ARG A N 1
ATOM 3030 C CA . ARG A 1 380 ? -17.935 22.899 -20.891 1.00 76.25 380 ARG A CA 1
ATOM 3031 C C . ARG A 1 380 ? -18.729 22.347 -22.071 1.00 76.25 380 ARG A C 1
ATOM 3033 O O . ARG A 1 380 ? -19.955 22.267 -22.013 1.00 76.25 380 ARG A O 1
ATOM 3040 N N . ARG A 1 381 ? -18.024 21.955 -23.133 1.00 77.06 381 ARG A N 1
ATOM 3041 C CA . ARG A 1 381 ? -18.615 21.383 -24.347 1.00 77.06 381 ARG A CA 1
ATOM 3042 C C . ARG A 1 381 ? -18.454 19.868 -24.389 1.00 77.06 381 ARG A C 1
ATOM 3044 O O . ARG A 1 381 ? -19.445 19.170 -24.583 1.00 77.06 381 ARG A O 1
ATOM 3051 N N . GLN A 1 382 ? -17.233 19.358 -24.224 1.00 80.88 382 GLN A N 1
ATOM 3052 C CA . GLN A 1 382 ? -16.953 17.918 -24.239 1.00 80.88 382 GLN A CA 1
ATOM 3053 C C . GLN A 1 382 ? -15.859 17.550 -23.238 1.00 80.88 382 GLN A C 1
ATOM 3055 O O . GLN A 1 382 ? -14.906 18.302 -23.042 1.00 80.88 382 GLN A O 1
ATOM 3060 N N . THR A 1 383 ? -15.984 16.355 -22.663 1.00 86.75 383 THR A N 1
ATOM 3061 C CA . THR A 1 383 ? -14.964 15.713 -21.830 1.00 86.75 383 THR A CA 1
ATOM 3062 C C . THR A 1 383 ? -14.697 14.324 -22.385 1.00 86.75 383 THR A C 1
ATOM 3064 O O . THR A 1 383 ? -15.615 13.515 -22.492 1.00 86.75 383 THR A O 1
ATOM 3067 N N . ILE A 1 384 ? -13.447 14.047 -22.736 1.00 87.56 384 ILE A N 1
ATOM 3068 C CA . ILE A 1 384 ? -12.981 12.740 -23.204 1.00 87.56 384 ILE A CA 1
ATOM 3069 C C . ILE A 1 384 ? -11.840 12.328 -22.285 1.00 87.56 384 ILE A C 1
ATOM 3071 O O . ILE A 1 384 ? -10.898 13.091 -22.101 1.00 87.56 384 ILE A O 1
ATOM 3075 N N . TYR A 1 385 ? -11.910 11.136 -21.706 1.00 91.25 385 TYR A N 1
ATOM 3076 C CA . TYR A 1 385 ? -10.905 10.647 -20.766 1.00 91.25 385 TYR A CA 1
ATOM 3077 C C . TYR A 1 385 ? -10.568 9.181 -21.032 1.00 91.25 385 TYR A C 1
ATOM 3079 O O . TYR A 1 385 ? -11.372 8.425 -21.580 1.00 91.25 385 TYR A O 1
ATOM 3087 N N . TRP A 1 386 ? -9.356 8.797 -20.655 1.00 92.50 386 TRP A N 1
ATOM 3088 C CA . TRP A 1 386 ? -8.830 7.436 -20.680 1.00 92.50 386 TRP A CA 1
ATOM 3089 C C . TRP A 1 386 ? -7.774 7.304 -19.575 1.00 92.50 386 TRP A C 1
ATOM 3091 O O . TRP A 1 386 ? -7.498 8.272 -18.878 1.00 92.50 386 TRP A O 1
ATOM 3101 N N . ARG A 1 387 ? -7.177 6.128 -19.384 1.00 88.56 387 ARG A N 1
ATOM 3102 C CA . ARG A 1 387 ? -6.235 5.852 -18.279 1.00 88.56 387 ARG A CA 1
ATOM 3103 C C . ARG A 1 387 ? -5.034 6.795 -18.205 1.00 88.56 387 ARG A C 1
ATOM 3105 O O . ARG A 1 387 ? -4.482 6.973 -17.129 1.00 88.56 387 ARG A O 1
ATOM 3112 N N . GLU A 1 388 ? -4.643 7.386 -19.329 1.00 88.25 388 GLU A N 1
ATOM 3113 C CA . GLU A 1 388 ? -3.417 8.182 -19.453 1.00 88.25 388 GLU A CA 1
ATOM 3114 C C . GLU A 1 388 ? -3.675 9.611 -19.944 1.00 88.25 388 GLU A C 1
ATOM 3116 O O . GLU A 1 388 ? -2.735 10.355 -20.214 1.00 88.25 388 GLU A O 1
ATOM 3121 N N . GLY A 1 389 ? -4.936 10.028 -20.079 1.00 89.94 389 GLY A N 1
ATOM 3122 C CA . GLY A 1 389 ? -5.211 11.398 -20.483 1.00 89.94 389 GLY A CA 1
ATOM 3123 C C . GLY A 1 389 ? -6.655 11.850 -20.360 1.00 89.94 389 GLY A C 1
ATOM 3124 O O . GLY A 1 389 ? -7.595 11.074 -20.188 1.00 89.94 389 GLY A O 1
ATOM 3125 N N . LEU A 1 390 ? -6.795 13.168 -20.440 1.00 91.06 390 LEU A N 1
ATOM 3126 C CA . LEU A 1 390 ? -8.037 13.907 -20.308 1.00 91.06 390 LEU A CA 1
ATOM 3127 C C . LEU A 1 390 ? -8.011 15.058 -21.314 1.00 91.06 390 LEU A C 1
ATOM 3129 O O . LEU A 1 390 ? -7.090 15.872 -21.322 1.00 91.06 390 LEU A O 1
ATOM 3133 N N . LEU A 1 391 ? -9.041 15.136 -22.144 1.00 89.12 391 LEU A N 1
ATOM 3134 C CA . LEU A 1 391 ? -9.309 16.243 -23.044 1.00 89.12 391 LEU A CA 1
ATOM 3135 C C . LEU A 1 391 ? -10.615 16.900 -22.612 1.00 89.12 391 LEU A C 1
ATOM 3137 O O . LEU A 1 391 ? -11.660 16.252 -22.536 1.00 89.12 391 LEU A O 1
ATOM 3141 N N . VAL A 1 392 ? -10.553 18.202 -22.359 1.00 87.69 392 VAL A N 1
ATOM 3142 C CA . VAL A 1 392 ? -11.728 19.014 -22.057 1.00 87.69 392 VAL A CA 1
ATOM 3143 C C . VAL A 1 392 ? -11.786 20.145 -23.059 1.00 87.69 392 VAL A C 1
ATOM 3145 O O . VAL A 1 392 ? -10.825 20.898 -23.205 1.00 87.69 392 VAL A O 1
ATOM 3148 N N . THR A 1 393 ? -12.914 20.263 -23.747 1.00 85.06 393 THR A N 1
ATOM 3149 C CA . THR A 1 393 ? -13.195 21.407 -24.604 1.00 85.06 393 THR A CA 1
ATOM 3150 C C . THR A 1 393 ? -14.237 22.283 -23.945 1.00 85.06 393 THR A C 1
ATOM 3152 O O . THR A 1 393 ? -15.196 21.822 -23.316 1.00 85.06 393 THR A O 1
ATOM 3155 N N . PHE A 1 394 ? -14.033 23.575 -24.104 1.00 80.62 394 PHE A N 1
ATOM 3156 C CA . PHE A 1 394 ? -14.880 24.609 -23.561 1.00 80.62 394 PHE A CA 1
ATOM 3157 C C . PHE A 1 394 ? -15.413 25.465 -24.706 1.00 80.62 394 PHE A C 1
ATOM 3159 O O . PHE A 1 394 ? -14.745 25.614 -25.728 1.00 80.62 394 PHE A O 1
ATOM 3166 N N . ASP A 1 395 ? -16.619 25.996 -24.544 1.00 74.50 395 ASP A N 1
ATOM 3167 C CA . ASP A 1 395 ? -17.264 26.874 -25.511 1.00 74.50 395 ASP A CA 1
ATOM 3168 C C . ASP A 1 395 ? -17.721 28.169 -24.833 1.00 74.50 395 ASP A C 1
ATOM 3170 O O . ASP A 1 395 ? -18.393 28.152 -23.795 1.00 74.50 395 ASP A O 1
ATOM 3174 N N . GLY A 1 396 ? -17.331 29.293 -25.431 1.00 65.38 396 GLY A N 1
ATOM 3175 C CA . GLY A 1 396 ? -17.545 30.632 -24.894 1.00 65.38 396 GLY A CA 1
ATOM 3176 C C . GLY A 1 396 ? -16.879 30.889 -23.536 1.00 65.38 396 GLY A C 1
ATOM 3177 O O . GLY A 1 396 ? -16.265 30.026 -22.920 1.00 65.38 396 GLY A O 1
ATOM 3178 N N . GLY A 1 397 ? -17.011 32.118 -23.052 1.00 61.19 397 GLY A N 1
ATOM 3179 C CA . GLY A 1 397 ? -16.628 32.501 -21.701 1.00 61.19 397 GLY A CA 1
ATOM 3180 C C . GLY A 1 397 ? -16.580 34.013 -21.556 1.00 61.19 397 GLY A C 1
ATOM 3181 O O . GLY A 1 397 ? -16.298 34.715 -22.524 1.00 61.19 397 GLY A O 1
ATOM 3182 N N . TYR A 1 398 ? -16.899 34.528 -20.374 1.00 58.53 398 TYR A N 1
ATOM 3183 C CA . TYR A 1 398 ? -16.783 35.958 -20.101 1.00 58.53 398 TYR A CA 1
ATOM 3184 C C . TYR A 1 398 ? -16.121 36.193 -18.749 1.00 58.53 398 TYR A C 1
ATOM 3186 O O . TYR A 1 398 ? -16.367 35.469 -17.778 1.00 58.53 398 TYR A O 1
ATOM 3194 N N . LEU A 1 399 ? -15.262 37.210 -18.724 1.00 51.56 399 LEU A N 1
ATOM 3195 C CA . LEU A 1 399 ? -14.756 37.805 -17.499 1.00 51.56 399 LEU A CA 1
ATOM 3196 C C . LEU A 1 399 ? -15.822 38.767 -16.981 1.00 51.56 399 LEU A C 1
ATOM 3198 O O . LEU A 1 399 ? -16.294 39.613 -17.740 1.00 51.56 399 LEU A O 1
ATOM 3202 N N . ARG A 1 400 ? -16.255 38.582 -15.736 1.00 49.31 400 ARG A N 1
ATOM 3203 C CA . ARG A 1 400 ? -17.204 39.483 -15.081 1.00 49.31 400 ARG A CA 1
ATOM 3204 C C . ARG A 1 400 ? -16.500 40.489 -14.194 1.00 49.31 400 ARG A C 1
ATOM 3206 O O . ARG A 1 400 ? -15.561 40.061 -13.486 1.00 49.31 400 ARG A O 1
#

Secondary structure (DSSP, 8-state):
-TTGGGGG--TTSEEEEEEEGGGTHHHHHHHHHHHHHHHHH-TT-EEEEEEE-GGGS-TTTHHHHHHHHHHHHHHHHB-TTSSBPTTS----GGGEEE--TTT-TTHHHHHHHHHHHHHH-B--SS-SSSPPBSTT----HHHHHHHHHHHHHHHHHHHTT--SEEEHHHHHHHHHT-TT----SHHHHHHHHHHHHHTTS-EE---GGGTGGGEEES-HHHHHHHHHHHHS---BTTTEETTEEEHHHHHHTTTTS---HHHHHHHHHHHHHTTSSEEEETTEEE-GGGS-SS-SS-SGGG----S---------S---TTHHHHHHHHHHHHHHHHHHHH--------------------------------SEEEEEEEEEEETTEEEEEEEEEEE-

pLDDT: mean 80.87, std 16.77, range [28.08, 96.94]

InterPro domains:
  IPR020859 Roc domain [PS51424] (1-121)
  IPR027417 P-loop containing nucleoside triphosphate hydrolase [G3DSA:3.40.50.300] (12-125)
  IPR027417 P-loop containing nucleoside triphosphate hydrolase [SSF52540] (28-122)
  IPR032171 C-terminal of Roc, COR-A domain [PF16095] (140-291)
  IPR057263 C-terminal of Roc, COR-B domain [PF25497] (308-395)

Foldseek 3Di:
DFQLCLLVQELLDEAEAEFELLVAPVRLVVVLQVQLQNCVRHVNHHYAYEYEQLVNDDPVCSVVSVVVRLVSNQVSQADPVRDGDPSGHPDDPLRYFYAYPPPRPRVVVVVVSVVVSLQVRFDPVDPDPDGHRPPPDDDDPLLVLLLVLLVVVQVVCVVVLAAQKAFPVRSVVSSVVCVVHPQDDPVSVVVSVVVCVSVVQWRADCDPPQSRNGIIGRDSVLVVVLLCLLLPDADDPVAADQQKGWQVSVVVSCVSNNDDPVVVSSVQSVCCVSLQWNDQAPTMTGGLSHHAADWPDDCPVVPDPDVDDDDDDDDDPDDRPSNQSSVVRVVSNVVSVLVVVLDPDPDDDDDDDDDDDDDDDDDDDDDDDDDDDPQKDWAWDDWIDGSHDIDTDTDDIGGD